Protein AF-0000000075234245 (afdb_homodimer)

Foldseek 3Di:
DVLCCVLPQDPDPVQFPKAWQDDADPQAAEDATDMDTHGDWQACPDPLHHDDPPDDPVCVVPRDRDDIDPVQVSSQVPDDLRDHDFKDWRFHPPDHNHPQWFKWKKKFKAFCAQFQVVQLQLLQVLLAAWFQQQQQADDDLDPPRLPDGSIWHWHDWDKDFDAADPPDRRRTMIMIMTMTRDDHHLRVQSSLVVSRCRRVVVDGSCVNVQSRDCVNPVFHFDADGWDNNRMYRYDTDGDCVGTDMDGDPVSVVVSVVSVVVVVVVVVVVVVVVVVVLVVVCVVDPDDSCRNCQVRSCNGSVHGDDPDDDDRSRGDGDDGSVRSVVVSVVVVVVVVVVVVVVVD/DVLCCVLPQDPDPVQFPKAWQDDADPQAAEDATDMDTHGDWQACPDPLHHDDPPDDPVCVVPRDGDDTDPVQVSSQVPDDLRDHDFKDWRFHPPDHNHPQWFKWKKKFKAFCAQFAVVQLVLLQVLQAAWFQQQQQADDDLDPCRLPDGSIWHWHDWDKDFDDADPPDRRRTMIMIMTMTRDDHHLRVQSSLVVSRCRRVVVDGSCVNVQSRDCVNPVFHFDADGWDNNRMYRYDTDGDCVGTDMDGDPVSVVVSVVSVVVVVVVVVVVVVVVVVVLVVVCVVDPDDSCRNCQVRSCNGSVHGDDPDDDDRSRGDGDDGSVRSVVVSVVVVVVVVVVVVVVVD

Solvent-accessible surface area (backbone atoms only — not comparable to full-atom values): 37670 Å² total; per-residue (Å²): 108,71,40,41,49,74,63,54,38,27,91,44,80,86,75,18,65,70,34,48,44,72,87,70,56,87,65,39,43,68,70,44,73,47,70,37,60,57,62,69,74,39,38,70,86,42,80,66,43,77,75,62,87,85,60,55,66,68,57,65,71,67,56,74,73,49,76,63,70,62,60,50,63,56,39,47,72,60,41,57,94,91,50,82,56,50,62,51,57,70,39,55,90,84,66,40,34,40,80,55,33,62,30,37,30,36,37,37,38,45,59,39,37,84,46,37,62,66,45,28,45,57,25,48,55,62,58,50,39,76,43,48,43,65,53,35,40,66,83,59,96,39,71,69,65,64,69,44,79,51,62,37,37,31,75,43,61,48,74,41,75,78,46,74,39,89,88,45,60,41,68,9,35,28,35,39,36,42,28,20,53,54,78,58,57,61,22,69,33,33,48,48,36,54,38,49,38,22,15,67,63,72,41,58,42,63,52,51,54,41,46,49,30,56,86,76,34,70,35,27,53,71,77,67,54,26,41,42,67,34,32,25,44,49,40,62,36,62,54,68,91,57,48,61,76,46,71,42,61,68,53,43,51,53,48,43,23,52,42,33,27,52,31,45,51,30,50,20,49,30,49,54,38,51,54,50,41,58,55,50,58,71,74,40,91,71,54,80,63,57,76,34,42,15,51,52,27,43,46,48,62,44,82,77,69,92,70,84,77,50,69,91,75,43,60,62,47,76,32,69,67,55,49,50,50,51,44,52,49,50,53,51,49,50,54,49,51,56,52,52,69,72,95,107,69,39,42,49,75,64,54,39,28,92,42,80,87,75,18,64,70,35,47,45,73,88,70,56,87,64,37,46,67,70,44,72,48,71,38,58,58,62,70,78,40,36,67,84,42,80,67,43,78,76,62,87,86,58,54,65,68,56,64,72,66,57,75,72,50,77,63,71,63,60,50,61,55,40,48,73,60,41,56,94,90,48,83,56,51,62,50,56,70,40,57,90,83,63,41,35,40,80,55,32,62,30,36,31,36,36,37,38,45,60,38,37,85,46,38,60,67,44,25,44,56,25,45,54,62,58,50,41,75,43,50,43,64,54,35,40,67,83,59,94,40,72,69,64,65,70,45,79,50,61,38,37,30,75,43,60,46,74,40,75,77,47,76,39,91,87,45,60,41,68,10,35,28,36,39,38,42,30,20,53,53,78,58,58,62,22,69,33,31,49,48,37,53,39,50,38,21,15,66,62,72,42,59,43,61,51,51,54,41,46,50,31,56,86,76,33,70,36,28,52,70,77,67,57,26,42,42,66,34,33,27,45,51,38,61,36,62,53,68,90,58,50,62,74,46,71,42,61,67,52,42,52,54,48,41,23,53,42,34,27,53,29,46,51,29,50,20,49,30,49,53,38,52,54,49,40,58,56,51,57,72,74,40,92,71,53,79,63,56,76,35,42,15,50,53,26,42,46,48,61,43,84,78,68,93,72,85,78,50,68,91,77,42,59,60,46,75,32,70,67,54,47,49,50,51,45,51,49,51,53,52,49,51,55,47,52,56,50,53,68,72,96

Nearest PDB structures (foldseek):
  9enb-assembly1_B  TM=9.309E-01  e=7.919E-28  Homo sapiens
  9enc-assembly1_B  TM=9.559E-01  e=3.426E-26  Homo sapiens
  9enc-assembly1_A  TM=9.454E-01  e=4.369E-26  Homo sapiens
  9ene-assembly1_B  TM=9.167E-01  e=6.642E-27  Homo sapiens
  9enf-assembly1_B  TM=9.336E-01  e=2.426E-23  Homo sapiens

InterPro domains:
  IPR001406 Pseudouridine synthase I, TruA [PTHR11142] (2-281)
  IPR020094 Pseudouridine synthase TruA/RsuA/RluB/E/F, N-terminal [G3DSA:3.30.70.580] (1-96)
  IPR020095 Pseudouridine synthase I, TruA, C-terminal [G3DSA:3.30.70.660] (97-300)
  IPR020097 Pseudouridine synthase I, TruA, alpha/beta domain [PF01416] (124-238)
  IPR020103 Pseudouridine synthase, catalytic domain superfamily [SSF55120] (2-247)

pLDDT: mean 93.37, std 8.49, range [34.47, 98.88]

Radius of gyration: 31.76 Å; Cα contacts (8 Å, |Δi|>4): 1137; chains: 2; bounding box: 70×87×70 Å

Organism: NCBI:txid1561998

Sequence (686 aa):
MKALLKTKIIDSWENCEFSRCGRTDKGVSAFKQTAAFVARSNCPEDPHVFWPPSTPDEIKNNYKSKEELPYIKMLNGCLPKTIRVFAWAPVSQSFNARFDCNRRTYKYSFAKADLDLERIHQGAQLLIGEYDFQNFCQLDLNEKRLNQSMIRKIYDVTVKQISQHPDNDIYSMVELTVAGSGFLWHQIRYIVTILQEIGRGNEEPSLVSDLLDLEIYTARPHYTLSSDTPLCLFDCGYKDDDVKWIHDSETIKKTVSGLQKTWAAYQARSRMMENMIGELTQMTSMTSEDVTKGLHEFVQDRPIPQNYMKFENREMCDTLEVKRQKFKAKIEEKSKGSDEKIEMKALLKTKIIDSWENCEFSRCGRTDKGVSAFKQTAAFVARSNCPEDPHVFWPPSTPDEIKNNYKSKEELPYIKMLNGCLPKTIRVFAWAPVSQSFNARFDCNRRTYKYSFAKADLDLERIHQGAQLLIGEYDFQNFCQLDLNEKRLNQSMIRKIYDVTVKQISQHPDNDIYSMVELTVAGSGFLWHQIRYIVTILQEIGRGNEEPSLVSDLLDLEIYTARPHYTLSSDTPLCLFDCGYKDDDVKWIHDSETIKKTVSGLQKTWAAYQARSRMMENMIGELTQMTSMTSEDVTKGLHEFVQDRPIPQNYMKFENREMCDTLEVKRQKFKAKIEEKSKGSDEKIE

Secondary structure (DSSP, 8-state):
-HHHHHTTS-S-TTTS--EES-PPPTT-EESS--EE-----S-TTSTT----TT--HHHHHHPPP-PPP-HHHHHHTTS-TT----EE----TT--TTTT--EEEEEEEEE-TT--HHHHHHHHHTT-EEEE-GGGS---S-HHHHHS--EEEEEEEEEEE----SS-GGG-EEEEEEEES---TTHHHHHHHHHHHHHTTSS-TTHHHHHH-TTT-SS-BS--PPPSTTEEEEEEE--TTT--PEE-HHHHHHHHHHHHHHHHHHHHHHHHHHHHHHHHHTSS---HHHHHHHHHHHHHTSPPPSSPPPGGGSPBPPPHHHHHHHHHHHHHHHHHHHHHT--/-HHHHHTTS-S-TTTS--EES-PPPTT-EESS--EE-----S-TTSTT----TT--HHHHHHPPP-PPP-HHHHHHTTS-TT----EE----TT--TTTT--EEEEEEEEE-TT--HHHHHHHHHTT-EEEE-GGGS---S-HHHHHS--EEEEEEEEEEE----SS-GGG-EEEEEEEES---TTHHHHHHHHHHHHHTTSS-TTHHHHHH-TTT-SSPBS--PPPSTTEEEEEEE--TTT--PEE-HHHHHHHHHHHHHHHHHHHHHHHHHHHHHHHHHTSS---HHHHHHHHHHHHHTSPPPSSPPPGGGSPBPPPHHHHHHHHHHHHHHHHHHHHHT--

Structure (mmCIF, N/CA/C/O backbone):
data_AF-0000000075234245-model_v1
#
loop_
_entity.id
_entity.type
_entity.pdbx_description
1 polymer 'tRNA pseudouridine synthase'
#
loop_
_atom_site.group_PDB
_atom_site.id
_atom_site.type_symbol
_atom_site.label_atom_id
_atom_site.label_alt_id
_atom_site.label_comp_id
_atom_site.label_asym_id
_atom_site.label_entity_id
_atom_site.label_seq_id
_atom_site.pdbx_PDB_ins_code
_atom_site.Cartn_x
_atom_site.Cartn_y
_atom_site.Cartn_z
_atom_site.occupancy
_atom_site.B_iso_or_equiv
_atom_site.auth_seq_id
_atom_site.auth_comp_id
_atom_site.auth_asym_id
_atom_site.auth_atom_id
_atom_site.pdbx_PDB_model_num
ATOM 1 N N . MET A 1 1 ? -10.906 23.781 -3.805 1 90.19 1 MET A N 1
ATOM 2 C CA . MET A 1 1 ? -11.414 25.062 -4.277 1 90.19 1 MET A CA 1
ATOM 3 C C . MET A 1 1 ? -12.578 24.875 -5.242 1 90.19 1 MET A C 1
ATOM 5 O O . MET A 1 1 ? -13.617 25.516 -5.113 1 90.19 1 MET A O 1
ATOM 9 N N . LYS A 1 2 ? -12.422 23.938 -6.164 1 93.5 2 LYS A N 1
ATOM 10 C CA . LYS A 1 2 ? -13.492 23.656 -7.113 1 93.5 2 LYS A CA 1
ATOM 11 C C . LYS A 1 2 ? -14.766 23.219 -6.391 1 93.5 2 LYS A C 1
ATOM 13 O O . LYS A 1 2 ? -15.867 23.625 -6.766 1 93.5 2 LYS A O 1
ATOM 18 N N . ALA A 1 3 ? -14.609 22.469 -5.309 1 96.19 3 ALA A N 1
ATOM 19 C CA . ALA A 1 3 ? -15.75 22 -4.535 1 96.19 3 ALA A CA 1
ATOM 20 C C . ALA A 1 3 ? -16.469 23.156 -3.852 1 96.19 3 ALA A C 1
ATOM 22 O O . ALA A 1 3 ? -17.703 23.188 -3.797 1 96.19 3 ALA A O 1
ATOM 23 N N . LEU A 1 4 ? -15.742 24.172 -3.357 1 96.88 4 LEU A N 1
ATOM 24 C CA . LEU A 1 4 ? -16.312 25.328 -2.688 1 96.88 4 LEU A CA 1
ATOM 25 C C . LEU A 1 4 ? -17.172 26.141 -3.652 1 96.88 4 LEU A C 1
ATOM 27 O O . LEU A 1 4 ? -18.266 26.609 -3.285 1 96.88 4 LEU A O 1
ATOM 31 N N . LEU A 1 5 ? -16.719 26.266 -4.84 1 97.12 5 LEU A N 1
ATOM 32 C CA . LEU A 1 5 ? -17.422 27 -5.871 1 97.12 5 LEU A CA 1
ATOM 33 C C . LEU A 1 5 ? -18.656 26.234 -6.34 1 97.12 5 LEU A C 1
ATOM 35 O O . LEU A 1 5 ? -19.734 26.812 -6.473 1 97.12 5 LEU A O 1
ATOM 39 N N . LYS A 1 6 ? -18.5 24.938 -6.543 1 97.19 6 LYS A N 1
ATOM 40 C CA . LYS A 1 6 ? -19.578 24.094 -7.035 1 97.19 6 LYS A CA 1
ATOM 41 C C . LYS A 1 6 ? -20.75 24.062 -6.055 1 97.19 6 LYS A C 1
ATOM 43 O O . LYS A 1 6 ? -21.922 24.047 -6.461 1 97.19 6 LYS A O 1
ATOM 48 N N . THR A 1 7 ? -20.469 24.125 -4.773 1 97.5 7 THR A N 1
ATOM 49 C CA . THR A 1 7 ? -21.484 24.062 -3.738 1 97.5 7 THR A CA 1
ATOM 50 C C . THR A 1 7 ? -22 25.453 -3.4 1 97.5 7 THR A C 1
ATOM 52 O O . THR A 1 7 ? -22.906 25.609 -2.568 1 97.5 7 THR A O 1
ATOM 55 N N . LYS A 1 8 ? -21.391 26.484 -3.959 1 97 8 LYS A N 1
ATOM 56 C CA . LYS A 1 8 ? -21.734 27.891 -3.764 1 97 8 LYS A CA 1
ATOM 57 C C . LYS A 1 8 ? -21.531 28.312 -2.312 1 97 8 LYS A C 1
ATOM 59 O O . LYS A 1 8 ? -22.234 29.188 -1.806 1 97 8 LYS A O 1
ATOM 64 N N . ILE A 1 9 ? -20.688 27.562 -1.71 1 97.38 9 ILE A N 1
ATOM 65 C CA . ILE A 1 9 ? -20.312 27.984 -0.365 1 97.38 9 ILE A CA 1
ATOM 66 C C . ILE A 1 9 ? -19.562 29.312 -0.434 1 97.38 9 ILE A C 1
ATOM 68 O O . ILE A 1 9 ? -19.688 30.141 0.46 1 97.38 9 ILE A O 1
ATOM 72 N N . ILE A 1 10 ? -18.812 29.391 -1.519 1 96.44 10 ILE A N 1
ATOM 73 C CA . ILE A 1 10 ? -18.172 30.672 -1.83 1 96.44 10 ILE A CA 1
ATOM 74 C C . ILE A 1 10 ? -18.625 31.156 -3.205 1 96.44 10 ILE A C 1
ATOM 76 O O . ILE A 1 10 ? -19.031 30.344 -4.051 1 96.44 10 ILE A O 1
ATOM 80 N N . ASP A 1 11 ? -18.516 32.5 -3.326 1 91.06 11 ASP A N 1
ATOM 81 C CA . ASP A 1 11 ? -18.906 33.062 -4.609 1 91.06 11 ASP A CA 1
ATOM 82 C C . ASP A 1 11 ? -17.703 33.219 -5.539 1 91.06 11 ASP A C 1
ATOM 84 O O . ASP A 1 11 ? -17.844 33.156 -6.762 1 91.06 11 ASP A O 1
ATOM 88 N N . SER A 1 12 ? -16.641 33.5 -4.965 1 91.88 12 SER A N 1
ATOM 89 C CA . SER A 1 12 ? -15.43 33.688 -5.746 1 91.88 12 SER A CA 1
ATOM 90 C C . SER A 1 12 ? -14.188 33.375 -4.918 1 91.88 12 SER A C 1
ATOM 92 O O . SER A 1 12 ? -14.141 33.656 -3.721 1 91.88 12 SER A O 1
ATOM 94 N N . TRP A 1 13 ? -13.266 32.875 -5.664 1 89.75 13 TRP A N 1
ATOM 95 C CA . TRP A 1 13 ? -12 32.531 -5.02 1 89.75 13 TRP A CA 1
ATOM 96 C C . TRP A 1 13 ? -11.289 33.781 -4.531 1 89.75 13 TRP A C 1
ATOM 98 O O . TRP A 1 13 ? -10.68 33.781 -3.455 1 89.75 13 TRP A O 1
ATOM 108 N N . GLU A 1 14 ? -11.398 34.844 -5.199 1 89.5 14 GLU A N 1
ATOM 109 C CA . GLU A 1 14 ? -10.688 36.094 -4.926 1 89.5 14 GLU A CA 1
ATOM 110 C C . GLU A 1 14 ? -11.234 36.781 -3.682 1 89.5 14 GLU A C 1
ATOM 112 O O . GLU A 1 14 ? -10.492 37.438 -2.953 1 89.5 14 GLU A O 1
ATOM 117 N N . ASN A 1 15 ? -12.438 36.531 -3.439 1 88.12 15 ASN A N 1
ATOM 118 C CA . ASN A 1 15 ? -13.094 37.344 -2.414 1 88.12 15 ASN A CA 1
ATOM 119 C C . ASN A 1 15 ? -13.359 36.531 -1.148 1 88.12 15 ASN A C 1
ATOM 121 O O . ASN A 1 15 ? -13.852 37.062 -0.155 1 88.12 15 ASN A O 1
ATOM 125 N N . CYS A 1 16 ? -12.93 35.312 -1.175 1 93.56 16 CYS A N 1
ATOM 126 C CA . CYS A 1 16 ? -13.32 34.5 -0.042 1 93.56 16 CYS A CA 1
ATOM 127 C C . CYS A 1 16 ? -12.266 34.531 1.055 1 93.56 16 CYS A C 1
ATOM 129 O O . CYS A 1 16 ? -12.391 33.844 2.07 1 93.56 16 CYS A O 1
ATOM 131 N N . GLU A 1 17 ? -11.141 35.219 0.895 1 94 17 GLU A N 1
ATOM 132 C CA . GLU A 1 17 ? -10.102 35.375 1.903 1 94 17 GLU A CA 1
ATOM 133 C C . GLU A 1 17 ? -9.562 34.031 2.363 1 94 17 GLU A C 1
ATOM 135 O O . GLU A 1 17 ? -9.477 33.781 3.564 1 94 17 GLU A O 1
ATOM 140 N N . PHE A 1 18 ? -9.219 33.281 1.396 1 95.31 18 PHE A N 1
ATOM 141 C CA . PHE A 1 18 ? -8.781 31.906 1.643 1 95.31 18 PHE A CA 1
ATOM 142 C C . PHE A 1 18 ? -7.398 31.891 2.287 1 95.31 18 PHE A C 1
ATOM 144 O O . PHE A 1 18 ? -6.488 32.594 1.842 1 95.31 18 PHE A O 1
ATOM 151 N N . SER A 1 19 ? -7.266 31.156 3.396 1 95.19 19 SER A N 1
ATOM 152 C CA . SER A 1 19 ? -5.98 30.859 4.023 1 95.19 19 SER A CA 1
ATOM 153 C C . SER A 1 19 ? -5.855 29.375 4.367 1 95.19 19 SER A C 1
ATOM 155 O O . SER A 1 19 ? -6.859 28.703 4.586 1 95.19 19 SER A O 1
ATOM 157 N N . ARG A 1 20 ? -4.703 28.891 4.32 1 93.69 20 ARG A N 1
ATOM 158 C CA . ARG A 1 20 ? -4.434 27.5 4.68 1 93.69 20 ARG A CA 1
ATOM 159 C C . ARG A 1 20 ? -3.277 27.406 5.668 1 93.69 20 ARG A C 1
ATOM 161 O O . ARG A 1 20 ? -2.367 28.234 5.652 1 93.69 20 ARG A O 1
ATOM 168 N N . CYS A 1 21 ? -3.34 26.391 6.496 1 92.38 21 CYS A N 1
ATOM 169 C CA . CYS A 1 21 ? -2.34 26.219 7.547 1 92.38 21 CYS A CA 1
ATOM 170 C C . CYS A 1 21 ? -0.97 25.922 6.949 1 92.38 21 CYS A C 1
ATOM 172 O O . CYS A 1 21 ? 0.05 26.375 7.469 1 92.38 21 CYS A O 1
ATOM 174 N N . GLY A 1 22 ? -0.929 25.016 5.965 1 83.19 22 GLY A N 1
ATOM 175 C CA . GLY A 1 22 ? 0.339 24.625 5.371 1 83.19 22 GLY A CA 1
ATOM 176 C C . GLY A 1 22 ? 0.205 24.156 3.938 1 83.19 22 GLY A C 1
ATOM 177 O O . GLY A 1 22 ? -0.888 23.797 3.496 1 83.19 22 GLY A O 1
ATOM 178 N N . ARG A 1 23 ? 1.352 24.422 3.184 1 78.56 23 ARG A N 1
ATOM 179 C CA . ARG A 1 23 ? 1.481 23.844 1.848 1 78.56 23 ARG A CA 1
ATOM 180 C C . ARG A 1 23 ? 2.312 22.562 1.877 1 78.56 23 ARG A C 1
ATOM 182 O O . ARG A 1 23 ? 3.242 22.438 2.678 1 78.56 23 ARG A O 1
ATOM 189 N N . THR A 1 24 ? 1.67 21.469 1.49 1 77.25 24 THR A N 1
ATOM 190 C CA . THR A 1 24 ? 2.449 20.234 1.398 1 77.25 24 THR A CA 1
ATOM 191 C C . THR A 1 24 ? 2.898 19.984 -0.038 1 77.25 24 THR A C 1
ATOM 193 O O . THR A 1 24 ? 2.16 20.281 -0.983 1 77.25 24 THR A O 1
ATOM 196 N N . ASP A 1 25 ? 4.176 19.625 -0.022 1 83.81 25 ASP A N 1
ATOM 197 C CA . ASP A 1 25 ? 4.754 19.328 -1.332 1 83.81 25 ASP A CA 1
ATOM 198 C C . ASP A 1 25 ? 4.055 18.141 -1.993 1 83.81 25 ASP A C 1
ATOM 200 O O . ASP A 1 25 ? 3.357 17.375 -1.325 1 83.81 25 ASP A O 1
ATOM 204 N N . LYS A 1 26 ? 4.301 18.125 -3.281 1 85.75 26 LYS A N 1
ATOM 205 C CA . LYS A 1 26 ? 3.801 16.969 -4.016 1 85.75 26 LYS A CA 1
ATOM 206 C C . LYS A 1 26 ? 4.301 15.672 -3.395 1 85.75 26 LYS A C 1
ATOM 208 O O . LYS A 1 26 ? 5.477 15.555 -3.041 1 85.75 26 LYS A O 1
ATOM 213 N N . GLY A 1 27 ? 3.373 14.773 -3.143 1 91.06 27 GLY A N 1
ATOM 214 C CA . GLY A 1 27 ? 3.725 13.461 -2.615 1 91.06 27 GLY A CA 1
ATOM 215 C C . GLY A 1 27 ? 3.533 13.359 -1.114 1 91.06 27 GLY A C 1
ATOM 216 O O . GLY A 1 27 ? 3.5 12.25 -0.566 1 91.06 27 GLY A O 1
ATOM 217 N N . VAL A 1 28 ? 3.5 14.523 -0.508 1 94.56 28 VAL A N 1
ATOM 218 C CA . VAL A 1 28 ? 3.318 14.547 0.939 1 94.56 28 VAL A CA 1
ATOM 219 C C . VAL A 1 28 ? 1.828 14.523 1.272 1 94.56 28 VAL A C 1
ATOM 221 O O . VAL A 1 28 ? 1.029 15.195 0.617 1 94.56 28 VAL A O 1
ATOM 224 N N . SER A 1 29 ? 1.477 13.789 2.354 1 96.62 29 SER A N 1
ATOM 225 C CA . SER A 1 29 ? 0.083 13.648 2.764 1 96.62 29 SER A CA 1
ATOM 226 C C . SER A 1 29 ? -0.249 14.586 3.922 1 96.62 29 SER A C 1
ATOM 228 O O . SER A 1 29 ? 0.652 15.141 4.559 1 96.62 29 SER A O 1
ATOM 230 N N . ALA A 1 30 ? -1.541 14.773 4.09 1 97.06 30 ALA A N 1
ATOM 231 C CA . ALA A 1 30 ? -2.012 15.57 5.219 1 97.06 30 ALA A CA 1
ATOM 232 C C . ALA A 1 30 ? -3.279 14.969 5.82 1 97.06 30 ALA A C 1
ATOM 234 O O . ALA A 1 30 ? -4.117 14.422 5.102 1 97.06 30 ALA A O 1
ATOM 235 N N . PHE A 1 31 ? -3.488 15.039 7.176 1 97.56 31 PHE A N 1
ATOM 236 C CA . PHE A 1 31 ? -4.668 14.516 7.863 1 97.56 31 PHE A CA 1
ATOM 237 C C . PHE A 1 31 ? -5.516 15.656 8.414 1 97.56 31 PHE A C 1
ATOM 239 O O . PHE A 1 31 ? -6.633 15.891 7.953 1 97.56 31 PHE A O 1
ATOM 246 N N . LYS A 1 32 ? -5.035 16.469 9.352 1 96.94 32 LYS A N 1
ATOM 247 C CA . LYS A 1 32 ? -5.789 17.578 9.938 1 96.94 32 LYS A CA 1
ATOM 248 C C . LYS A 1 32 ? -5.312 18.906 9.383 1 96.94 32 LYS A C 1
ATOM 250 O O . LYS A 1 32 ? -5.047 19.844 10.141 1 96.94 32 LYS A O 1
ATOM 255 N N . GLN A 1 33 ? -5.219 18.906 8.07 1 95.88 33 GLN A N 1
ATOM 256 C CA . GLN A 1 33 ? -4.984 20.188 7.418 1 95.88 33 GLN A CA 1
ATOM 257 C C . GLN A 1 33 ? -6.191 21.109 7.57 1 95.88 33 GLN A C 1
ATOM 259 O O . GLN A 1 33 ? -7.328 20.641 7.66 1 95.88 33 GLN A O 1
ATOM 264 N N . THR A 1 34 ? -5.953 22.438 7.695 1 97.06 34 THR A N 1
ATOM 265 C CA . THR A 1 34 ? -7.012 23.406 7.98 1 97.06 34 THR A CA 1
ATOM 266 C C . THR A 1 34 ? -6.984 24.547 6.977 1 97.06 34 THR A C 1
ATOM 268 O O . THR A 1 34 ? -5.91 25.062 6.629 1 97.06 34 THR A O 1
ATOM 271 N N . ALA A 1 35 ? -8.102 24.859 6.488 1 96.56 35 ALA A N 1
ATOM 272 C CA . ALA A 1 35 ? -8.281 26.062 5.672 1 96.56 35 ALA A CA 1
ATOM 273 C C . ALA A 1 35 ? -9.359 26.969 6.258 1 96.56 35 ALA A C 1
ATOM 275 O O . ALA A 1 35 ? -10.273 26.484 6.941 1 96.56 35 ALA A O 1
ATOM 276 N N . ALA A 1 36 ? -9.211 28.266 6.055 1 97.5 36 ALA A N 1
ATOM 277 C CA . ALA A 1 36 ? -10.203 29.266 6.473 1 97.5 36 ALA A CA 1
ATOM 278 C C . ALA A 1 36 ? -10.633 30.141 5.297 1 97.5 36 ALA A C 1
ATOM 280 O O . ALA A 1 36 ? -9.82 30.484 4.445 1 97.5 36 ALA A O 1
ATOM 281 N N . PHE A 1 37 ? -11.891 30.5 5.262 1 97.44 37 PHE A N 1
ATOM 282 C CA . PHE A 1 37 ? -12.438 31.359 4.215 1 97.44 37 PHE A CA 1
ATOM 283 C C . PHE A 1 37 ? -13.797 31.906 4.629 1 97.44 37 PHE A C 1
ATOM 285 O O . PHE A 1 37 ? -14.398 31.438 5.59 1 97.44 37 PHE A O 1
ATOM 292 N N . VAL A 1 38 ? -14.195 32.906 3.945 1 96.62 38 VAL A N 1
ATOM 293 C CA . VAL A 1 38 ? -15.523 33.469 4.176 1 96.62 38 VAL A CA 1
ATOM 294 C C . VAL A 1 38 ? -16.562 32.656 3.404 1 96.62 38 VAL A C 1
ATOM 296 O O . VAL A 1 38 ? -16.469 32.531 2.184 1 96.62 38 VAL A O 1
ATOM 299 N N . ALA A 1 39 ? -17.531 32.156 4.195 1 96.38 39 ALA A N 1
ATOM 300 C CA . ALA A 1 39 ? -18.547 31.266 3.619 1 96.38 39 ALA A CA 1
ATOM 301 C C . ALA A 1 39 ? -19.953 31.875 3.762 1 96.38 39 ALA A C 1
ATOM 303 O O . ALA A 1 39 ? -20.203 32.656 4.684 1 96.38 39 ALA A O 1
ATOM 304 N N . ARG A 1 40 ? -20.75 31.484 2.854 1 95.06 40 ARG A N 1
ATOM 305 C CA . ARG A 1 40 ? -22.156 31.844 3.016 1 95.06 40 ARG A CA 1
ATOM 306 C C . ARG A 1 40 ? -22.75 31.141 4.23 1 95.06 40 ARG A C 1
ATOM 308 O O . ARG A 1 40 ? -22.375 30.016 4.566 1 95.06 40 ARG A O 1
ATOM 315 N N . SER A 1 41 ? -23.719 31.828 4.883 1 95.88 41 SER A N 1
ATOM 316 C CA . SER A 1 41 ? -24.359 31.281 6.074 1 95.88 41 SER A CA 1
ATOM 317 C C . SER A 1 41 ? -25.859 31.578 6.07 1 95.88 41 SER A C 1
ATOM 319 O O . SER A 1 41 ? -26.297 32.562 5.488 1 95.88 41 SER A O 1
ATOM 321 N N . ASN A 1 42 ? -26.578 30.719 6.699 1 95.88 42 ASN A N 1
ATOM 322 C CA . ASN A 1 42 ? -28.016 30.906 6.867 1 95.88 42 ASN A CA 1
ATOM 323 C C . ASN A 1 42 ? -28.344 31.516 8.227 1 95.88 42 ASN A C 1
ATOM 325 O O . ASN A 1 42 ? -29.516 31.766 8.539 1 95.88 42 ASN A O 1
ATOM 329 N N . CYS A 1 43 ? -27.328 31.766 9.008 1 95.06 43 CYS A N 1
ATOM 330 C CA . CYS A 1 43 ? -27.578 32.156 10.391 1 95.06 43 CYS A CA 1
ATOM 331 C C . CYS A 1 43 ? -26.906 33.469 10.719 1 95.06 43 CYS A C 1
ATOM 333 O O . CYS A 1 43 ? -25.906 33.5 11.438 1 95.06 43 CYS A O 1
ATOM 335 N N . PRO A 1 44 ? -27.5 34.531 10.367 1 92.56 44 PRO A N 1
ATOM 336 C CA . PRO A 1 44 ? -26.875 35.844 10.523 1 92.56 44 PRO A CA 1
ATOM 337 C C . PRO A 1 44 ? -26.672 36.219 11.984 1 92.56 44 PRO A C 1
ATOM 339 O O . PRO A 1 44 ? -25.844 37.094 12.289 1 92.56 44 PRO A O 1
ATOM 342 N N . GLU A 1 45 ? -27.375 35.594 12.914 1 91.38 45 GLU A N 1
ATOM 343 C CA . GLU A 1 45 ? -27.297 35.969 14.32 1 91.38 45 GLU A CA 1
ATOM 344 C C . GLU A 1 45 ? -26.219 35.188 15.047 1 91.38 45 GLU A C 1
ATOM 346 O O . GLU A 1 45 ? -25.891 35.5 16.203 1 91.38 45 GLU A O 1
ATOM 351 N N . ASP A 1 46 ? -25.703 34.219 14.367 1 93.19 46 ASP A N 1
ATOM 352 C CA . ASP A 1 46 ? -24.703 33.375 14.992 1 93.19 46 ASP A CA 1
ATOM 353 C C . ASP A 1 46 ? -23.375 34.125 15.133 1 93.19 46 ASP A C 1
ATOM 355 O O . ASP A 1 46 ? -23.109 35.062 14.398 1 93.19 46 ASP A O 1
ATOM 359 N N . PRO A 1 47 ? -22.562 33.625 16.031 1 91.81 47 PRO A N 1
ATOM 360 C CA . PRO A 1 47 ? -21.25 34.219 16.188 1 91.81 47 PRO A CA 1
ATOM 361 C C . PRO A 1 47 ? -20.391 34.094 14.93 1 91.81 47 PRO A C 1
ATOM 363 O O . PRO A 1 47 ? -20.438 33.094 14.25 1 91.81 47 PRO A O 1
ATOM 366 N N . HIS A 1 48 ? -19.641 35.188 14.633 1 93.69 48 HIS A N 1
ATOM 367 C CA . HIS A 1 48 ? -18.656 35.219 13.562 1 93.69 48 HIS A CA 1
ATOM 368 C C . HIS A 1 48 ? -19.344 35.25 12.195 1 93.69 48 HIS A C 1
ATOM 370 O O . HIS A 1 48 ? -18.703 34.938 11.18 1 93.69 48 HIS A O 1
ATOM 376 N N . VAL A 1 49 ? -20.641 35.5 12.211 1 94.88 49 VAL A N 1
ATOM 377 C CA . VAL A 1 49 ? -21.344 35.75 10.961 1 94.88 49 VAL A CA 1
ATOM 378 C C . VAL A 1 49 ? -21.562 37.25 10.773 1 94.88 49 VAL A C 1
ATOM 380 O O . VAL A 1 49 ? -21.781 37.969 11.742 1 94.88 49 VAL A O 1
ATOM 383 N N . PHE A 1 50 ? -21.422 37.656 9.523 1 94 50 PHE A N 1
ATOM 384 C CA . PHE A 1 50 ? -21.547 39.094 9.273 1 94 50 PHE A CA 1
ATOM 385 C C . PHE A 1 50 ? -22.141 39.344 7.891 1 94 50 PHE A C 1
ATOM 387 O O . PHE A 1 50 ? -22.094 38.469 7.02 1 94 50 PHE A O 1
ATOM 394 N N . TRP A 1 51 ? -22.75 40.5 7.754 1 93.5 51 TRP A N 1
ATOM 395 C CA . TRP A 1 51 ? -23.25 40.938 6.457 1 93.5 51 TRP A CA 1
ATOM 396 C C . TRP A 1 51 ? -22.172 41.688 5.688 1 93.5 51 TRP A C 1
ATOM 398 O O . TRP A 1 51 ? -21.438 42.5 6.262 1 93.5 51 TRP A O 1
ATOM 408 N N . PRO A 1 52 ? -22.094 41.406 4.414 1 89.31 52 PRO A N 1
ATOM 409 C CA . PRO A 1 52 ? -21.266 42.312 3.641 1 89.31 52 PRO A CA 1
ATOM 410 C C . PRO A 1 52 ? -21.672 43.781 3.824 1 89.31 52 PRO A C 1
ATOM 412 O O . PRO A 1 52 ? -22.875 44.062 3.953 1 89.31 52 PRO A O 1
ATOM 415 N N . PRO A 1 53 ? -20.734 44.656 3.812 1 87.94 53 PRO A N 1
ATOM 416 C CA . PRO A 1 53 ? -21.031 46.062 4.059 1 87.94 53 PRO A CA 1
ATOM 417 C C . PRO A 1 53 ? -22.047 46.625 3.07 1 87.94 53 PRO A C 1
ATOM 419 O O . PRO A 1 53 ? -22.828 47.531 3.418 1 87.94 53 PRO A O 1
ATOM 422 N N . SER A 1 54 ? -22.109 46.094 1.908 1 89.19 54 SER A N 1
ATOM 423 C CA . SER A 1 54 ? -22.969 46.625 0.851 1 89.19 54 SER A CA 1
ATOM 424 C C . SER A 1 54 ? -24.391 46.094 0.953 1 89.19 54 SER A C 1
ATOM 426 O O . SER A 1 54 ? -25.266 46.5 0.192 1 89.19 54 SER A O 1
ATOM 428 N N . THR A 1 55 ? -24.656 45.281 2.004 1 92.38 55 THR A N 1
ATOM 429 C CA . THR A 1 55 ? -25.969 44.688 2.104 1 92.38 55 THR A CA 1
ATOM 430 C C . THR A 1 55 ? -27 45.719 2.607 1 92.38 55 THR A C 1
ATOM 432 O O . THR A 1 55 ? -26.797 46.312 3.656 1 92.38 55 THR A O 1
ATOM 435 N N . PRO A 1 56 ? -28.109 45.875 1.938 1 94.88 56 PRO A N 1
ATOM 436 C CA . PRO A 1 56 ? -29.125 46.844 2.369 1 94.88 56 PRO A CA 1
ATOM 437 C C . PRO A 1 56 ? -29.797 46.438 3.682 1 94.88 56 PRO A C 1
ATOM 439 O O . PRO A 1 56 ? -30.016 45.25 3.926 1 94.88 56 PRO A O 1
ATOM 442 N N . ASP A 1 57 ? -30.219 47.406 4.441 1 93.94 57 ASP A N 1
ATOM 443 C CA . ASP A 1 57 ? -30.844 47.188 5.742 1 93.94 57 ASP A CA 1
ATOM 444 C C . ASP A 1 57 ? -32.156 46.406 5.594 1 93.94 57 ASP A C 1
ATOM 446 O O . ASP A 1 57 ? -32.531 45.594 6.445 1 93.94 57 ASP A O 1
ATOM 450 N N . GLU A 1 58 ? -32.812 46.719 4.551 1 94.62 58 GLU A N 1
ATOM 451 C CA . GLU A 1 58 ? -34.094 46.062 4.305 1 94.62 58 GLU A CA 1
ATOM 452 C C . GLU A 1 58 ? -33.906 44.562 4.207 1 94.62 58 GLU A C 1
ATOM 454 O O . GLU A 1 58 ? -34.719 43.781 4.727 1 94.62 58 GLU A O 1
ATOM 459 N N . ILE A 1 59 ? -32.906 44.156 3.553 1 92.56 59 ILE A N 1
ATOM 460 C CA . ILE A 1 59 ? -32.594 42.75 3.375 1 92.56 59 ILE A CA 1
ATOM 461 C C . ILE A 1 59 ? -32.219 42.125 4.719 1 92.56 59 ILE A C 1
ATOM 463 O O . ILE A 1 59 ? -32.719 41.031 5.066 1 92.56 59 ILE A O 1
ATOM 467 N N . LYS A 1 60 ? -31.359 42.75 5.469 1 93 60 LYS A N 1
ATOM 468 C CA . LYS A 1 60 ? -30.906 42.25 6.773 1 93 60 LYS A CA 1
ATOM 469 C C . LYS A 1 60 ? -32.094 42.062 7.719 1 93 60 LYS A C 1
ATOM 471 O O . LYS A 1 60 ? -32.188 41 8.367 1 93 60 LYS A O 1
ATOM 476 N N . ASN A 1 61 ? -32.969 43.062 7.645 1 93 61 ASN A N 1
ATOM 477 C CA . ASN A 1 61 ? -34.062 43.094 8.602 1 93 61 ASN A CA 1
ATOM 478 C C . ASN A 1 61 ? -35.125 42.031 8.266 1 93 61 ASN A C 1
ATOM 480 O O . ASN A 1 61 ? -35.844 41.562 9.148 1 93 61 ASN A O 1
ATOM 484 N N . ASN A 1 62 ? -35.188 41.719 6.969 1 93.62 62 ASN A N 1
ATOM 485 C CA . ASN A 1 62 ? -36.25 40.812 6.539 1 93.62 62 ASN A CA 1
ATOM 486 C C . ASN A 1 62 ? -35.75 39.375 6.426 1 93.62 62 ASN A C 1
ATOM 488 O O . ASN A 1 62 ? -36.531 38.469 6.129 1 93.62 62 ASN A O 1
ATOM 492 N N . TYR A 1 63 ? -34.5 39.219 6.711 1 92.62 63 TYR A N 1
ATOM 493 C CA . TYR A 1 63 ? -33.969 37.875 6.574 1 92.62 63 TYR A CA 1
ATOM 494 C C . TYR A 1 63 ? -34.406 36.969 7.723 1 92.62 63 TYR A C 1
ATOM 496 O O . TYR A 1 63 ? -34.312 37.344 8.891 1 92.62 63 TYR A O 1
ATOM 504 N N . LYS A 1 64 ? -34.969 35.781 7.453 1 91.31 64 LYS A N 1
ATOM 505 C CA . LYS A 1 64 ? -35.375 34.781 8.453 1 91.31 64 LYS A CA 1
ATOM 506 C C . LYS A 1 64 ? -34.312 33.688 8.57 1 91.31 64 LYS A C 1
ATOM 508 O O . LYS A 1 64 ? -34.062 32.938 7.605 1 91.31 64 LYS A O 1
ATOM 513 N N . SER A 1 65 ? -33.781 33.594 9.797 1 87.56 65 SER A N 1
ATOM 514 C CA . SER A 1 65 ? -32.719 32.594 10.039 1 87.56 65 SER A CA 1
ATOM 515 C C . SER A 1 65 ? -33.25 31.188 9.859 1 87.56 65 SER A C 1
ATOM 517 O O . SER A 1 65 ? -34.406 30.906 10.211 1 87.56 65 SER A O 1
ATOM 519 N N . LYS A 1 66 ? -32.406 30.375 9.266 1 90.94 66 LYS A N 1
ATOM 520 C CA . LYS A 1 66 ? -32.688 28.953 9.055 1 90.94 66 LYS A CA 1
ATOM 521 C C . LYS A 1 66 ? -31.578 28.094 9.672 1 90.94 66 LYS A C 1
ATOM 523 O O . LYS A 1 66 ? -30.688 28.594 10.352 1 90.94 66 LYS A O 1
ATOM 528 N N . GLU A 1 67 ? -31.859 26.812 9.539 1 94.31 67 GLU A N 1
ATOM 529 C CA . GLU A 1 67 ? -30.812 25.891 9.914 1 94.31 67 GLU A CA 1
ATOM 530 C C . GLU A 1 67 ? -29.547 26.109 9.086 1 94.31 67 GLU A C 1
ATOM 532 O O . GLU A 1 67 ? -29.625 26.375 7.883 1 94.31 67 GLU A O 1
ATOM 537 N N . GLU A 1 68 ? -28.469 26.094 9.742 1 95.75 68 GLU A N 1
ATOM 538 C CA . GLU A 1 68 ? -27.219 26.312 9.031 1 95.75 68 GLU A CA 1
ATOM 539 C C . GLU A 1 68 ? -27.016 25.281 7.926 1 95.75 68 GLU A C 1
ATOM 541 O O . GLU A 1 68 ? -27.547 24.172 8 1 95.75 68 GLU A O 1
ATOM 546 N N . LEU A 1 69 ? -26.188 25.641 7.008 1 96.62 69 LEU A N 1
ATOM 547 C CA . LEU A 1 69 ? -25.891 24.766 5.879 1 96.62 69 LEU A CA 1
ATOM 548 C C . LEU A 1 69 ? -25.109 23.547 6.328 1 96.62 69 LEU A C 1
ATOM 550 O O . LEU A 1 69 ? -24.234 23.641 7.199 1 96.62 69 LEU A O 1
ATOM 554 N N . PRO A 1 70 ? -25.422 22.391 5.785 1 97.06 70 PRO A N 1
ATOM 555 C CA . PRO A 1 70 ? -24.609 21.203 6.07 1 97.06 70 PRO A CA 1
ATOM 556 C C . PRO A 1 70 ? -23.281 21.188 5.316 1 97.06 70 PRO A C 1
ATOM 558 O O . PRO A 1 70 ? -23.078 20.328 4.449 1 97.06 70 PRO A O 1
ATOM 561 N N . TYR A 1 71 ? -22.375 22.062 5.68 1 98 71 TYR A N 1
ATOM 562 C CA . TYR A 1 71 ? -21.125 22.328 4.961 1 98 71 TYR A CA 1
ATOM 563 C C . TYR A 1 71 ? -20.375 21.031 4.676 1 98 71 TYR A C 1
ATOM 565 O O . TYR A 1 71 ? -19.906 20.812 3.557 1 98 71 TYR A O 1
ATOM 573 N N . ILE A 1 72 ? -20.266 20.172 5.66 1 98.12 72 ILE A N 1
ATOM 574 C CA . ILE A 1 72 ? -19.484 18.938 5.562 1 98.12 72 ILE A CA 1
ATOM 575 C C . ILE A 1 72 ? -20.094 18.016 4.508 1 98.12 72 ILE A C 1
ATOM 577 O O . ILE A 1 72 ? -19.391 17.516 3.625 1 98.12 72 ILE A O 1
ATOM 581 N N . LYS A 1 73 ? -21.328 17.859 4.594 1 97.38 73 LYS A N 1
ATOM 582 C CA . LYS A 1 73 ? -22.031 17.016 3.619 1 97.38 73 LYS A CA 1
ATOM 583 C C . LYS A 1 73 ? -21.906 17.594 2.211 1 97.38 73 LYS A C 1
ATOM 585 O O . LYS A 1 73 ? -21.656 16.859 1.255 1 97.38 73 LYS A O 1
ATOM 590 N N . MET A 1 74 ? -22.109 18.922 2.088 1 97.81 74 MET A N 1
ATOM 591 C CA . MET A 1 74 ? -22.062 19.609 0.801 1 97.81 74 MET A CA 1
ATOM 592 C C . MET A 1 74 ? -20.688 19.422 0.149 1 97.81 74 MET A C 1
ATOM 594 O O . MET A 1 74 ? -20.609 19.078 -1.03 1 97.81 74 MET A O 1
ATOM 598 N N . LEU A 1 75 ? -19.672 19.562 0.899 1 98.06 75 LEU A N 1
ATOM 599 C CA . LEU A 1 75 ? -18.312 19.5 0.357 1 98.06 75 LEU A CA 1
ATOM 600 C C . LEU A 1 75 ? -17.953 18.062 0.006 1 98.06 75 LEU A C 1
ATOM 602 O O . LEU A 1 75 ? -17.406 17.797 -1.073 1 98.06 75 LEU A O 1
ATOM 606 N N . ASN A 1 76 ? -18.234 17.109 0.853 1 98 76 ASN A N 1
ATOM 607 C CA . ASN A 1 76 ? -17.844 15.719 0.643 1 98 76 ASN A CA 1
ATOM 608 C C . ASN A 1 76 ? -18.594 15.102 -0.533 1 98 76 ASN A C 1
ATOM 610 O O . ASN A 1 76 ? -18.156 14.109 -1.107 1 98 76 ASN A O 1
ATOM 614 N N . GLY A 1 77 ? -19.688 15.734 -0.856 1 97 77 GLY A N 1
ATOM 615 C CA . GLY A 1 77 ? -20.422 15.289 -2.037 1 97 77 GLY A CA 1
ATOM 616 C C . GLY A 1 77 ? -19.703 15.617 -3.334 1 97 77 GLY A C 1
ATOM 617 O O . GLY A 1 77 ? -19.953 14.992 -4.367 1 97 77 GLY A O 1
ATOM 618 N N . CYS A 1 78 ? -18.766 16.547 -3.277 1 97.12 78 CYS A N 1
ATOM 619 C CA . CYS A 1 78 ? -18.078 17.031 -4.48 1 97.12 78 CYS A CA 1
ATOM 620 C C . CYS A 1 78 ? -16.609 16.656 -4.457 1 97.12 78 CYS A C 1
ATOM 622 O O . CYS A 1 78 ? -15.914 16.781 -5.473 1 97.12 78 CYS A O 1
ATOM 624 N N . LEU A 1 79 ? -16.125 16.203 -3.373 1 97.19 79 LEU A N 1
ATOM 625 C CA . LEU A 1 79 ? -14.703 15.93 -3.223 1 97.19 79 LEU A CA 1
ATOM 626 C C . LEU A 1 79 ? -14.383 14.5 -3.645 1 97.19 79 LEU A C 1
ATOM 628 O O . LEU A 1 79 ? -15.211 13.602 -3.492 1 97.19 79 LEU A O 1
ATOM 632 N N . PRO A 1 80 ? -13.195 14.344 -4.238 1 94.94 80 PRO A N 1
ATOM 633 C CA . PRO A 1 80 ? -12.773 12.961 -4.48 1 94.94 80 PRO A CA 1
ATOM 634 C C . PRO A 1 80 ? -12.609 12.156 -3.193 1 94.94 80 PRO A C 1
ATOM 636 O O . PRO A 1 80 ? -12.531 12.734 -2.105 1 94.94 80 PRO A O 1
ATOM 639 N N . LYS A 1 81 ? -12.477 10.844 -3.301 1 91.38 81 LYS A N 1
ATOM 640 C CA . LYS A 1 81 ? -12.438 9.945 -2.15 1 91.38 81 LYS A CA 1
ATOM 641 C C . LYS A 1 81 ? -11.164 10.141 -1.342 1 91.38 81 LYS A C 1
ATOM 643 O O . LYS A 1 81 ? -11.094 9.766 -0.168 1 91.38 81 LYS A O 1
ATOM 648 N N . THR A 1 82 ? -10.188 10.758 -1.939 1 93.12 82 THR A N 1
ATOM 649 C CA . THR A 1 82 ? -8.891 10.898 -1.287 1 93.12 82 THR A CA 1
ATOM 650 C C . THR A 1 82 ? -8.836 12.18 -0.47 1 93.12 82 THR A C 1
ATOM 652 O O . THR A 1 82 ? -7.855 12.43 0.238 1 93.12 82 THR A O 1
ATOM 655 N N . ILE A 1 83 ? -9.859 13.023 -0.562 1 96.06 83 ILE A N 1
ATOM 656 C CA . ILE A 1 83 ? -9.961 14.25 0.22 1 96.06 83 ILE A CA 1
ATOM 657 C C . ILE A 1 83 ? -11.297 14.273 0.961 1 96.06 83 ILE A C 1
ATOM 659 O O . ILE A 1 83 ? -12.359 14.086 0.355 1 96.06 83 ILE A O 1
ATOM 663 N N . ARG A 1 84 ? -11.266 14.516 2.244 1 97.06 84 ARG A N 1
ATOM 664 C CA . ARG A 1 84 ? -12.477 14.562 3.057 1 97.06 84 ARG A CA 1
ATOM 665 C C . ARG A 1 84 ? -12.453 15.758 4.004 1 97.06 84 ARG A C 1
ATOM 667 O O . ARG A 1 84 ? -11.383 16.188 4.457 1 97.06 84 ARG A O 1
ATOM 674 N N . VAL A 1 85 ? -13.625 16.266 4.258 1 98.12 85 VAL A N 1
ATOM 675 C CA . VAL A 1 85 ? -13.852 17.25 5.309 1 98.12 85 VAL A CA 1
ATOM 676 C C . VAL A 1 85 ? -14.672 16.641 6.434 1 98.12 85 VAL A C 1
ATOM 678 O O . VAL A 1 85 ? -15.75 16.078 6.191 1 98.12 85 VAL A O 1
ATOM 681 N N . PHE A 1 86 ? -14.164 16.703 7.66 1 97.88 86 PHE A N 1
ATOM 682 C CA . PHE A 1 86 ? -14.906 16 8.703 1 97.88 86 PHE A CA 1
ATOM 683 C C . PHE A 1 86 ? -15.242 16.953 9.852 1 97.88 86 PHE A C 1
ATOM 685 O O . PHE A 1 86 ? -15.938 16.562 10.797 1 97.88 86 PHE A O 1
ATOM 692 N N . ALA A 1 87 ? -14.781 18.234 9.703 1 97.69 87 ALA A N 1
ATOM 693 C CA . ALA A 1 87 ? -15.078 19.219 10.727 1 97.69 87 ALA A CA 1
ATOM 694 C C . ALA A 1 87 ? -15.062 20.641 10.148 1 97.69 87 ALA A C 1
ATOM 696 O O . ALA A 1 87 ? -14.43 20.875 9.117 1 97.69 87 ALA A O 1
ATOM 697 N N . TRP A 1 88 ? -15.828 21.531 10.758 1 97.69 88 TRP A N 1
ATOM 698 C CA . TRP A 1 88 ? -15.766 22.953 10.484 1 97.69 88 TRP A CA 1
ATOM 699 C C . TRP A 1 88 ? -16.016 23.766 11.758 1 97.69 88 TRP A C 1
ATOM 701 O O . TRP A 1 88 ? -16.438 23.203 12.773 1 97.69 88 TRP A O 1
ATOM 711 N N . ALA A 1 89 ? -15.633 25.047 11.75 1 97.44 89 ALA A N 1
ATOM 712 C CA . ALA A 1 89 ? -15.852 25.922 12.898 1 97.44 89 ALA A CA 1
ATOM 713 C C . ALA A 1 89 ? -15.984 27.375 12.453 1 97.44 89 ALA A C 1
ATOM 715 O O . ALA A 1 89 ? -15.219 27.859 11.609 1 97.44 89 ALA A O 1
ATOM 716 N N . PRO A 1 90 ? -17.062 28.031 13.039 1 97 90 PRO A N 1
ATOM 717 C CA . PRO A 1 90 ? -17.047 29.484 12.883 1 97 90 PRO A CA 1
ATOM 718 C C . PRO A 1 90 ? -15.875 30.141 13.625 1 97 90 PRO A C 1
ATOM 720 O O . PRO A 1 90 ? -15.578 29.766 14.766 1 97 90 PRO A O 1
ATOM 723 N N . VAL A 1 91 ? -15.227 31.062 13.023 1 97.56 91 VAL A N 1
ATOM 724 C CA . VAL A 1 91 ? -14.086 31.734 13.641 1 97.56 91 VAL A CA 1
ATOM 725 C C . VAL A 1 91 ? -14.164 33.25 13.406 1 97.56 91 VAL A C 1
ATOM 727 O O . VAL A 1 91 ? -14.961 33.688 12.594 1 97.56 91 VAL A O 1
ATOM 730 N N . SER A 1 92 ? -13.375 33.969 14.148 1 96.38 92 SER A N 1
ATOM 731 C CA . SER A 1 92 ? -13.352 35.406 14.023 1 96.38 92 SER A CA 1
ATOM 732 C C . SER A 1 92 ? -12.93 35.844 12.617 1 96.38 92 SER A C 1
ATOM 734 O O . SER A 1 92 ? -12.219 35.094 11.93 1 96.38 92 SER A O 1
ATOM 736 N N . GLN A 1 93 ? -13.297 37 12.227 1 93.62 93 GLN A N 1
ATOM 737 C CA . GLN A 1 93 ? -12.961 37.531 10.906 1 93.62 93 GLN A CA 1
ATOM 738 C C . GLN A 1 93 ? -11.453 37.719 10.766 1 93.62 93 GLN A C 1
ATOM 740 O O . GLN A 1 93 ? -10.93 37.719 9.648 1 93.62 93 GLN A O 1
ATOM 745 N N . SER A 1 94 ? -10.836 37.875 11.828 1 95.12 94 SER A N 1
ATOM 746 C CA . SER A 1 94 ? -9.398 38.125 11.812 1 95.12 94 SER A CA 1
ATOM 747 C C . SER A 1 94 ? -8.609 36.844 11.836 1 95.12 94 SER A C 1
ATOM 749 O O . SER A 1 94 ? -7.379 36.844 11.734 1 95.12 94 SER A O 1
ATOM 751 N N . PHE A 1 95 ? -9.297 35.719 11.984 1 96.94 95 PHE A N 1
ATOM 752 C CA . PHE A 1 95 ? -8.641 34.438 12.078 1 96.94 95 PHE A CA 1
ATOM 753 C C . PHE A 1 95 ? -7.906 34.094 10.781 1 96.94 95 PHE A C 1
ATOM 755 O O . PHE A 1 95 ? -8.438 34.312 9.688 1 96.94 95 PHE A O 1
ATOM 762 N N . ASN A 1 96 ? -6.707 33.656 10.859 1 97.12 96 ASN A N 1
ATOM 763 C CA . ASN A 1 96 ? -5.895 33.188 9.75 1 97.12 96 ASN A CA 1
ATOM 764 C C . ASN A 1 96 ? -5.375 31.766 10.008 1 97.12 96 ASN A C 1
ATOM 766 O O . ASN A 1 96 ? -4.664 31.531 10.984 1 97.12 96 ASN A O 1
ATOM 770 N N . ALA A 1 97 ? -5.695 30.844 9.102 1 96.81 97 ALA A N 1
ATOM 771 C CA . ALA A 1 97 ? -5.375 29.438 9.312 1 96.81 97 ALA A CA 1
ATOM 772 C C . ALA A 1 97 ? -3.867 29.234 9.438 1 96.81 97 ALA A C 1
ATOM 774 O O . ALA A 1 97 ? -3.416 28.312 10.133 1 96.81 97 ALA A O 1
ATOM 775 N N . ARG A 1 98 ? -3.086 30.016 8.797 1 94.88 98 ARG A N 1
ATOM 776 C CA . ARG A 1 98 ? -1.632 29.875 8.805 1 94.88 98 ARG A CA 1
ATOM 777 C C . ARG A 1 98 ? -1.031 30.531 10.047 1 94.88 98 ARG A C 1
ATOM 779 O O . ARG A 1 98 ? -0.304 29.891 10.805 1 94.88 98 ARG A O 1
ATOM 786 N N . PHE A 1 99 ? -1.439 31.781 10.344 1 94.38 99 PHE A N 1
ATOM 787 C CA . PHE A 1 99 ? -0.742 32.594 11.328 1 94.38 99 PHE A CA 1
ATOM 788 C C . PHE A 1 99 ? -1.257 32.312 12.734 1 94.38 99 PHE A C 1
ATOM 790 O O . PHE A 1 99 ? -0.553 32.531 13.719 1 94.38 99 PHE A O 1
ATOM 797 N N . ASP A 1 100 ? -2.438 31.812 12.789 1 96.56 100 ASP A N 1
ATOM 798 C CA . ASP A 1 100 ? -3.004 31.531 14.102 1 96.56 100 ASP A CA 1
ATOM 799 C C . ASP A 1 100 ? -2.721 30.078 14.508 1 96.56 100 ASP A C 1
ATOM 801 O O . ASP A 1 100 ? -3.062 29.672 15.617 1 96.56 100 ASP A O 1
ATOM 805 N N . CYS A 1 101 ? -2.08 29.344 13.594 1 96.62 101 CYS A N 1
ATOM 806 C CA . CYS A 1 101 ? -1.638 28 13.953 1 96.62 101 CYS A CA 1
ATOM 807 C C . CYS A 1 101 ? -0.432 28.047 14.891 1 96.62 101 CYS A C 1
ATOM 809 O O . CYS A 1 101 ? 0.571 28.703 14.57 1 96.62 101 CYS A O 1
ATOM 811 N N . ASN A 1 102 ? -0.513 27.359 15.953 1 95.94 102 ASN A N 1
ATOM 812 C CA . ASN A 1 102 ? 0.555 27.5 16.938 1 95.94 102 ASN A CA 1
ATOM 813 C C . ASN A 1 102 ? 1.338 26.203 17.109 1 95.94 102 ASN A C 1
ATOM 815 O O . ASN A 1 102 ? 2.285 26.141 17.906 1 95.94 102 ASN A O 1
ATOM 819 N N . ARG A 1 103 ? 0.946 25.234 16.469 1 97.06 103 ARG A N 1
ATOM 820 C CA . ARG A 1 103 ? 1.644 23.953 16.531 1 97.06 103 ARG A CA 1
ATOM 821 C C . ARG A 1 103 ? 1.388 23.125 15.281 1 97.06 103 ARG A C 1
ATOM 823 O O . ARG A 1 103 ? 0.24 22.953 14.867 1 97.06 103 ARG A O 1
ATOM 830 N N . ARG A 1 104 ? 2.408 22.719 14.648 1 97.5 104 ARG A N 1
ATOM 831 C CA . ARG A 1 104 ? 2.324 21.766 13.555 1 97.5 104 ARG A CA 1
ATOM 832 C C . ARG A 1 104 ? 3.041 20.469 13.906 1 97.5 104 ARG A C 1
ATOM 834 O O . ARG A 1 104 ? 4.133 20.484 14.484 1 97.5 104 ARG A O 1
ATOM 841 N N . THR A 1 105 ? 2.391 19.344 13.672 1 98.31 105 THR A N 1
ATOM 842 C CA . THR A 1 105 ? 2.963 18.031 13.953 1 98.31 105 THR A CA 1
ATOM 843 C C . THR A 1 105 ? 3.092 17.203 12.672 1 98.31 105 THR A C 1
ATOM 845 O O . THR A 1 105 ? 2.127 17.078 11.914 1 98.31 105 THR A O 1
ATOM 848 N N . TYR A 1 106 ? 4.27 16.734 12.43 1 98.31 106 TYR A N 1
ATOM 849 C CA . TYR A 1 106 ? 4.547 15.859 11.297 1 98.31 106 TYR A CA 1
ATOM 850 C C . TYR A 1 106 ? 4.914 14.453 11.758 1 98.31 106 TYR A C 1
ATOM 852 O O . TYR A 1 106 ? 5.523 14.281 12.82 1 98.31 106 TYR A O 1
ATOM 860 N N . LYS A 1 107 ? 4.527 13.477 10.969 1 98.75 107 LYS A N 1
ATOM 861 C CA . LYS A 1 107 ? 4.91 12.086 11.18 1 98.75 107 LYS A CA 1
ATOM 862 C C . LYS A 1 107 ? 5.594 11.508 9.945 1 98.75 107 LYS A C 1
ATOM 864 O O . LYS A 1 107 ? 5.234 11.852 8.812 1 98.75 107 LYS A O 1
ATOM 869 N N . TYR A 1 108 ? 6.547 10.695 10.156 1 98.88 108 TYR A N 1
ATOM 870 C CA . TYR A 1 108 ? 7.324 10.031 9.109 1 98.88 108 TYR A CA 1
ATOM 871 C C . TYR A 1 108 ? 7.676 8.602 9.516 1 98.88 108 TYR A C 1
ATOM 873 O O . TYR A 1 108 ? 8.438 8.391 10.461 1 98.88 108 TYR A O 1
ATOM 881 N N . SER A 1 109 ? 7.145 7.594 8.805 1 98.62 109 SER A N 1
ATOM 882 C CA . SER A 1 109 ? 7.391 6.211 9.195 1 98.62 109 SER A CA 1
ATOM 883 C C . SER A 1 109 ? 8.289 5.5 8.188 1 98.62 109 SER A C 1
ATOM 885 O O . SER A 1 109 ? 8.195 5.754 6.984 1 98.62 109 SER A O 1
ATOM 887 N N . PHE A 1 110 ? 9.125 4.617 8.68 1 98.75 110 PHE A N 1
ATOM 888 C CA . PHE A 1 110 ? 10.047 3.855 7.848 1 98.75 110 PHE A CA 1
ATOM 889 C C . PHE A 1 110 ? 10.414 2.535 8.508 1 98.75 110 PHE A C 1
ATOM 891 O O . PHE A 1 110 ? 10.156 2.336 9.695 1 98.75 110 PHE A O 1
ATOM 898 N N . ALA A 1 111 ? 10.93 1.667 7.75 1 98.44 111 ALA A N 1
ATOM 899 C CA . ALA A 1 111 ? 11.383 0.384 8.281 1 98.44 111 ALA A CA 1
ATOM 900 C C . ALA A 1 111 ? 12.609 0.563 9.172 1 98.44 111 ALA A C 1
ATOM 902 O O . ALA A 1 111 ? 13.484 1.384 8.875 1 98.44 111 ALA A O 1
ATOM 903 N N . LYS A 1 112 ? 12.742 -0.225 10.195 1 98.38 112 LYS A N 1
ATOM 904 C CA . LYS A 1 112 ? 13.883 -0.175 11.102 1 98.38 112 LYS A CA 1
ATOM 905 C C . LYS A 1 112 ? 15.18 -0.499 10.367 1 98.38 112 LYS A C 1
ATOM 907 O O . LYS A 1 112 ? 16.219 0.12 10.633 1 98.38 112 LYS A O 1
ATOM 912 N N . ALA A 1 113 ? 15.039 -1.512 9.406 1 97.81 113 ALA A N 1
ATOM 913 C CA . ALA A 1 113 ? 16.25 -1.983 8.742 1 97.81 113 ALA A CA 1
ATOM 914 C C . ALA A 1 113 ? 17.344 -2.307 9.758 1 97.81 113 ALA A C 1
ATOM 916 O O . ALA A 1 113 ? 17.078 -2.971 10.766 1 97.81 113 ALA A O 1
ATOM 917 N N . ASP A 1 114 ? 18.594 -1.949 9.492 1 97.38 114 ASP A N 1
ATOM 918 C CA . ASP A 1 114 ? 19.688 -2.186 10.445 1 97.38 114 ASP A CA 1
ATOM 919 C C . ASP A 1 114 ? 20.047 -0.905 11.195 1 97.38 114 ASP A C 1
ATOM 921 O O . ASP A 1 114 ? 21.172 -0.755 11.664 1 97.38 114 ASP A O 1
ATOM 925 N N . LEU A 1 115 ? 19.172 -0.026 11.336 1 98.38 115 LEU A N 1
ATOM 926 C CA . LEU A 1 115 ? 19.406 1.28 11.938 1 98.38 115 LEU A CA 1
ATOM 927 C C . LEU A 1 115 ? 19.609 1.155 13.445 1 98.38 115 LEU A C 1
ATOM 929 O O . LEU A 1 115 ? 18.922 0.379 14.102 1 98.38 115 LEU A O 1
ATOM 933 N N . ASP A 1 116 ? 20.531 1.912 13.977 1 98.56 116 ASP A N 1
ATOM 934 C CA . ASP A 1 116 ? 20.672 2.096 15.414 1 98.56 116 ASP A CA 1
ATOM 935 C C . ASP A 1 116 ? 19.703 3.148 15.938 1 98.56 116 ASP A C 1
ATOM 937 O O . ASP A 1 116 ? 19.969 4.348 15.859 1 98.56 116 ASP A O 1
ATOM 941 N N . LEU A 1 117 ? 18.656 2.725 16.531 1 98.5 117 LEU A N 1
ATOM 942 C CA . LEU A 1 117 ? 17.578 3.623 16.922 1 98.5 117 LEU A CA 1
ATOM 943 C C . LEU A 1 117 ? 18.016 4.512 18.094 1 98.5 117 LEU A C 1
ATOM 945 O O . LEU A 1 117 ? 17.516 5.633 18.234 1 98.5 117 LEU A O 1
ATOM 949 N N . GLU A 1 118 ? 18.859 4.012 18.906 1 98.56 118 GLU A N 1
ATOM 950 C CA . GLU A 1 118 ? 19.359 4.832 20.016 1 98.56 118 GLU A CA 1
ATOM 951 C C . GLU A 1 118 ? 20.125 6.047 19.484 1 98.56 118 GLU A C 1
ATOM 953 O O . GLU A 1 118 ? 19.953 7.16 19.984 1 98.56 118 GLU A O 1
ATOM 958 N N . ARG A 1 119 ? 20.969 5.836 18.531 1 98.81 119 ARG A N 1
ATOM 959 C CA . ARG A 1 119 ? 21.703 6.938 17.906 1 98.81 119 ARG A CA 1
ATOM 960 C C . ARG A 1 119 ? 20.75 7.926 17.25 1 98.81 119 ARG A C 1
ATOM 962 O O . ARG A 1 119 ? 20.953 9.141 17.344 1 98.81 119 ARG A O 1
ATOM 969 N N . ILE A 1 120 ? 19.75 7.395 16.562 1 98.88 120 ILE A N 1
ATOM 970 C CA . ILE A 1 120 ? 18.734 8.25 15.945 1 98.88 120 ILE A CA 1
ATOM 971 C C . ILE A 1 120 ? 18.047 9.086 17.016 1 98.88 120 ILE A C 1
ATOM 973 O O . ILE A 1 120 ? 17.859 10.289 16.859 1 98.88 120 ILE A O 1
ATOM 977 N N . HIS A 1 121 ? 17.703 8.422 18.125 1 98.69 121 HIS A N 1
ATOM 978 C CA . HIS A 1 121 ? 17.047 9.109 19.219 1 98.69 121 HIS A CA 1
ATOM 979 C C . HIS A 1 121 ? 17.922 10.234 19.766 1 98.69 121 HIS A C 1
ATOM 981 O O . HIS A 1 121 ? 17.453 11.352 19.984 1 98.69 121 HIS A O 1
ATOM 987 N N . GLN A 1 122 ? 19.141 9.945 19.969 1 98.81 122 GLN A N 1
ATOM 988 C CA . GLN A 1 122 ? 20.078 10.945 20.469 1 98.81 122 GLN A CA 1
ATOM 989 C C . GLN A 1 122 ? 20.141 12.148 19.531 1 98.81 122 GLN A C 1
ATOM 991 O O . GLN A 1 122 ? 20.047 13.297 19.984 1 98.81 122 GLN A O 1
ATOM 996 N N . GLY A 1 123 ? 20.266 11.914 18.234 1 98.88 123 GLY A N 1
ATOM 997 C CA . GLY A 1 123 ? 20.281 12.992 17.266 1 98.88 123 GLY A CA 1
ATOM 998 C C . GLY A 1 123 ? 18.984 13.781 17.219 1 98.88 123 GLY A C 1
ATOM 999 O O . GLY A 1 123 ? 19 15.008 17.172 1 98.88 123 GLY A O 1
ATOM 1000 N N . ALA A 1 124 ? 17.891 13.086 17.297 1 98.88 124 ALA A N 1
ATOM 1001 C CA . ALA A 1 124 ? 16.578 13.695 17.219 1 98.88 124 ALA A CA 1
ATOM 1002 C C . ALA A 1 124 ? 16.344 14.641 18.391 1 98.88 124 ALA A C 1
ATOM 1004 O O . ALA A 1 124 ? 15.766 15.719 18.219 1 98.88 124 ALA A O 1
ATOM 1005 N N . GLN A 1 125 ? 16.812 14.258 19.547 1 98.81 125 GLN A N 1
ATOM 1006 C CA . GLN A 1 125 ? 16.594 15.055 20.75 1 98.81 125 GLN A CA 1
ATOM 1007 C C . GLN A 1 125 ? 17.344 16.391 20.672 1 98.81 125 GLN A C 1
ATOM 1009 O O . GLN A 1 125 ? 16.922 17.375 21.281 1 98.81 125 GLN A O 1
ATOM 1014 N N . LEU A 1 126 ? 18.359 16.438 19.938 1 98.88 126 LEU A N 1
ATOM 1015 C CA . LEU A 1 126 ? 19.172 17.656 19.812 1 98.88 126 LEU A CA 1
ATOM 1016 C C . LEU A 1 126 ? 18.438 18.703 18.984 1 98.88 126 LEU A C 1
ATOM 1018 O O . LEU A 1 126 ? 18.844 19.875 18.969 1 98.88 126 LEU A O 1
ATOM 1022 N N . LEU A 1 127 ? 17.344 18.312 18.312 1 98.81 127 LEU A N 1
ATOM 1023 C CA . LEU A 1 127 ? 16.562 19.219 17.469 1 98.81 127 LEU A CA 1
ATOM 1024 C C . LEU A 1 127 ? 15.648 20.094 18.328 1 98.81 127 LEU A C 1
ATOM 1026 O O . LEU A 1 127 ? 15.148 21.125 17.859 1 98.81 127 LEU A O 1
ATOM 1030 N N . ILE A 1 128 ? 15.383 19.641 19.516 1 98.88 128 ILE A N 1
ATOM 1031 C CA . ILE A 1 128 ? 14.391 20.297 20.359 1 98.88 128 ILE A CA 1
ATOM 1032 C C . ILE A 1 128 ? 14.938 21.625 20.844 1 98.88 128 ILE A C 1
ATOM 1034 O O . ILE A 1 128 ? 16.031 21.688 21.406 1 98.88 128 ILE A O 1
ATOM 1038 N N . GLY A 1 129 ? 14.172 22.656 20.656 1 98.56 129 GLY A N 1
ATOM 1039 C CA . GLY A 1 129 ? 14.555 24.016 21.016 1 98.56 129 GLY A CA 1
ATOM 1040 C C . GLY A 1 129 ? 14.352 25.016 19.891 1 98.56 129 GLY A C 1
ATOM 1041 O O . GLY A 1 129 ? 13.664 24.719 18.906 1 98.56 129 GLY A O 1
ATOM 1042 N N . GLU A 1 130 ? 14.773 26.203 20.141 1 98.38 130 GLU A N 1
ATOM 1043 C CA . GLU A 1 130 ? 14.703 27.281 19.156 1 98.38 130 GLU A CA 1
ATOM 1044 C C . GLU A 1 130 ? 16.062 27.547 18.516 1 98.38 130 GLU A C 1
ATOM 1046 O O . GLU A 1 130 ? 17.016 27.906 19.203 1 98.38 130 GLU A O 1
ATOM 1051 N N . TYR A 1 131 ? 16.141 27.25 17.203 1 98.25 131 TYR A N 1
ATOM 1052 C CA . TYR A 1 131 ? 17.422 27.344 16.5 1 98.25 131 TYR A CA 1
ATOM 1053 C C . TYR A 1 131 ? 17.25 27.922 15.109 1 98.25 131 TYR A C 1
ATOM 1055 O O . TYR A 1 131 ? 16.125 28.094 14.633 1 98.25 131 TYR A O 1
ATOM 1063 N N . ASP A 1 132 ? 18.391 28.359 14.578 1 96.88 132 ASP A N 1
ATOM 1064 C CA . ASP A 1 132 ? 18.453 28.656 13.148 1 96.88 132 ASP A CA 1
ATOM 1065 C C . ASP A 1 132 ? 18.609 27.375 12.328 1 96.88 132 ASP A C 1
ATOM 1067 O O . ASP A 1 132 ? 19.625 26.688 12.422 1 96.88 132 ASP A O 1
ATOM 1071 N N . PHE A 1 133 ? 17.641 27.031 11.477 1 97.38 133 PHE A N 1
ATOM 1072 C CA . PHE A 1 133 ? 17.609 25.75 10.781 1 97.38 133 PHE A CA 1
ATOM 1073 C C . PHE A 1 133 ? 18 25.922 9.32 1 97.38 133 PHE A C 1
ATOM 1075 O O . PHE A 1 133 ? 17.594 25.141 8.461 1 97.38 133 PHE A O 1
ATOM 1082 N N . GLN A 1 134 ? 18.781 26.891 8.984 1 94.5 134 GLN A N 1
ATOM 1083 C CA . GLN A 1 134 ? 19.156 27.203 7.609 1 94.5 134 GLN A CA 1
ATOM 1084 C C . GLN A 1 134 ? 19.859 26.016 6.949 1 94.5 134 GLN A C 1
ATOM 1086 O O . GLN A 1 134 ? 19.766 25.828 5.734 1 94.5 134 GLN A O 1
ATOM 1091 N N . ASN A 1 135 ? 20.547 25.156 7.758 1 97.06 135 ASN A N 1
ATOM 1092 C CA . ASN A 1 135 ? 21.25 24 7.219 1 97.06 135 ASN A CA 1
ATOM 1093 C C . ASN A 1 135 ? 20.344 22.781 7.113 1 97.06 135 ASN A C 1
ATOM 1095 O O . ASN A 1 135 ? 20.797 21.688 6.762 1 97.06 135 ASN A O 1
ATOM 1099 N N . PHE A 1 136 ? 19.047 22.938 7.426 1 97.5 136 PHE A N 1
ATOM 1100 C CA . PHE A 1 136 ? 18.062 21.859 7.379 1 97.5 136 PHE A CA 1
ATOM 1101 C C . PHE A 1 136 ? 16.938 22.203 6.414 1 97.5 136 PHE A C 1
ATOM 1103 O O . PHE A 1 136 ? 15.82 21.703 6.551 1 97.5 136 PHE A O 1
ATOM 1110 N N . CYS A 1 137 ? 17.172 23.141 5.512 1 94.38 137 CYS A N 1
ATOM 1111 C CA . CYS A 1 137 ? 16.078 23.516 4.621 1 94.38 137 CYS A CA 1
ATOM 1112 C C . CYS A 1 137 ? 16.609 23.844 3.227 1 94.38 137 CYS A C 1
ATOM 1114 O O . CYS A 1 137 ? 17.812 23.875 3.006 1 94.38 137 CYS A O 1
ATOM 1116 N N . GLN A 1 138 ? 15.664 23.906 2.312 1 90.06 138 GLN A N 1
ATOM 1117 C CA . GLN A 1 138 ? 15.992 24.344 0.961 1 90.06 138 GLN A CA 1
ATOM 1118 C C . GLN A 1 138 ? 15.852 25.859 0.829 1 90.06 138 GLN A C 1
ATOM 1120 O O . GLN A 1 138 ? 14.844 26.438 1.245 1 90.06 138 GLN A O 1
ATOM 1125 N N . LEU A 1 139 ? 16.938 26.516 0.348 1 82.44 139 LEU A N 1
ATOM 1126 C CA . LEU A 1 139 ? 16.922 27.953 0.113 1 82.44 139 LEU A CA 1
ATOM 1127 C C . LEU A 1 139 ? 16.8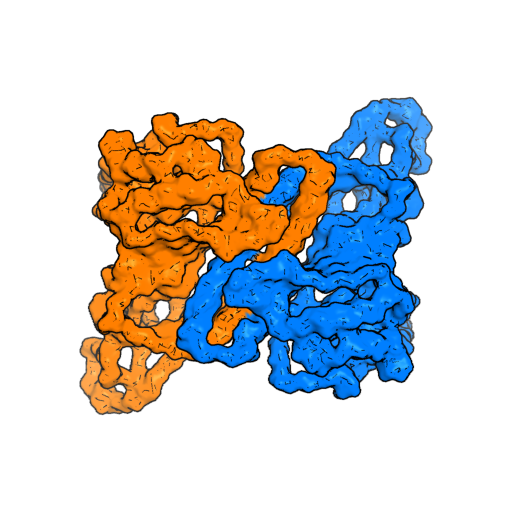12 28.266 -1.377 1 82.44 139 LEU A C 1
ATOM 1129 O O . LEU A 1 139 ? 17.625 27.781 -2.174 1 82.44 139 LEU A O 1
ATOM 1133 N N . ASP A 1 140 ? 15.688 28.578 -1.875 1 70.81 140 ASP A N 1
ATOM 1134 C CA . ASP A 1 140 ? 15.609 28.969 -3.279 1 70.81 140 ASP A CA 1
ATOM 1135 C C . ASP A 1 140 ? 15.633 30.484 -3.436 1 70.81 140 ASP A C 1
ATOM 1137 O O . ASP A 1 140 ? 15.68 31.219 -2.441 1 70.81 140 ASP A O 1
ATOM 1141 N N . LEU A 1 141 ? 15.75 30.844 -4.668 1 70.25 141 LEU A N 1
ATOM 1142 C CA . LEU A 1 141 ? 15.875 32.25 -4.992 1 70.25 141 LEU A CA 1
ATOM 1143 C C . LEU A 1 141 ? 14.516 32.938 -4.961 1 70.25 141 LEU A C 1
ATOM 1145 O O . LEU A 1 141 ? 14.086 33.531 -5.965 1 70.25 141 LEU A O 1
ATOM 1149 N N . ASN A 1 142 ? 13.75 32.531 -3.965 1 70.06 142 ASN A N 1
ATOM 1150 C CA . ASN A 1 142 ? 12.477 33.219 -3.725 1 70.06 142 ASN A CA 1
ATOM 1151 C C . ASN A 1 142 ? 12.609 34.312 -2.666 1 70.06 142 ASN A C 1
ATOM 1153 O O . ASN A 1 142 ? 13.133 34.062 -1.579 1 70.06 142 ASN A O 1
ATOM 1157 N N . GLU A 1 143 ? 12.164 35.5 -3.115 1 70.56 143 GLU A N 1
ATOM 1158 C CA . GLU A 1 143 ? 12.344 36.688 -2.285 1 70.56 143 GLU A CA 1
ATOM 1159 C C . GLU A 1 143 ? 11.781 36.469 -0.883 1 70.56 143 GLU A C 1
ATOM 1161 O O . GLU A 1 143 ? 12.438 36.781 0.11 1 70.56 143 GLU A O 1
ATOM 1166 N N . LYS A 1 144 ? 10.625 35.875 -0.791 1 70 144 LYS A N 1
ATOM 1167 C CA . LYS A 1 144 ? 9.969 35.688 0.499 1 70 144 LYS A CA 1
ATOM 1168 C C . LYS A 1 144 ? 10.734 34.719 1.38 1 70 144 LYS A C 1
ATOM 1170 O O . LYS A 1 144 ? 10.898 34.938 2.58 1 70 144 LYS A O 1
ATOM 1175 N N . ARG A 1 145 ? 11.312 33.812 0.772 1 71.06 145 ARG A N 1
ATOM 1176 C CA . ARG A 1 145 ? 12.039 32.812 1.526 1 71.06 145 ARG A CA 1
ATOM 1177 C C . ARG A 1 145 ? 13.422 33.312 1.931 1 71.06 145 ARG A C 1
ATOM 1179 O O . ARG A 1 145 ? 13.914 32.969 3.008 1 71.06 145 ARG A O 1
ATOM 1186 N N . LEU A 1 146 ? 13.914 34.094 1.096 1 74 146 LEU A N 1
ATOM 1187 C CA . LEU A 1 146 ? 15.242 34.625 1.369 1 74 146 LEU A CA 1
ATOM 1188 C C . LEU A 1 146 ? 15.203 35.625 2.504 1 74 146 LEU A C 1
ATOM 1190 O O . LEU A 1 146 ? 16.203 35.844 3.209 1 74 146 LEU A O 1
ATOM 1194 N N . ASN A 1 147 ? 14.047 36.156 2.637 1 77.88 147 ASN A N 1
ATOM 1195 C CA . ASN A 1 147 ? 13.953 37.219 3.627 1 77.88 147 ASN A CA 1
ATOM 1196 C C . ASN A 1 147 ? 13.266 36.75 4.902 1 77.88 147 ASN A C 1
ATOM 1198 O O . ASN A 1 147 ? 13.164 37.5 5.879 1 77.88 147 ASN A O 1
ATOM 1202 N N . GLN A 1 148 ? 12.883 35.531 4.867 1 83.12 148 GLN A N 1
ATOM 1203 C CA . GLN A 1 148 ? 12.219 35 6.055 1 83.12 148 GLN A CA 1
ATOM 1204 C C . GLN A 1 148 ? 13.227 34.562 7.105 1 83.12 148 GLN A C 1
ATOM 1206 O O . GLN A 1 148 ? 14.375 34.25 6.781 1 83.12 148 GLN A O 1
ATOM 1211 N N . SER A 1 149 ? 12.742 34.625 8.375 1 89.94 149 SER A N 1
ATOM 1212 C CA . SER A 1 149 ? 13.57 34.094 9.453 1 89.94 149 SER A CA 1
ATOM 1213 C C . SER A 1 149 ? 13.758 32.594 9.328 1 89.94 149 SER A C 1
ATOM 1215 O O . SER A 1 149 ? 12.812 31.859 9 1 89.94 149 SER A O 1
ATOM 1217 N N . MET A 1 150 ? 14.922 32.188 9.586 1 92.88 150 MET A N 1
ATOM 1218 C CA . MET A 1 150 ? 15.219 30.75 9.547 1 92.88 150 MET A CA 1
ATOM 1219 C C . MET A 1 150 ? 15.109 30.125 10.938 1 92.88 150 MET A C 1
ATOM 1221 O O . MET A 1 150 ? 15.375 28.938 11.109 1 92.88 150 MET A O 1
ATOM 1225 N N . ILE A 1 151 ? 14.742 30.953 11.852 1 95.94 151 ILE A N 1
ATOM 1226 C CA . ILE A 1 151 ? 14.602 30.484 13.227 1 95.94 151 ILE A CA 1
ATOM 1227 C C . ILE A 1 151 ? 13.25 29.797 13.398 1 95.94 151 ILE A C 1
ATOM 1229 O O . ILE A 1 151 ? 12.211 30.328 12.992 1 95.94 151 ILE A O 1
ATOM 1233 N N . ARG A 1 152 ? 13.258 28.609 13.875 1 96.88 152 ARG A N 1
ATOM 1234 C CA . ARG A 1 152 ? 12.07 27.844 14.227 1 96.88 152 ARG A CA 1
ATOM 1235 C C . ARG A 1 152 ? 12.219 27.219 15.609 1 96.88 152 ARG A C 1
ATOM 1237 O O . ARG A 1 152 ? 13.328 27.078 16.125 1 96.88 152 ARG A O 1
ATOM 1244 N N . LYS A 1 153 ? 11.109 26.922 16.156 1 98.44 153 LYS A N 1
ATOM 1245 C CA . LYS A 1 153 ? 11.102 26.234 17.438 1 98.44 153 LYS A CA 1
ATOM 1246 C C . LYS A 1 153 ? 10.484 24.844 17.312 1 98.44 153 LYS A C 1
ATOM 1248 O O . LYS A 1 153 ? 9.352 24.703 16.859 1 98.44 153 LYS A O 1
ATOM 1253 N N . ILE A 1 154 ? 11.188 23.828 17.672 1 98.75 154 ILE A N 1
ATOM 1254 C CA . ILE A 1 154 ? 10.688 22.469 17.766 1 98.75 154 ILE A CA 1
ATOM 1255 C C . ILE A 1 154 ? 10.359 22.125 19.219 1 98.75 154 ILE A C 1
ATOM 1257 O O . ILE A 1 154 ? 11.219 22.25 20.094 1 98.75 154 ILE A O 1
ATOM 1261 N N . TYR A 1 155 ? 9.141 21.734 19.453 1 98.75 155 TYR A N 1
ATOM 1262 C CA . TYR A 1 155 ? 8.641 21.469 20.797 1 98.75 155 TYR A CA 1
ATOM 1263 C C . TYR A 1 155 ? 8.984 20.047 21.234 1 98.75 155 TYR A C 1
ATOM 1265 O O . TYR A 1 155 ? 9.312 19.828 22.406 1 98.75 155 TYR A O 1
ATOM 1273 N N . ASP A 1 156 ? 8.836 19.141 20.328 1 98.5 156 ASP A N 1
ATOM 1274 C CA . ASP A 1 156 ? 8.961 17.734 20.688 1 98.5 156 ASP A CA 1
ATOM 1275 C C . ASP A 1 156 ? 9.344 16.891 19.484 1 98.5 156 ASP A C 1
ATOM 1277 O O . ASP A 1 156 ? 8.938 17.188 18.359 1 98.5 156 ASP A O 1
ATOM 1281 N N . VAL A 1 157 ? 10.203 15.914 19.734 1 98.81 157 VAL A N 1
ATOM 1282 C CA . VAL A 1 157 ? 10.57 14.922 18.734 1 98.81 157 VAL A CA 1
ATOM 1283 C C . VAL A 1 157 ? 10.555 13.531 19.359 1 98.81 157 VAL A C 1
ATOM 1285 O O . VAL A 1 157 ? 11.156 13.312 20.422 1 98.81 157 VAL A O 1
ATOM 1288 N N . THR A 1 158 ? 9.867 12.625 18.766 1 98.56 158 THR A N 1
ATOM 1289 C CA . THR A 1 158 ? 9.859 11.25 19.25 1 98.56 158 THR A CA 1
ATOM 1290 C C . THR A 1 158 ? 10.203 10.273 18.125 1 98.56 158 THR A C 1
ATOM 1292 O O . THR A 1 158 ? 9.805 10.484 16.984 1 98.56 158 THR A O 1
ATOM 1295 N N . VAL A 1 159 ? 10.984 9.258 18.438 1 98.44 159 VAL A N 1
ATOM 1296 C CA . VAL A 1 159 ? 11.289 8.109 17.578 1 98.44 159 VAL A CA 1
ATOM 1297 C C . VAL A 1 159 ? 10.844 6.824 18.266 1 98.44 159 VAL A C 1
ATOM 1299 O O . VAL A 1 159 ? 11.383 6.445 19.312 1 98.44 159 VAL A O 1
ATOM 1302 N N . LYS A 1 160 ? 9.898 6.16 17.672 1 97.44 160 LYS A N 1
ATOM 1303 C CA . LYS A 1 160 ? 9.328 4.988 18.328 1 97.44 160 LYS A CA 1
ATOM 1304 C C . LYS A 1 160 ? 9.219 3.812 17.375 1 97.44 160 LYS A C 1
ATOM 1306 O O . LYS A 1 160 ? 8.773 3.977 16.234 1 97.44 160 LYS A O 1
ATOM 1311 N N . GLN A 1 161 ? 9.68 2.713 17.844 1 96.75 161 GLN A N 1
ATOM 1312 C CA . GLN A 1 161 ? 9.328 1.493 17.125 1 96.75 161 GLN A CA 1
ATOM 1313 C C . GLN A 1 161 ? 7.863 1.131 17.344 1 96.75 161 GLN A C 1
ATOM 1315 O O . GLN A 1 161 ? 7.453 0.81 18.469 1 96.75 161 GLN A O 1
ATOM 1320 N N . ILE A 1 162 ? 7.094 1.078 16.297 1 94.25 162 ILE A N 1
ATOM 1321 C CA . ILE A 1 162 ? 5.648 1.009 16.453 1 94.25 162 ILE A CA 1
ATOM 1322 C C . ILE A 1 162 ? 5.16 -0.404 16.141 1 94.25 162 ILE A C 1
ATOM 1324 O O . ILE A 1 162 ? 3.994 -0.732 16.375 1 94.25 162 ILE A O 1
ATOM 1328 N N . SER A 1 163 ? 5.93 -1.167 15.508 1 91.38 163 SER A N 1
ATOM 1329 C CA . SER A 1 163 ? 5.617 -2.574 15.281 1 91.38 163 SER A CA 1
ATOM 1330 C C . SER A 1 163 ? 6.859 -3.447 15.438 1 91.38 163 SER A C 1
ATOM 1332 O O . SER A 1 163 ? 7.984 -2.955 15.344 1 91.38 163 SER A O 1
ATOM 1334 N N . GLN A 1 164 ? 6.562 -4.656 15.766 1 89.38 164 GLN A N 1
ATOM 1335 C CA . GLN A 1 164 ? 7.617 -5.664 15.828 1 89.38 164 GLN A CA 1
ATOM 1336 C C . GLN A 1 164 ? 7.328 -6.816 14.867 1 89.38 164 GLN A C 1
ATOM 1338 O O . GLN A 1 164 ? 6.32 -7.508 15.008 1 89.38 164 GLN A O 1
ATOM 1343 N N . HIS A 1 165 ? 8.203 -6.926 13.914 1 89.56 165 HIS A N 1
ATOM 1344 C CA . HIS A 1 165 ? 8.062 -8.078 13.031 1 89.56 165 HIS A CA 1
ATOM 1345 C C . HIS A 1 165 ? 8.438 -9.367 13.75 1 89.56 165 HIS A C 1
ATOM 1347 O O . HIS A 1 165 ? 9.469 -9.43 14.43 1 89.56 165 HIS A O 1
ATOM 1353 N N . PRO A 1 166 ? 7.676 -10.352 13.617 1 83.06 166 PRO A N 1
ATOM 1354 C CA . PRO A 1 166 ? 7.887 -11.562 14.414 1 83.06 166 PRO A CA 1
ATOM 1355 C C . PRO A 1 166 ? 9.172 -12.297 14.031 1 83.06 166 PRO A C 1
ATOM 1357 O O . PRO A 1 166 ? 9.836 -12.883 14.898 1 83.06 166 PRO A O 1
ATOM 1360 N N . ASP A 1 167 ? 9.57 -12.266 12.828 1 85.06 167 ASP A N 1
ATOM 1361 C CA . ASP A 1 167 ? 10.633 -13.156 12.367 1 85.06 167 ASP A CA 1
ATOM 1362 C C . ASP A 1 167 ? 11.898 -12.375 12.031 1 85.06 167 ASP A C 1
ATOM 1364 O O . ASP A 1 167 ? 13 -12.922 12.055 1 85.06 167 ASP A O 1
ATOM 1368 N N . ASN A 1 168 ? 11.727 -11.172 11.695 1 91.25 168 ASN A N 1
ATOM 1369 C CA . ASN A 1 168 ? 12.852 -10.398 11.18 1 91.25 168 ASN A CA 1
ATOM 1370 C C . ASN A 1 168 ? 12.727 -8.922 11.531 1 91.25 168 ASN A C 1
ATOM 1372 O O . ASN A 1 168 ? 12.055 -8.164 10.836 1 91.25 168 ASN A O 1
ATOM 1376 N N . ASP A 1 169 ? 13.453 -8.484 12.453 1 94.25 169 ASP A N 1
ATOM 1377 C CA . ASP A 1 169 ? 13.336 -7.16 13.062 1 94.25 169 ASP A CA 1
ATOM 1378 C C . ASP A 1 169 ? 13.617 -6.059 12.047 1 94.25 169 ASP A C 1
ATOM 1380 O O . ASP A 1 169 ? 13.219 -4.906 12.242 1 94.25 169 ASP A O 1
ATOM 1384 N N . ILE A 1 170 ? 14.305 -6.32 10.922 1 96.12 170 ILE A N 1
ATOM 1385 C CA . ILE A 1 170 ? 14.617 -5.293 9.93 1 96.12 170 ILE A CA 1
ATOM 1386 C C . ILE A 1 170 ? 13.328 -4.805 9.273 1 96.12 170 ILE A C 1
ATOM 1388 O O . ILE A 1 170 ? 13.305 -3.736 8.656 1 96.12 170 ILE A O 1
ATOM 1392 N N . TYR A 1 171 ? 12.258 -5.594 9.406 1 96.69 171 TYR A N 1
ATOM 1393 C CA . TYR A 1 171 ? 10.984 -5.227 8.805 1 96.69 171 TYR A CA 1
ATOM 1394 C C . TYR A 1 171 ? 10.031 -4.648 9.844 1 96.69 171 TYR A C 1
ATOM 1396 O O . TYR A 1 171 ? 8.844 -4.445 9.562 1 96.69 171 TYR A O 1
ATOM 1404 N N . SER A 1 172 ? 10.516 -4.379 11.07 1 96.81 172 SER A N 1
ATOM 1405 C CA . SER A 1 172 ? 9.75 -3.6 12.039 1 96.81 172 SER A CA 1
ATOM 1406 C C . SER A 1 172 ? 9.633 -2.141 11.609 1 96.81 172 SER A C 1
ATOM 1408 O O . SER A 1 172 ? 10.484 -1.638 10.867 1 96.81 172 SER A O 1
ATOM 1410 N N . MET A 1 173 ? 8.57 -1.512 12.055 1 97.38 173 MET A N 1
ATOM 1411 C CA . MET A 1 173 ? 8.352 -0.138 11.609 1 97.38 173 MET A CA 1
ATOM 1412 C C . MET A 1 173 ? 8.688 0.853 12.719 1 97.38 173 MET A C 1
ATOM 1414 O O . MET A 1 173 ? 8.438 0.585 13.898 1 97.38 173 MET A O 1
ATOM 1418 N N . VAL A 1 174 ? 9.219 1.972 12.305 1 98.56 174 VAL A N 1
ATOM 1419 C CA . VAL A 1 174 ? 9.602 3.08 13.172 1 98.56 174 VAL A CA 1
ATOM 1420 C C . VAL A 1 174 ? 8.883 4.355 12.727 1 98.56 174 VAL A C 1
ATOM 1422 O O . VAL A 1 174 ? 8.648 4.555 11.539 1 98.56 174 VAL A O 1
ATOM 1425 N N . GLU A 1 175 ? 8.555 5.172 13.703 1 98.69 175 GLU A N 1
ATOM 1426 C CA . GLU A 1 175 ? 7.891 6.426 13.367 1 98.69 175 GLU A CA 1
ATOM 1427 C C . GLU A 1 175 ? 8.57 7.609 14.055 1 98.69 175 GLU A C 1
ATOM 1429 O O . GLU A 1 175 ? 8.789 7.59 15.266 1 98.69 175 GLU A O 1
ATOM 1434 N N . LEU A 1 176 ? 8.938 8.555 13.25 1 98.88 176 LEU A N 1
ATOM 1435 C CA . LEU A 1 176 ? 9.398 9.859 13.711 1 98.88 176 LEU A CA 1
ATOM 1436 C C . LEU A 1 176 ? 8.242 10.852 13.797 1 98.88 176 LEU A C 1
ATOM 1438 O O . LEU A 1 176 ? 7.473 10.992 12.844 1 98.88 176 LEU A O 1
ATOM 1442 N N . THR A 1 177 ? 8.078 11.453 14.953 1 98.88 177 THR A N 1
ATOM 1443 C CA . THR A 1 177 ? 7.113 12.531 15.141 1 98.88 177 THR A CA 1
ATOM 1444 C C . THR A 1 177 ? 7.816 13.828 15.547 1 98.88 177 THR A C 1
ATOM 1446 O O . THR A 1 177 ? 8.609 13.836 16.484 1 98.88 177 THR A O 1
ATOM 1449 N N . VAL A 1 178 ? 7.527 14.867 14.812 1 98.81 178 VAL A N 1
ATOM 1450 C CA . VAL A 1 178 ? 8.125 16.172 15.094 1 98.81 178 VAL A CA 1
ATOM 1451 C C . VAL A 1 178 ? 7.023 17.219 15.227 1 98.81 178 VAL A C 1
ATOM 1453 O O . VAL A 1 178 ? 6.152 17.344 14.359 1 98.81 178 VAL A O 1
ATOM 1456 N N . ALA A 1 179 ? 7.047 17.906 16.344 1 98.75 179 ALA A N 1
ATOM 1457 C CA . ALA A 1 179 ? 6.094 18.984 16.578 1 98.75 179 ALA A CA 1
ATOM 1458 C C . ALA A 1 179 ? 6.809 20.312 16.828 1 98.75 179 ALA A C 1
ATOM 1460 O O . ALA A 1 179 ? 7.785 20.359 17.578 1 98.75 179 ALA A O 1
ATOM 1461 N N . GLY A 1 180 ? 6.34 21.312 16.141 1 98 180 GLY A N 1
ATOM 1462 C CA . GLY A 1 180 ? 6.965 22.609 16.281 1 98 180 GLY A CA 1
ATOM 1463 C C . GLY A 1 180 ? 6.055 23.766 15.875 1 98 180 GLY A C 1
ATOM 1464 O O . GLY A 1 180 ? 4.871 23.547 15.586 1 98 180 GLY A O 1
ATOM 1465 N N . SER A 1 181 ? 6.602 24.984 15.938 1 94.44 181 SER A N 1
ATOM 1466 C CA . SER A 1 181 ? 5.863 26.203 15.617 1 94.44 181 SER A CA 1
ATOM 1467 C C . SER A 1 181 ? 5.605 26.312 14.117 1 94.44 181 SER A C 1
ATOM 1469 O O . SER A 1 181 ? 4.574 26.844 13.695 1 94.44 181 SER A O 1
ATOM 1471 N N . GLY A 1 182 ? 6.43 25.891 13.383 1 94.38 182 GLY A N 1
ATOM 1472 C CA . GLY A 1 182 ? 6.473 25.906 11.922 1 94.38 182 GLY A CA 1
ATOM 1473 C C . GLY A 1 182 ? 7.746 25.297 11.367 1 94.38 182 GLY A C 1
ATOM 1474 O O . GLY A 1 182 ? 8.695 25.047 12.102 1 94.38 182 GLY A O 1
ATOM 1475 N N . PHE A 1 183 ? 7.688 25.047 10.141 1 95.19 183 PHE A N 1
ATOM 1476 C CA . PHE A 1 183 ? 8.844 24.406 9.531 1 95.19 183 PHE A CA 1
ATOM 1477 C C . PHE A 1 183 ? 9.203 25.078 8.211 1 95.19 183 PHE A C 1
ATOM 1479 O O . PHE A 1 183 ? 8.328 25.609 7.52 1 95.19 183 PHE A O 1
ATOM 1486 N N . LEU A 1 184 ? 10.438 25.047 7.941 1 94.38 184 LEU A N 1
ATOM 1487 C CA . LEU A 1 184 ? 10.945 25.594 6.684 1 94.38 184 LEU A CA 1
ATOM 1488 C C . LEU A 1 184 ? 10.742 24.594 5.547 1 94.38 184 LEU A C 1
ATOM 1490 O O . LEU A 1 184 ? 10.344 23.453 5.777 1 94.38 184 LEU A O 1
ATOM 1494 N N . TRP A 1 185 ? 10.984 25.094 4.301 1 93.19 185 TRP A N 1
ATOM 1495 C CA . TRP A 1 185 ? 10.773 24.281 3.107 1 93.19 185 TRP A CA 1
ATOM 1496 C C . TRP A 1 185 ? 11.625 23 3.16 1 93.19 185 TRP A C 1
ATOM 1498 O O . TRP A 1 185 ? 12.844 23.078 3.283 1 93.19 185 TRP A O 1
ATOM 1508 N N . HIS A 1 186 ? 11 21.859 3.16 1 95.75 186 HIS A N 1
ATOM 1509 C CA . HIS A 1 186 ? 11.602 20.531 3.109 1 95.75 186 HIS A CA 1
ATOM 1510 C C . HIS A 1 186 ? 12.297 20.188 4.422 1 95.75 186 HIS A C 1
ATOM 1512 O O . HIS A 1 186 ? 13.055 19.219 4.492 1 95.75 186 HIS A O 1
ATOM 1518 N N . GLN A 1 187 ? 12.102 20.891 5.422 1 97.06 187 GLN A N 1
ATOM 1519 C CA . GLN A 1 187 ? 12.867 20.766 6.66 1 97.06 187 GLN A CA 1
ATOM 1520 C C . GLN A 1 187 ? 12.758 19.344 7.234 1 97.06 187 GLN A C 1
ATOM 1522 O O . GLN A 1 187 ? 13.773 18.75 7.605 1 97.06 187 GLN A O 1
ATOM 1527 N N . ILE A 1 188 ? 11.539 18.766 7.305 1 98.25 188 ILE A N 1
ATOM 1528 C CA . ILE A 1 188 ? 11.352 17.453 7.922 1 98.25 188 ILE A CA 1
ATOM 1529 C C . ILE A 1 188 ? 12.109 16.406 7.125 1 98.25 188 ILE A C 1
ATOM 1531 O O . ILE A 1 188 ? 12.75 15.523 7.703 1 98.25 188 ILE A O 1
ATOM 1535 N N . ARG A 1 189 ? 12.078 16.469 5.859 1 98.25 189 ARG A N 1
ATOM 1536 C CA . ARG A 1 189 ? 12.719 15.477 5.008 1 98.25 189 ARG A CA 1
ATOM 1537 C C . ARG A 1 189 ? 14.242 15.586 5.086 1 98.25 189 ARG A C 1
ATOM 1539 O O . ARG A 1 189 ? 14.945 14.578 4.98 1 98.25 189 ARG A O 1
ATOM 1546 N N . TYR A 1 190 ? 14.773 16.797 5.262 1 98.31 190 TYR A N 1
ATOM 1547 C CA . TYR A 1 190 ? 16.203 16.953 5.504 1 98.31 190 TYR A CA 1
ATOM 1548 C C . TYR A 1 190 ? 16.594 16.375 6.855 1 98.31 190 TYR A C 1
ATOM 1550 O O . TYR A 1 190 ? 17.625 15.719 6.984 1 98.31 190 TYR A O 1
ATOM 1558 N N . ILE A 1 191 ? 15.758 16.609 7.809 1 98.81 191 ILE A N 1
ATOM 1559 C CA . ILE A 1 191 ? 15.984 16.047 9.133 1 98.81 191 ILE A CA 1
ATOM 1560 C C . ILE A 1 191 ? 16.047 14.531 9.047 1 98.81 191 ILE A C 1
ATOM 1562 O O . ILE A 1 191 ? 16.938 13.906 9.617 1 98.81 191 ILE A O 1
ATOM 1566 N N . VAL A 1 192 ? 15.148 13.922 8.328 1 98.88 192 VAL A N 1
ATOM 1567 C CA . VAL A 1 192 ? 15.094 12.469 8.188 1 98.88 192 VAL A CA 1
ATOM 1568 C C . VAL A 1 192 ? 16.391 11.961 7.551 1 98.88 192 VAL A C 1
ATOM 1570 O O . VAL A 1 192 ? 16.953 10.961 7.996 1 98.88 192 VAL A O 1
ATOM 1573 N N . THR A 1 193 ? 16.844 12.648 6.508 1 98.5 193 THR A N 1
ATOM 1574 C CA . THR A 1 193 ? 18.078 12.242 5.855 1 98.5 193 THR A CA 1
ATOM 1575 C C . THR A 1 193 ? 19.234 12.195 6.855 1 98.5 193 THR A C 1
ATOM 1577 O O . THR A 1 193 ? 19.984 11.219 6.906 1 98.5 193 THR A O 1
ATOM 1580 N N . ILE A 1 194 ? 19.344 13.227 7.648 1 98.75 194 ILE A N 1
ATOM 1581 C CA . ILE A 1 194 ? 20.422 13.336 8.625 1 98.75 194 ILE A CA 1
ATOM 1582 C C . ILE A 1 194 ? 20.297 12.211 9.656 1 98.75 194 ILE A C 1
ATOM 1584 O O . ILE A 1 194 ? 21.281 11.516 9.945 1 98.75 194 ILE A O 1
ATOM 1588 N N . LEU A 1 195 ? 19.109 12 10.164 1 98.88 195 LEU A N 1
ATOM 1589 C CA . LEU A 1 195 ? 18.891 10.977 11.18 1 98.88 195 LEU A CA 1
ATOM 1590 C C . LEU A 1 195 ? 19.172 9.586 10.625 1 98.88 195 LEU A C 1
ATOM 1592 O O . LEU A 1 195 ? 19.656 8.711 11.352 1 98.88 195 LEU A O 1
ATOM 1596 N N . GLN A 1 196 ? 18.844 9.367 9.367 1 98.56 196 GLN A N 1
ATOM 1597 C CA . GLN A 1 196 ? 19.141 8.094 8.719 1 98.56 196 GLN A CA 1
ATOM 1598 C C . GLN A 1 196 ? 20.641 7.836 8.656 1 98.56 196 GLN A C 1
ATOM 1600 O O . GLN A 1 196 ? 21.109 6.727 8.938 1 98.56 196 GLN A O 1
ATOM 1605 N N . GLU A 1 197 ? 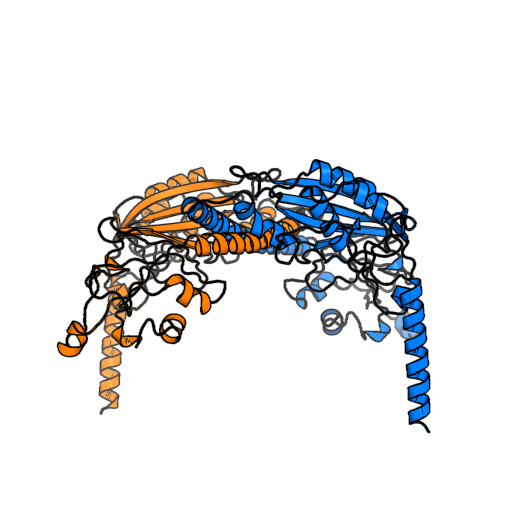21.422 8.867 8.328 1 98.31 197 GLU A N 1
ATOM 1606 C CA . GLU A 1 197 ? 22.875 8.711 8.273 1 98.31 197 GLU A CA 1
ATOM 1607 C C . GLU A 1 197 ? 23.453 8.422 9.656 1 98.31 197 GLU A C 1
ATOM 1609 O O . GLU A 1 197 ? 24.406 7.648 9.789 1 98.31 197 GLU A O 1
ATOM 1614 N N . ILE A 1 198 ? 22.906 9.039 10.633 1 98.81 198 ILE A N 1
ATOM 1615 C CA . ILE A 1 198 ? 23.312 8.789 12.008 1 98.81 198 ILE A CA 1
ATOM 1616 C C . ILE A 1 198 ? 22.984 7.352 12.398 1 98.81 198 ILE A C 1
ATOM 1618 O O . ILE A 1 198 ? 23.812 6.641 12.953 1 98.81 198 ILE A O 1
ATOM 1622 N N . GLY A 1 199 ? 21.781 6.898 12.117 1 98.62 199 GLY A N 1
ATOM 1623 C CA . GLY A 1 199 ? 21.344 5.551 12.445 1 98.62 199 GLY A CA 1
ATOM 1624 C C . GLY A 1 199 ? 22.172 4.473 11.766 1 98.62 199 GLY A C 1
ATOM 1625 O O . GLY A 1 199 ? 22.344 3.377 12.305 1 98.62 199 GLY A O 1
ATOM 1626 N N . ARG A 1 200 ? 22.688 4.789 10.57 1 97.06 200 ARG A N 1
ATOM 1627 C CA . ARG A 1 200 ? 23.5 3.84 9.82 1 97.06 200 ARG A CA 1
ATOM 1628 C C . ARG A 1 200 ? 24.938 3.84 10.312 1 97.06 200 ARG A C 1
ATOM 1630 O O . ARG A 1 200 ? 25.766 3.039 9.852 1 97.06 200 ARG A O 1
ATOM 1637 N N . GLY A 1 201 ? 25.234 4.758 11.188 1 97.5 201 GLY A N 1
ATOM 1638 C CA . GLY A 1 201 ? 26.562 4.84 11.758 1 97.5 201 GLY A CA 1
ATOM 1639 C C . GLY A 1 201 ? 27.531 5.652 10.906 1 97.5 201 GLY A C 1
ATOM 1640 O O . GLY A 1 201 ? 28.719 5.715 11.195 1 97.5 201 GLY A O 1
ATOM 1641 N N . ASN A 1 202 ? 27.047 6.273 9.867 1 97.38 202 ASN A N 1
ATOM 1642 C CA . ASN A 1 202 ? 27.875 7.09 8.992 1 97.38 202 ASN A CA 1
ATOM 1643 C C . ASN A 1 202 ? 28.266 8.406 9.656 1 97.38 202 ASN A C 1
ATOM 1645 O O . ASN A 1 202 ? 29.312 8.977 9.336 1 97.38 202 ASN A O 1
ATOM 1649 N N . GLU A 1 203 ? 27.422 8.961 10.508 1 98.56 203 GLU A N 1
ATOM 1650 C CA . GLU A 1 203 ? 27.625 10.211 11.227 1 98.56 203 GLU A CA 1
ATOM 1651 C C . GLU A 1 203 ? 27.359 10.031 12.719 1 98.56 203 GLU A C 1
ATOM 1653 O O . GLU A 1 203 ? 26.641 9.125 13.125 1 98.56 203 GLU A O 1
ATOM 1658 N N . GLU A 1 204 ? 27.906 10.906 13.516 1 98.69 204 GLU A N 1
ATOM 1659 C CA . GLU A 1 204 ? 27.609 10.953 14.945 1 98.69 204 GLU A CA 1
ATOM 1660 C C . GLU A 1 204 ? 26.359 11.789 15.227 1 98.69 204 GLU A C 1
ATOM 1662 O O . GLU A 1 204 ? 26.062 12.727 14.484 1 98.69 204 GLU A O 1
ATOM 1667 N N . PRO A 1 205 ? 25.688 11.445 16.312 1 98.81 205 PRO A N 1
ATOM 1668 C CA . PRO A 1 205 ? 24.516 12.25 16.672 1 98.81 205 PRO A CA 1
ATOM 1669 C C . PRO A 1 205 ? 24.828 13.734 16.797 1 98.81 205 PRO A C 1
ATOM 1671 O O . PRO A 1 205 ? 23.984 14.578 16.5 1 98.81 205 PRO A O 1
ATOM 1674 N N . SER A 1 206 ? 26.047 14.086 17.094 1 98.69 206 SER A N 1
ATOM 1675 C CA . SER A 1 206 ? 26.453 15.477 17.297 1 98.69 206 SER A CA 1
ATOM 1676 C C . SER A 1 206 ? 26.391 16.266 15.992 1 98.69 206 SER A C 1
ATOM 1678 O O . SER A 1 206 ? 26.469 17.5 16 1 98.69 206 SER A O 1
ATOM 1680 N N . LEU A 1 207 ? 26.266 15.555 14.891 1 98.81 207 LEU A N 1
ATOM 1681 C CA . LEU A 1 207 ? 26.125 16.234 13.609 1 98.81 207 LEU A CA 1
ATOM 1682 C C . LEU A 1 207 ? 24.953 17.219 13.648 1 98.81 207 LEU A C 1
ATOM 1684 O O . LEU A 1 207 ? 25.016 18.281 13.039 1 98.81 207 LEU A O 1
ATOM 1688 N N . VAL A 1 208 ? 23.922 16.859 14.375 1 98.88 208 VAL A N 1
ATOM 1689 C CA . VAL A 1 208 ? 22.75 17.703 14.461 1 98.88 208 VAL A CA 1
ATOM 1690 C C . VAL A 1 208 ? 23.125 19.047 15.102 1 98.88 208 VAL A C 1
ATOM 1692 O O . VAL A 1 208 ? 22.844 20.109 14.539 1 98.88 208 VAL A O 1
ATOM 1695 N N . SER A 1 209 ? 23.797 19 16.203 1 98.62 209 SER A N 1
ATOM 1696 C CA . SER A 1 209 ? 24.234 20.219 16.875 1 98.62 209 SER A CA 1
ATOM 1697 C C . SER A 1 209 ? 25.203 21.031 16 1 98.62 209 SER A C 1
ATOM 1699 O O . SER A 1 209 ? 25.141 22.25 15.977 1 98.62 209 SER A O 1
ATOM 1701 N N . ASP A 1 210 ? 26.031 20.281 15.359 1 98.62 210 ASP A N 1
ATOM 1702 C CA . ASP A 1 210 ? 27 20.953 14.484 1 98.62 210 ASP A CA 1
ATOM 1703 C C . ASP A 1 210 ? 26.281 21.719 13.375 1 98.62 210 ASP A C 1
ATOM 1705 O O . ASP A 1 210 ? 26.641 22.875 13.078 1 98.62 210 ASP A O 1
ATOM 1709 N N . LEU A 1 211 ? 25.297 21.156 12.766 1 98.56 211 LEU A N 1
ATOM 1710 C CA . LEU A 1 211 ? 24.578 21.781 11.664 1 98.56 211 LEU A CA 1
ATOM 1711 C C . LEU A 1 211 ? 23.75 22.953 12.148 1 98.56 211 LEU A C 1
ATOM 1713 O O . LEU A 1 211 ? 23.422 23.859 11.367 1 98.56 211 LEU A O 1
ATOM 1717 N N . LEU A 1 212 ? 23.391 22.938 13.414 1 98.31 212 LEU A N 1
ATOM 1718 C CA . LEU A 1 212 ? 22.625 24.031 14 1 98.31 212 LEU A CA 1
ATOM 1719 C C . LEU A 1 212 ? 23.531 25.188 14.383 1 98.31 212 LEU A C 1
ATOM 1721 O O . LEU A 1 212 ? 23.062 26.297 14.641 1 98.31 212 LEU A O 1
ATOM 1725 N N . ASP A 1 213 ? 24.797 24.938 14.445 1 97.44 213 ASP A N 1
ATOM 1726 C CA . ASP A 1 213 ? 25.797 25.938 14.781 1 97.44 213 ASP A CA 1
ATOM 1727 C C . ASP A 1 213 ? 26.375 26.578 13.523 1 97.44 213 ASP A C 1
ATOM 1729 O O . ASP A 1 213 ? 27.219 25.969 12.852 1 97.44 213 ASP A O 1
ATOM 1733 N N . LEU A 1 214 ? 26.078 27.781 13.289 1 94.81 214 LEU A N 1
ATOM 1734 C CA . LEU A 1 214 ? 26.469 28.453 12.055 1 94.81 214 LEU A CA 1
ATOM 1735 C C . LEU A 1 214 ? 27.938 28.859 12.094 1 94.81 214 LEU A C 1
ATOM 1737 O O . LEU A 1 214 ? 28.5 29.297 11.086 1 94.81 214 LEU A O 1
ATOM 1741 N N . GLU A 1 215 ? 28.547 28.719 13.211 1 96 215 GLU A N 1
ATOM 1742 C CA . GLU A 1 215 ? 30 28.906 13.273 1 96 215 GLU A CA 1
ATOM 1743 C C . GLU A 1 215 ? 30.75 27.688 12.742 1 96 215 GLU A C 1
ATOM 1745 O O . GLU A 1 215 ? 31.859 27.812 12.219 1 96 215 GLU A O 1
ATOM 1750 N N . ILE A 1 216 ? 30.125 26.562 12.922 1 96.06 216 ILE A N 1
ATOM 1751 C CA . ILE A 1 216 ? 30.719 25.312 12.469 1 96.06 216 ILE A CA 1
ATOM 1752 C C . ILE A 1 216 ? 30.375 25.094 10.992 1 96.06 216 ILE A C 1
ATOM 1754 O O . ILE A 1 216 ? 31.266 24.875 10.172 1 96.06 216 ILE A O 1
ATOM 1758 N N . TYR A 1 217 ? 29.109 25.141 10.656 1 96.75 217 TYR A N 1
ATOM 1759 C CA . TYR A 1 217 ? 28.641 25.078 9.273 1 96.75 217 TYR A CA 1
ATOM 1760 C C . TYR A 1 217 ? 28 26.391 8.859 1 96.75 217 TYR A C 1
ATOM 1762 O O . TYR A 1 217 ? 26.844 26.672 9.195 1 96.75 217 TYR A O 1
ATOM 1770 N N . THR A 1 218 ? 28.688 27.156 8.07 1 93.5 218 THR A N 1
ATOM 1771 C CA . THR A 1 218 ? 28.234 28.484 7.695 1 93.5 218 THR A CA 1
ATOM 1772 C C . THR A 1 218 ? 27.156 28.406 6.621 1 93.5 218 THR A C 1
ATOM 1774 O O . THR A 1 218 ? 26.453 29.391 6.379 1 93.5 218 THR A O 1
ATOM 1777 N N . ALA A 1 219 ? 27.141 27.281 5.949 1 93.88 219 ALA A N 1
ATOM 1778 C CA . ALA A 1 219 ? 26.125 26.984 4.938 1 93.88 219 ALA A CA 1
ATOM 1779 C C . ALA A 1 219 ? 25.812 25.5 4.891 1 93.88 219 ALA A C 1
ATOM 1781 O O . ALA A 1 219 ? 26.578 24.672 5.391 1 93.88 219 ALA A O 1
ATOM 1782 N N . ARG A 1 220 ? 24.734 25.188 4.27 1 95.31 220 ARG A N 1
ATOM 1783 C CA . ARG A 1 220 ? 24.297 23.797 4.227 1 95.31 220 ARG A CA 1
ATOM 1784 C C . ARG A 1 220 ? 25.219 22.953 3.352 1 95.31 220 ARG A C 1
ATOM 1786 O O . ARG A 1 220 ? 25.438 23.281 2.184 1 95.31 220 ARG A O 1
ATOM 1793 N N . PRO A 1 221 ? 25.719 21.891 3.914 1 97 221 PRO A N 1
ATOM 1794 C CA . PRO A 1 221 ? 26.406 20.938 3.033 1 97 221 PRO A CA 1
ATOM 1795 C C . PRO A 1 221 ? 25.469 20.312 2.004 1 97 221 PRO A C 1
ATOM 1797 O O . PRO A 1 221 ? 24.25 20.266 2.213 1 97 221 PRO A O 1
ATOM 1800 N N . HIS A 1 222 ? 26.078 19.844 0.931 1 95.75 222 HIS A N 1
ATOM 1801 C CA . HIS A 1 222 ? 25.266 19.188 -0.088 1 95.75 222 HIS A CA 1
ATOM 1802 C C . HIS A 1 222 ? 24.75 17.828 0.396 1 95.75 222 HIS A C 1
ATOM 1804 O O . HIS A 1 222 ? 25.547 16.922 0.645 1 95.75 222 HIS A O 1
ATOM 1810 N N . TYR A 1 223 ? 23.5 17.688 0.525 1 95.44 223 TYR A N 1
ATOM 1811 C CA . TYR A 1 223 ? 22.812 16.422 0.759 1 95.44 223 TYR A CA 1
ATOM 1812 C C . TYR A 1 223 ? 21.359 16.484 0.276 1 95.44 223 TYR A C 1
ATOM 1814 O O . TYR A 1 223 ? 20.859 17.562 -0.033 1 95.44 223 TYR A O 1
ATOM 1822 N N . THR A 1 224 ? 20.734 15.32 0.155 1 93.81 224 THR A N 1
ATOM 1823 C CA . THR A 1 224 ? 19.469 15.258 -0.565 1 93.81 224 THR A CA 1
ATOM 1824 C C . THR A 1 224 ? 18.312 14.977 0.392 1 93.81 224 THR A C 1
ATOM 1826 O O . THR A 1 224 ? 18.547 14.617 1.552 1 93.81 224 THR A O 1
ATOM 1829 N N . LEU A 1 225 ? 17.078 15.141 -0.139 1 96 225 LEU A N 1
ATOM 1830 C CA . LEU A 1 225 ? 15.852 14.922 0.614 1 96 225 LEU A CA 1
ATOM 1831 C C . LEU A 1 225 ? 15.539 13.438 0.735 1 96 225 LEU A C 1
ATOM 1833 O O . LEU A 1 225 ? 15.766 12.672 -0.203 1 96 225 LEU A O 1
ATOM 1837 N N . SER A 1 226 ? 15.016 13.109 1.907 1 97.88 226 SER A N 1
ATOM 1838 C CA . SER A 1 226 ? 14.414 11.789 2.023 1 97.88 226 SER A CA 1
ATOM 1839 C C . SER A 1 226 ? 13.109 11.711 1.239 1 97.88 226 SER A C 1
ATOM 1841 O O . SER A 1 226 ? 12.578 12.734 0.795 1 97.88 226 SER A O 1
ATOM 1843 N N . SER A 1 227 ? 12.578 10.516 1.094 1 97.94 227 SER A N 1
ATOM 1844 C CA . SER A 1 227 ? 11.352 10.266 0.353 1 97.94 227 SER A CA 1
ATOM 1845 C C . SER A 1 227 ? 10.188 11.078 0.922 1 97.94 227 SER A C 1
ATOM 1847 O O . SER A 1 227 ? 10.07 11.234 2.139 1 97.94 227 SER A O 1
ATOM 1849 N N . ASP A 1 228 ? 9.328 11.531 0.034 1 97.62 228 ASP A N 1
ATOM 1850 C CA . ASP A 1 228 ? 8.172 12.32 0.452 1 97.62 228 ASP A CA 1
ATOM 1851 C C . ASP A 1 228 ? 7.016 11.422 0.88 1 97.62 228 ASP A C 1
ATOM 1853 O O . ASP A 1 228 ? 6.172 11.828 1.685 1 97.62 228 ASP A O 1
ATOM 1857 N N . THR A 1 229 ? 6.996 10.211 0.455 1 96.88 229 THR A N 1
ATOM 1858 C CA . THR A 1 229 ? 5.871 9.289 0.582 1 96.88 229 THR A CA 1
ATOM 1859 C C . THR A 1 229 ? 5.5 9.086 2.049 1 96.88 229 THR A C 1
ATOM 1861 O O . THR A 1 229 ? 4.32 9.102 2.404 1 96.88 229 THR A O 1
ATOM 1864 N N . PRO A 1 230 ? 6.441 8.984 2.945 1 98.12 230 PRO A N 1
ATOM 1865 C CA . PRO A 1 230 ? 6.086 8.672 4.332 1 98.12 230 PRO A CA 1
ATOM 1866 C C . PRO A 1 230 ? 5.656 9.914 5.121 1 98.12 230 PRO A C 1
ATOM 1868 O O . PRO A 1 230 ? 5.215 9.797 6.266 1 98.12 230 PRO A O 1
ATOM 1871 N N . LEU A 1 231 ? 5.809 11.039 4.578 1 98.31 231 LEU A N 1
ATOM 1872 C CA . LEU A 1 231 ? 5.617 12.266 5.344 1 98.31 231 LEU A CA 1
ATOM 1873 C C . LEU A 1 231 ? 4.145 12.664 5.371 1 98.31 231 LEU A C 1
ATOM 1875 O O . LEU A 1 231 ? 3.477 12.664 4.336 1 98.31 231 LEU A O 1
ATOM 1879 N N . CYS A 1 232 ? 3.691 12.977 6.562 1 98.31 232 CYS A N 1
ATOM 1880 C CA . CYS A 1 232 ? 2.309 13.398 6.754 1 98.31 232 CYS A CA 1
ATOM 1881 C C . CYS A 1 232 ? 2.23 14.586 7.703 1 98.31 232 CYS A C 1
ATOM 1883 O O . CYS A 1 232 ? 2.705 14.516 8.836 1 98.31 232 CYS A O 1
ATOM 1885 N N . LEU A 1 233 ? 1.754 15.742 7.199 1 98.06 233 LEU A N 1
ATOM 1886 C CA . LEU A 1 233 ? 1.287 16.75 8.141 1 98.06 233 LEU A CA 1
ATOM 1887 C C . LEU A 1 233 ? 0.103 16.234 8.953 1 98.06 233 LEU A C 1
ATOM 1889 O O . LEU A 1 233 ? -1.025 16.203 8.461 1 98.06 233 LEU A O 1
ATOM 1893 N N . PHE A 1 234 ? 0.345 15.906 10.188 1 98.19 234 PHE A N 1
ATOM 1894 C CA . PHE A 1 234 ? -0.609 15.086 10.922 1 98.19 234 PHE A CA 1
ATOM 1895 C C . PHE A 1 234 ? -1.594 15.953 11.695 1 98.19 234 PHE A C 1
ATOM 1897 O O . PHE A 1 234 ? -2.764 15.594 11.844 1 98.19 234 PHE A O 1
ATOM 1904 N N . ASP A 1 235 ? -1.064 17.078 12.164 1 97.31 235 ASP A N 1
ATOM 1905 C CA . ASP A 1 235 ? -1.934 17.906 13 1 97.31 235 ASP A CA 1
ATOM 1906 C C . ASP A 1 235 ? -1.534 19.375 12.93 1 97.31 235 ASP A C 1
ATOM 1908 O O . ASP A 1 235 ? -0.35 19.703 12.805 1 97.31 235 ASP A O 1
ATOM 1912 N N . CYS A 1 236 ? -2.535 20.203 13 1 97.06 236 CYS A N 1
ATOM 1913 C CA . CYS A 1 236 ? -2.406 21.641 13.141 1 97.06 236 CYS A CA 1
ATOM 1914 C C . CYS A 1 236 ? -3.133 22.141 14.391 1 97.06 236 CYS A C 1
ATOM 1916 O O . CYS A 1 236 ? -4.352 21.984 14.508 1 97.06 236 CYS A O 1
ATOM 1918 N N . GLY A 1 237 ? -2.395 22.797 15.25 1 96.56 237 GLY A N 1
ATOM 1919 C CA . GLY A 1 237 ? -2.959 23.219 16.531 1 96.56 237 GLY A CA 1
ATOM 1920 C C . GLY A 1 237 ? -3.383 24.672 16.547 1 96.56 237 GLY A C 1
ATOM 1921 O O . GLY A 1 237 ? -2.701 25.531 15.977 1 96.56 237 GLY A O 1
ATOM 1922 N N . TYR A 1 238 ? -4.527 24.906 17.172 1 97.44 238 TYR A N 1
ATOM 1923 C CA . TYR A 1 238 ? -5.055 26.25 17.422 1 97.44 238 TYR A CA 1
ATOM 1924 C C . TYR A 1 238 ? -5.5 26.391 18.875 1 97.44 238 TYR A C 1
ATOM 1926 O O . TYR A 1 238 ? -5.75 25.406 19.562 1 97.44 238 TYR A O 1
ATOM 1934 N N . LYS A 1 239 ? -5.598 27.641 19.312 1 96.25 239 LYS A N 1
ATOM 1935 C CA . LYS A 1 239 ? -6.121 27.875 20.641 1 96.25 239 LYS A CA 1
ATOM 1936 C C . LYS A 1 239 ? -7.59 27.469 20.75 1 96.25 239 LYS A C 1
ATOM 1938 O O . LYS A 1 239 ? -8.375 27.766 19.844 1 96.25 239 LYS A O 1
ATOM 1943 N N . ASP A 1 240 ? -7.887 26.875 21.859 1 93.44 240 ASP A N 1
ATOM 1944 C CA . ASP A 1 240 ? -9.25 26.391 22.047 1 93.44 240 ASP A CA 1
ATOM 1945 C C . ASP A 1 240 ? -10.258 27.547 22 1 93.44 240 ASP A C 1
ATOM 1947 O O . ASP A 1 240 ? -11.391 27.359 21.562 1 93.44 240 ASP A O 1
ATOM 1951 N N . ASP A 1 241 ? -9.828 28.641 22.422 1 94 241 ASP A N 1
ATOM 1952 C CA . ASP A 1 241 ? -10.719 29.797 22.453 1 94 241 ASP A CA 1
ATOM 1953 C C . ASP A 1 241 ? -10.984 30.328 21.047 1 94 241 ASP A C 1
ATOM 1955 O O . ASP A 1 241 ? -12.016 30.969 20.797 1 94 241 ASP A O 1
ATOM 1959 N N . ASP A 1 242 ? -10.164 29.984 20.156 1 95.25 242 ASP A N 1
ATOM 1960 C CA . ASP A 1 242 ? -10.258 30.562 18.812 1 95.25 242 ASP A CA 1
ATOM 1961 C C . ASP A 1 242 ? -11.031 29.625 17.875 1 95.25 242 ASP A C 1
ATOM 1963 O O . ASP A 1 242 ? -11.664 30.094 16.922 1 95.25 242 ASP A O 1
ATOM 1967 N N . VAL A 1 243 ? -10.93 28.391 18.172 1 97 243 VAL A N 1
ATOM 1968 C CA . VAL A 1 243 ? -11.531 27.422 17.25 1 97 243 VAL A CA 1
ATOM 1969 C C . VAL A 1 243 ? -12.273 26.344 18.031 1 97 243 VAL A C 1
ATOM 1971 O O . VAL A 1 243 ? -11.656 25.609 18.797 1 97 243 VAL A O 1
ATOM 1974 N N . LYS A 1 244 ? -13.539 26.266 17.906 1 96.25 244 LYS A N 1
ATOM 1975 C CA . LYS A 1 244 ? -14.375 25.203 18.453 1 96.25 244 LYS A CA 1
ATOM 1976 C C . LYS A 1 244 ? -14.961 24.344 17.328 1 96.25 244 LYS A C 1
ATOM 1978 O O . LYS A 1 244 ? -16.031 24.656 16.797 1 96.25 244 LYS A O 1
ATOM 1983 N N . TRP A 1 245 ? -14.367 23.25 17.094 1 96.62 245 TRP A N 1
ATOM 1984 C CA . TRP A 1 245 ? -14.672 22.406 15.93 1 96.62 245 TRP A CA 1
ATOM 1985 C C . TRP A 1 245 ? -16.031 21.734 16.094 1 96.62 245 TRP A C 1
ATOM 1987 O O . TRP A 1 245 ? -16.375 21.25 17.172 1 96.62 245 TRP A O 1
ATOM 1997 N N . ILE A 1 246 ? -16.781 21.734 15.062 1 95.88 246 ILE A N 1
ATOM 1998 C CA . ILE A 1 246 ? -18 20.953 14.914 1 95.88 246 ILE A CA 1
ATOM 1999 C C . ILE A 1 246 ? -17.75 19.75 14.008 1 95.88 246 ILE A C 1
ATOM 2001 O O . ILE A 1 246 ? -17.484 19.922 12.812 1 95.88 246 ILE A O 1
ATOM 2005 N N . HIS A 1 247 ? -17.906 18.578 14.594 1 96.62 247 HIS A N 1
ATOM 2006 C CA . HIS A 1 247 ? -17.625 17.359 13.859 1 96.62 247 HIS A CA 1
ATOM 2007 C C . HIS A 1 247 ? -18.906 16.703 13.344 1 96.62 247 HIS A C 1
ATOM 2009 O O . HIS A 1 247 ? -19.984 16.938 13.898 1 96.62 247 HIS A O 1
ATOM 2015 N N . ASP A 1 248 ? -18.797 16.016 12.297 1 96.88 248 ASP A N 1
ATOM 2016 C CA . ASP A 1 248 ? -19.875 15.211 11.766 1 96.88 248 ASP A CA 1
ATOM 2017 C C . ASP A 1 248 ? -19.609 13.727 11.961 1 96.88 248 ASP A C 1
ATOM 2019 O O . ASP A 1 248 ? -18.781 13.141 11.266 1 96.88 248 ASP A O 1
ATOM 2023 N N . SER A 1 249 ? -20.359 13.141 12.82 1 96.44 249 SER A N 1
ATOM 2024 C CA . SER A 1 249 ? -20.125 11.766 13.25 1 96.44 249 SER A CA 1
ATOM 2025 C C . SER A 1 249 ? -20.266 10.789 12.086 1 96.44 249 SER A C 1
ATOM 2027 O O . SER A 1 249 ? -19.469 9.852 11.953 1 96.44 249 SER A O 1
ATOM 2029 N N . GLU A 1 250 ? -21.234 10.992 11.297 1 95.5 250 GLU A N 1
ATOM 2030 C CA . GLU A 1 250 ? -21.469 10.086 10.18 1 95.5 250 GLU A CA 1
ATOM 2031 C C . GLU A 1 250 ? -20.312 10.125 9.18 1 95.5 250 GLU A C 1
ATOM 2033 O O . GLU A 1 250 ? -19.875 9.086 8.695 1 95.5 250 GLU A O 1
ATOM 2038 N N . THR A 1 251 ? -19.875 11.312 8.906 1 96.88 251 THR A N 1
ATOM 2039 C CA . THR A 1 251 ? -18.75 11.469 7.992 1 96.88 251 THR A CA 1
ATOM 2040 C C . THR A 1 251 ? -17.484 10.82 8.57 1 96.88 251 THR A C 1
ATOM 2042 O O . THR A 1 251 ? -16.719 10.188 7.836 1 96.88 251 THR A O 1
ATOM 2045 N N . ILE A 1 252 ? -17.312 10.992 9.852 1 97.75 252 ILE A N 1
ATOM 2046 C CA . ILE A 1 252 ? -16.156 10.398 10.508 1 97.75 252 ILE A CA 1
ATOM 2047 C C . ILE A 1 252 ? -16.203 8.883 10.383 1 97.75 252 ILE A C 1
ATOM 2049 O O . ILE A 1 252 ? -15.211 8.25 10.016 1 97.75 252 ILE A O 1
ATOM 2053 N N . LYS A 1 253 ? -17.344 8.305 10.586 1 97.12 253 LYS A N 1
ATOM 2054 C CA . LYS A 1 253 ? -17.516 6.855 10.477 1 97.12 253 LYS A CA 1
ATOM 2055 C C . LYS A 1 253 ? -17.234 6.371 9.055 1 97.12 253 LYS A C 1
ATOM 2057 O O . LYS A 1 253 ? -16.531 5.379 8.859 1 97.12 253 LYS A O 1
ATOM 2062 N N . LYS A 1 254 ? -17.75 7.094 8.117 1 96.19 254 LYS A N 1
ATOM 2063 C CA . LYS A 1 254 ? -17.547 6.738 6.719 1 96.19 254 LYS A CA 1
ATOM 2064 C C . LYS A 1 254 ? -16.078 6.852 6.332 1 96.19 254 LYS A C 1
ATOM 2066 O O . LYS A 1 254 ? -15.562 6.023 5.578 1 96.19 254 LYS A O 1
ATOM 2071 N N . THR A 1 255 ? -15.453 7.879 6.809 1 97.31 255 THR A N 1
ATOM 2072 C CA . THR A 1 255 ? -14.039 8.086 6.531 1 97.31 255 THR A CA 1
ATOM 2073 C C . THR A 1 255 ? -13.195 6.961 7.125 1 97.31 255 THR A C 1
ATOM 2075 O O . THR A 1 255 ? -12.281 6.457 6.477 1 97.31 255 THR A O 1
ATOM 2078 N N . VAL A 1 256 ? -13.523 6.539 8.312 1 97.75 256 VAL A N 1
ATOM 2079 C CA . VAL A 1 256 ? -12.812 5.438 8.969 1 97.75 256 VAL A CA 1
ATOM 2080 C C . VAL A 1 256 ? -12.938 4.172 8.125 1 97.75 256 VAL A C 1
ATOM 2082 O O . VAL A 1 256 ? -11.945 3.492 7.863 1 97.75 256 VAL A O 1
ATOM 2085 N N . SER A 1 257 ? -14.125 3.875 7.664 1 97.06 257 SER A N 1
ATOM 2086 C CA . SER A 1 257 ? -14.352 2.693 6.84 1 97.06 257 SER A CA 1
ATOM 2087 C C . SER A 1 257 ? -13.523 2.754 5.559 1 97.06 257 SER A C 1
ATOM 2089 O O . SER A 1 257 ? -12.938 1.753 5.145 1 97.06 257 SER A O 1
ATOM 2091 N N . GLY A 1 258 ? -13.523 3.92 4.941 1 97.06 258 GLY A N 1
ATOM 2092 C CA . GLY A 1 258 ? -12.727 4.098 3.74 1 97.06 258 GLY A CA 1
ATOM 2093 C C . GLY A 1 258 ? -11.242 3.906 3.977 1 97.06 258 GLY A C 1
ATOM 2094 O O . GLY A 1 258 ? -10.555 3.256 3.182 1 97.06 258 GLY A O 1
ATOM 2095 N N . LEU A 1 259 ? -10.734 4.473 5.035 1 98 259 LEU A N 1
ATOM 2096 C CA . LEU A 1 259 ? -9.328 4.324 5.406 1 98 259 LEU A CA 1
ATOM 2097 C C . LEU A 1 259 ? -8.992 2.861 5.684 1 98 259 LEU A C 1
ATOM 2099 O O . LEU A 1 259 ? -7.914 2.389 5.316 1 98 259 LEU A O 1
ATOM 2103 N N . GLN A 1 260 ? -9.883 2.146 6.301 1 97.94 260 GLN A N 1
ATOM 2104 C CA . GLN A 1 260 ? -9.688 0.729 6.594 1 97.94 260 GLN A CA 1
ATOM 2105 C C . GLN A 1 260 ? -9.539 -0.084 5.312 1 97.94 260 GLN A C 1
ATOM 2107 O O . GLN A 1 260 ? -8.695 -0.973 5.227 1 97.94 260 GLN A O 1
ATOM 2112 N N . LYS A 1 261 ? -10.398 0.205 4.395 1 97.69 261 LYS A N 1
ATOM 2113 C CA . LYS A 1 261 ? -10.328 -0.499 3.117 1 97.69 261 LYS A CA 1
ATOM 2114 C C . LYS A 1 261 ? -8.969 -0.301 2.451 1 97.69 261 LYS A C 1
ATOM 2116 O O . LYS A 1 261 ? -8.352 -1.264 1.998 1 97.69 261 LYS A O 1
ATOM 2121 N N . THR A 1 262 ? -8.57 0.941 2.418 1 97.75 262 THR A N 1
ATOM 2122 C CA . THR A 1 262 ? -7.289 1.268 1.808 1 97.75 262 THR A CA 1
ATOM 2123 C C . THR A 1 262 ? -6.141 0.636 2.592 1 97.75 262 THR A C 1
ATOM 2125 O O . THR A 1 262 ? -5.211 0.083 2.002 1 97.75 262 THR A O 1
ATOM 2128 N N . TRP A 1 263 ? -6.188 0.732 3.871 1 98.31 263 TRP A N 1
ATOM 2129 C CA . TRP A 1 263 ? -5.203 0.112 4.754 1 98.31 263 TRP A CA 1
ATOM 2130 C C . TRP A 1 263 ? -5.102 -1.386 4.484 1 98.31 263 TRP A C 1
ATOM 2132 O O . TRP A 1 263 ? -4 -1.923 4.348 1 98.31 263 TRP A O 1
ATOM 2142 N N . ALA A 1 264 ? -6.223 -2.062 4.41 1 98.5 264 ALA A N 1
ATOM 2143 C CA . ALA A 1 264 ? -6.262 -3.506 4.191 1 98.5 264 ALA A CA 1
ATOM 2144 C C . ALA A 1 264 ? -5.629 -3.875 2.852 1 98.5 264 ALA A C 1
ATOM 2146 O O . ALA A 1 264 ? -4.934 -4.887 2.744 1 98.5 264 ALA A O 1
ATOM 2147 N N . ALA A 1 265 ? -5.922 -3.062 1.902 1 98.19 265 ALA A N 1
ATOM 2148 C CA . ALA A 1 265 ? -5.32 -3.293 0.592 1 98.19 265 ALA A CA 1
ATOM 2149 C C . ALA A 1 265 ? -3.797 -3.213 0.666 1 98.19 265 ALA A C 1
ATOM 2151 O O . ALA A 1 265 ? -3.098 -4.078 0.135 1 98.19 265 ALA A O 1
ATOM 2152 N N . TYR A 1 266 ? -3.27 -2.158 1.307 1 98.19 266 TYR A N 1
ATOM 2153 C CA . TYR A 1 266 ? -1.826 -2 1.452 1 98.19 266 TYR A CA 1
ATOM 2154 C C . TYR A 1 266 ? -1.227 -3.16 2.238 1 98.19 266 TYR A C 1
ATOM 2156 O O . TYR A 1 266 ? -0.16 -3.67 1.886 1 98.19 266 TYR A O 1
ATOM 2164 N N . GLN A 1 267 ? -1.927 -3.582 3.264 1 98.06 267 GLN A N 1
ATOM 2165 C CA . GLN A 1 267 ? -1.418 -4.672 4.094 1 98.06 267 GLN A CA 1
ATOM 2166 C C . GLN A 1 267 ? -1.396 -5.984 3.32 1 98.06 267 GLN A C 1
ATOM 2168 O O . GLN A 1 267 ? -0.442 -6.762 3.43 1 98.06 267 GLN A O 1
ATOM 2173 N N . ALA A 1 268 ? -2.443 -6.238 2.59 1 98.06 268 ALA A N 1
ATOM 2174 C CA . ALA A 1 268 ? -2.492 -7.457 1.785 1 98.06 268 ALA A CA 1
ATOM 2175 C C . ALA A 1 268 ? -1.351 -7.492 0.773 1 98.06 268 ALA A C 1
ATOM 2177 O O . ALA A 1 268 ? -0.67 -8.508 0.631 1 98.06 268 ALA A O 1
ATOM 2178 N N . ARG A 1 269 ? -1.137 -6.395 0.109 1 97.69 269 ARG A N 1
ATOM 2179 C CA . ARG A 1 269 ? -0.057 -6.312 -0.869 1 97.69 269 ARG A CA 1
ATOM 2180 C C . ARG A 1 269 ? 1.305 -6.426 -0.192 1 97.69 269 ARG A C 1
ATOM 2182 O O . ARG A 1 269 ? 2.215 -7.07 -0.721 1 97.69 269 ARG A O 1
ATOM 2189 N N . SER A 1 270 ? 1.416 -5.789 0.937 1 97.44 270 SER A N 1
ATOM 2190 C CA . SER A 1 270 ? 2.66 -5.875 1.692 1 97.44 270 SER A CA 1
ATOM 2191 C C . SER A 1 270 ? 2.977 -7.32 2.074 1 97.44 270 SER A C 1
ATOM 2193 O O . SER A 1 270 ? 4.129 -7.746 1.998 1 97.44 270 SER A O 1
ATOM 2195 N N . ARG A 1 271 ? 1.974 -8.016 2.49 1 97.06 271 ARG A N 1
ATOM 2196 C CA . ARG A 1 271 ? 2.176 -9.414 2.879 1 97.06 271 ARG A CA 1
ATOM 2197 C C . ARG A 1 271 ? 2.641 -10.25 1.692 1 97.06 271 ARG A C 1
ATOM 2199 O O . ARG A 1 271 ? 3.508 -11.109 1.837 1 97.06 271 ARG A O 1
ATOM 2206 N N . MET A 1 272 ? 2.035 -10 0.557 1 97.75 272 MET A N 1
ATOM 2207 C CA . MET A 1 272 ? 2.473 -10.672 -0.661 1 97.75 272 MET A CA 1
ATOM 2208 C C . MET A 1 272 ? 3.961 -10.453 -0.902 1 97.75 272 MET A C 1
ATOM 2210 O O . MET A 1 272 ? 4.695 -11.398 -1.2 1 97.75 272 MET A O 1
ATOM 2214 N N . MET A 1 273 ? 4.414 -9.258 -0.739 1 97.75 273 MET A N 1
ATOM 2215 C CA . MET A 1 273 ? 5.82 -8.914 -0.952 1 97.75 273 MET A CA 1
ATOM 2216 C C . MET A 1 273 ? 6.707 -9.594 0.085 1 97.75 273 MET A C 1
ATOM 2218 O O . MET A 1 273 ? 7.793 -10.078 -0.243 1 97.75 273 MET A O 1
ATOM 2222 N N . GLU A 1 274 ? 6.242 -9.641 1.308 1 97.25 274 GLU A N 1
ATOM 2223 C CA . GLU A 1 274 ? 7 -10.328 2.35 1 97.25 274 GLU A CA 1
ATOM 2224 C C . GLU A 1 274 ? 7.191 -11.805 2.01 1 97.25 274 GLU A C 1
ATOM 2226 O O . GLU A 1 274 ? 8.281 -12.352 2.197 1 97.25 274 GLU A O 1
ATOM 2231 N N . ASN A 1 275 ? 6.129 -12.438 1.566 1 97.62 275 ASN A N 1
ATOM 2232 C CA . ASN A 1 275 ? 6.215 -13.828 1.147 1 97.62 275 ASN A CA 1
ATOM 2233 C C . ASN A 1 275 ? 7.238 -14.016 0.032 1 97.62 275 ASN A C 1
ATOM 2235 O O . ASN A 1 275 ? 8.062 -14.938 0.088 1 97.62 275 ASN A O 1
ATOM 2239 N N . MET A 1 276 ? 7.184 -13.156 -0.956 1 98.19 276 MET A N 1
ATOM 2240 C CA . MET A 1 276 ? 8.094 -13.234 -2.092 1 98.19 276 MET A CA 1
ATOM 2241 C C . MET A 1 276 ? 9.539 -13.039 -1.643 1 98.19 276 MET A C 1
ATOM 2243 O O . MET A 1 276 ? 10.43 -13.805 -2.033 1 98.19 276 MET A O 1
ATOM 2247 N N . ILE A 1 277 ? 9.742 -12.023 -0.83 1 97.62 277 ILE A N 1
ATOM 2248 C CA . ILE A 1 277 ? 11.078 -11.719 -0.321 1 97.62 277 ILE A CA 1
ATOM 2249 C C . ILE A 1 277 ? 11.617 -12.922 0.454 1 97.62 277 ILE A C 1
ATOM 2251 O O . ILE A 1 277 ? 12.781 -13.297 0.289 1 97.62 277 ILE A O 1
ATOM 2255 N N . GLY A 1 278 ? 10.766 -13.492 1.293 1 96.25 278 GLY A N 1
ATOM 2256 C CA . GLY A 1 278 ? 11.172 -14.664 2.055 1 96.25 278 GLY A CA 1
ATOM 2257 C C . GLY A 1 278 ? 11.641 -15.812 1.18 1 96.25 278 GLY A C 1
ATOM 2258 O O . GLY A 1 278 ? 12.664 -16.422 1.455 1 96.25 278 GLY A O 1
ATOM 2259 N N . GLU A 1 279 ? 10.922 -16.094 0.121 1 97.12 279 GLU A N 1
ATOM 2260 C CA . GLU A 1 279 ? 11.281 -17.156 -0.808 1 97.12 279 GLU A CA 1
ATOM 2261 C C . GLU A 1 279 ? 12.57 -16.828 -1.555 1 97.12 279 GLU A C 1
ATOM 2263 O O . GLU A 1 279 ? 13.477 -17.672 -1.641 1 97.12 279 GLU A O 1
ATOM 2268 N N . LEU A 1 280 ? 12.688 -15.648 -2.068 1 97.62 280 LEU A N 1
ATOM 2269 C CA . LEU A 1 280 ? 13.812 -15.234 -2.902 1 97.62 280 LEU A CA 1
ATOM 2270 C C . LEU A 1 280 ? 15.109 -15.211 -2.094 1 97.62 280 LEU A C 1
ATOM 2272 O O . LEU A 1 280 ? 16.156 -15.617 -2.59 1 97.62 280 LEU A O 1
ATOM 2276 N N . THR A 1 281 ? 15.039 -14.758 -0.858 1 95.75 281 THR A N 1
ATOM 2277 C CA . THR A 1 281 ? 16.234 -14.641 -0.032 1 95.75 281 THR A CA 1
ATOM 2278 C C . THR A 1 281 ? 16.812 -16.016 0.301 1 95.75 281 THR A C 1
ATOM 2280 O O . THR A 1 281 ? 17.984 -16.141 0.631 1 95.75 281 THR A O 1
ATOM 2283 N N . GLN A 1 282 ? 15.984 -17.031 0.191 1 94.5 282 GLN A N 1
ATOM 2284 C CA . GLN A 1 282 ? 16.438 -18.391 0.446 1 94.5 282 GLN A CA 1
ATOM 2285 C C . GLN A 1 282 ? 17.125 -18.984 -0.787 1 94.5 282 GLN A C 1
ATOM 2287 O O . GLN A 1 282 ? 17.797 -20.016 -0.697 1 94.5 282 GLN A O 1
ATOM 2292 N N . MET A 1 283 ? 17.062 -18.359 -1.894 1 94.75 283 MET A N 1
ATOM 2293 C CA . MET A 1 283 ? 17.516 -18.922 -3.158 1 94.75 283 MET A CA 1
ATOM 2294 C C . MET A 1 283 ? 18.953 -18.516 -3.443 1 94.75 283 MET A C 1
ATOM 2296 O O . MET A 1 283 ? 19.594 -19.047 -4.348 1 94.75 283 MET A O 1
ATOM 2300 N N . THR A 1 284 ? 19.406 -17.547 -2.76 1 93.94 284 THR A N 1
ATOM 2301 C CA . THR A 1 284 ? 20.766 -17.078 -2.982 1 93.94 284 THR A CA 1
ATOM 2302 C C . THR A 1 284 ? 21.375 -16.531 -1.694 1 93.94 284 THR A C 1
ATOM 2304 O O . THR A 1 284 ? 20.656 -16.25 -0.737 1 93.94 284 THR A O 1
ATOM 2307 N N . SER A 1 285 ? 22.672 -16.453 -1.701 1 94.19 285 SER A N 1
ATOM 2308 C CA . SER A 1 285 ? 23.359 -15.836 -0.569 1 94.19 285 SER A CA 1
ATOM 2309 C C . SER A 1 285 ? 23.172 -14.32 -0.572 1 94.19 285 SER A C 1
ATOM 2311 O O . SER A 1 285 ? 23.297 -13.68 -1.618 1 94.19 285 SER A O 1
ATOM 2313 N N . MET A 1 286 ? 22.875 -13.852 0.554 1 93.69 286 MET A N 1
ATOM 2314 C CA . MET A 1 286 ? 22.672 -12.414 0.705 1 93.69 286 MET A CA 1
ATOM 2315 C C . MET A 1 286 ? 23.641 -11.828 1.726 1 93.69 286 MET A C 1
ATOM 2317 O O . MET A 1 286 ? 23.828 -12.391 2.803 1 93.69 286 MET A O 1
ATOM 2321 N N . THR A 1 287 ? 24.266 -10.688 1.385 1 93.12 287 THR A N 1
ATOM 2322 C CA . THR A 1 287 ? 25.062 -9.945 2.355 1 93.12 287 THR A CA 1
ATOM 2323 C C . THR A 1 287 ? 24.156 -9.094 3.252 1 93.12 287 THR A C 1
ATOM 2325 O O . THR A 1 287 ? 22.969 -8.953 2.984 1 93.12 287 THR A O 1
ATOM 2328 N N . SER A 1 288 ? 24.766 -8.57 4.281 1 90.56 288 SER A N 1
ATOM 2329 C CA . SER A 1 288 ? 24.031 -7.688 5.18 1 90.56 288 SER A CA 1
ATOM 2330 C C . SER A 1 288 ? 23.516 -6.449 4.445 1 90.56 288 SER A C 1
ATOM 2332 O O . SER A 1 288 ? 22.438 -5.949 4.738 1 90.56 288 SER A O 1
ATOM 2334 N N . GLU A 1 289 ? 24.281 -6.074 3.508 1 90.44 289 GLU A N 1
ATOM 2335 C CA . GLU A 1 289 ? 23.891 -4.91 2.711 1 90.44 289 GLU A CA 1
ATOM 2336 C C . GLU A 1 289 ? 22.75 -5.25 1.752 1 90.44 289 GLU A C 1
ATOM 2338 O O . GLU A 1 289 ? 21.859 -4.438 1.537 1 90.44 289 GLU A O 1
ATOM 2343 N N . ASP A 1 290 ? 22.75 -6.414 1.249 1 92.56 290 ASP A N 1
ATOM 2344 C CA . ASP A 1 290 ? 21.719 -6.859 0.31 1 92.56 290 ASP A CA 1
ATOM 2345 C C . ASP A 1 290 ? 20.344 -6.887 0.972 1 92.56 290 ASP A C 1
ATOM 2347 O O . ASP A 1 290 ? 19.344 -6.488 0.364 1 92.56 290 ASP A O 1
ATOM 2351 N N . VAL A 1 291 ? 20.359 -7.266 2.242 1 94.06 291 VAL A N 1
ATOM 2352 C CA . VAL A 1 291 ? 19.094 -7.609 2.875 1 94.06 291 VAL A CA 1
ATOM 2353 C C . VAL A 1 291 ? 18.375 -6.336 3.309 1 94.06 291 VAL A C 1
ATOM 2355 O O . VAL A 1 291 ? 17.172 -6.363 3.592 1 94.06 291 VAL A O 1
ATOM 2358 N N . THR A 1 292 ? 19.062 -5.172 3.383 1 96.19 292 THR A N 1
ATOM 2359 C CA . THR A 1 292 ? 18.406 -3.947 3.828 1 96.19 292 THR A CA 1
ATOM 2360 C C . THR A 1 292 ? 18.438 -2.889 2.729 1 96.19 292 THR A C 1
ATOM 2362 O O . THR A 1 292 ? 17.922 -1.783 2.91 1 96.19 292 THR A O 1
ATOM 2365 N N . LYS A 1 293 ? 19 -3.197 1.613 1 96.38 293 LYS A N 1
ATOM 2366 C CA . LYS A 1 293 ? 19.266 -2.223 0.561 1 96.38 293 LYS A CA 1
ATOM 2367 C C . LYS A 1 293 ? 18 -1.501 0.138 1 96.38 293 LYS A C 1
ATOM 2369 O O . LYS A 1 293 ? 17.953 -0.269 0.122 1 96.38 293 LYS A O 1
ATOM 2374 N N . GLY A 1 294 ? 16.969 -2.258 -0.196 1 97.56 294 GLY A N 1
ATOM 2375 C CA . GLY A 1 294 ? 15.727 -1.666 -0.657 1 97.56 294 GLY A CA 1
ATOM 2376 C C . GLY A 1 294 ? 15.055 -0.802 0.392 1 97.56 294 GLY A C 1
ATOM 2377 O O . GLY A 1 294 ? 14.398 0.19 0.06 1 97.56 294 GLY A O 1
ATOM 2378 N N . LEU A 1 295 ? 15.188 -1.165 1.676 1 98.19 295 LEU A N 1
ATOM 2379 C CA . LEU A 1 295 ? 14.602 -0.41 2.777 1 98.19 295 LEU A CA 1
ATOM 2380 C C . LEU A 1 295 ? 15.258 0.959 2.908 1 98.19 295 LEU A C 1
ATOM 2382 O O . LEU A 1 295 ? 14.57 1.973 3.047 1 98.19 295 LEU A O 1
ATOM 2386 N N . HIS A 1 296 ? 16.594 0.97 2.803 1 97.81 296 HIS A N 1
ATOM 2387 C CA . HIS A 1 296 ? 17.344 2.225 2.875 1 97.81 296 HIS A CA 1
ATOM 2388 C C . HIS A 1 296 ? 17.062 3.096 1.653 1 97.81 296 HIS A C 1
ATOM 2390 O O . HIS A 1 296 ? 16.859 4.305 1.781 1 97.81 296 HIS A O 1
ATOM 2396 N N . GLU A 1 297 ? 17.016 2.459 0.493 1 97.5 297 GLU A N 1
ATOM 2397 C CA . GLU A 1 297 ? 16.844 3.207 -0.749 1 97.5 297 GLU A CA 1
ATOM 2398 C C . GLU A 1 297 ? 15.461 3.846 -0.821 1 97.5 297 GLU A C 1
ATOM 2400 O O . GLU A 1 297 ? 15.297 4.922 -1.399 1 97.5 297 GLU A O 1
ATOM 2405 N N . PHE A 1 298 ? 14.508 3.23 -0.223 1 98.31 298 PHE A N 1
ATOM 2406 C CA . PHE A 1 298 ? 13.18 3.834 -0.177 1 98.31 298 PHE A CA 1
ATOM 2407 C C . PHE A 1 298 ? 13.219 5.172 0.552 1 98.31 298 PHE A C 1
ATOM 2409 O O . PHE A 1 298 ? 12.742 6.184 0.033 1 98.31 298 PHE A O 1
ATOM 2416 N N . VAL A 1 299 ? 13.883 5.23 1.718 1 98.31 299 VAL A N 1
ATOM 2417 C CA . VAL A 1 299 ? 13.883 6.434 2.543 1 98.31 299 VAL A CA 1
ATOM 2418 C C . VAL A 1 299 ? 14.789 7.492 1.91 1 98.31 299 VAL A C 1
ATOM 2420 O O . VAL A 1 299 ? 14.414 8.664 1.828 1 98.31 299 VAL A O 1
ATOM 2423 N N . GLN A 1 300 ? 15.914 7.078 1.402 1 95.31 300 GLN A N 1
ATOM 2424 C CA . GLN A 1 300 ? 16.891 8 0.829 1 95.31 300 GLN A CA 1
ATOM 2425 C C . GLN A 1 300 ? 16.438 8.5 -0.541 1 95.31 300 GLN A C 1
ATOM 2427 O O . GLN A 1 300 ? 16.953 9.5 -1.047 1 95.31 300 GLN A O 1
ATOM 2432 N N . ASP A 1 301 ? 15.516 7.715 -1.186 1 94.31 301 ASP A N 1
ATOM 2433 C CA . ASP A 1 301 ? 14.93 8.055 -2.479 1 94.31 301 ASP A CA 1
ATOM 2434 C C . ASP A 1 301 ? 16 8.141 -3.562 1 94.31 301 ASP A C 1
ATOM 2436 O O . ASP A 1 301 ? 15.938 9.008 -4.438 1 94.31 301 ASP A O 1
ATOM 2440 N N . ARG A 1 302 ? 17.094 7.434 -3.387 1 91.75 302 ARG A N 1
ATOM 2441 C CA . ARG A 1 302 ? 18.188 7.289 -4.336 1 91.75 302 ARG A CA 1
ATOM 2442 C C . ARG A 1 302 ? 19.016 6.043 -4.031 1 91.75 302 ARG A C 1
ATOM 2444 O O . ARG A 1 302 ? 18.938 5.488 -2.934 1 91.75 302 ARG A O 1
ATOM 2451 N N . PRO A 1 303 ? 19.797 5.641 -4.988 1 90.94 303 PRO A N 1
ATOM 2452 C CA . PRO A 1 303 ? 20.672 4.504 -4.695 1 90.94 303 PRO A CA 1
ATOM 2453 C C . PRO A 1 303 ? 21.688 4.816 -3.602 1 90.94 303 PRO A C 1
ATOM 2455 O O . PRO A 1 303 ? 22.172 5.945 -3.51 1 90.94 303 PRO A O 1
ATOM 2458 N N . ILE A 1 304 ? 21.969 3.844 -2.842 1 86.5 304 ILE A N 1
ATOM 2459 C CA . ILE A 1 304 ? 22.984 3.99 -1.798 1 86.5 304 ILE A CA 1
ATOM 2460 C C . ILE A 1 304 ? 24.375 4.012 -2.422 1 86.5 304 ILE A C 1
ATOM 2462 O O . ILE A 1 304 ? 24.734 3.1 -3.168 1 86.5 304 ILE A O 1
ATOM 2466 N N . PRO A 1 305 ? 25.078 5.027 -2.09 1 86.12 305 PRO A N 1
ATOM 2467 C CA . PRO A 1 305 ? 26.438 5.074 -2.65 1 86.12 305 PRO A CA 1
ATOM 2468 C C . PRO A 1 305 ? 27.359 4.02 -2.045 1 86.12 305 PRO A C 1
ATOM 2470 O O . PRO A 1 305 ? 27.203 3.654 -0.876 1 86.12 305 PRO A O 1
ATOM 2473 N N . GLN A 1 306 ? 28.281 3.582 -2.789 1 85.56 306 GLN A N 1
ATOM 2474 C CA . GLN A 1 306 ? 29.266 2.621 -2.316 1 85.56 306 GLN A CA 1
ATOM 2475 C C . GLN A 1 306 ? 30.188 3.248 -1.279 1 85.56 306 GLN A C 1
ATOM 2477 O O . GLN A 1 306 ? 30.547 2.604 -0.292 1 85.56 306 GLN A O 1
ATOM 2482 N N . ASN A 1 307 ? 30.531 4.5 -1.559 1 91.5 307 ASN A N 1
ATOM 2483 C CA . ASN A 1 307 ? 31.391 5.227 -0.622 1 91.5 307 ASN A CA 1
ATOM 2484 C C . ASN A 1 307 ? 30.656 6.414 -0.005 1 91.5 307 ASN A C 1
ATOM 2486 O O . ASN A 1 307 ? 30.234 7.328 -0.717 1 91.5 307 ASN A O 1
ATOM 2490 N N . TYR A 1 308 ? 30.578 6.348 1.306 1 94.75 308 TYR A N 1
ATOM 2491 C CA . TYR A 1 308 ? 29.906 7.434 2.018 1 94.75 308 TYR A CA 1
ATOM 2492 C C . TYR A 1 308 ? 30.859 8.609 2.227 1 94.75 308 TYR A C 1
ATOM 2494 O O . TYR A 1 308 ? 32 8.43 2.652 1 94.75 308 TYR A O 1
ATOM 2502 N N . MET A 1 309 ? 30.406 9.805 1.896 1 96.62 309 MET A N 1
ATOM 2503 C CA . MET A 1 309 ? 31.156 11.031 2.186 1 96.62 309 MET A CA 1
ATOM 2504 C C . MET A 1 309 ? 30.562 11.75 3.395 1 96.62 309 MET A C 1
ATOM 2506 O O . MET A 1 309 ? 29.391 12.164 3.371 1 96.62 309 MET A O 1
ATOM 2510 N N . LYS A 1 310 ? 31.375 11.93 4.395 1 97.69 310 LYS A N 1
ATOM 2511 C CA . LYS A 1 310 ? 30.922 12.602 5.613 1 97.69 310 LYS A CA 1
ATOM 2512 C C . LYS A 1 310 ? 30.516 14.047 5.328 1 97.69 310 LYS A C 1
ATOM 2514 O O . LYS A 1 310 ? 31.047 14.672 4.41 1 97.69 310 LYS A O 1
ATOM 2519 N N . PHE A 1 311 ? 29.641 14.516 6.141 1 97.88 311 PHE A N 1
ATOM 2520 C CA . PHE A 1 311 ? 29.141 15.867 5.969 1 97.88 311 PHE A CA 1
ATOM 2521 C C . PHE A 1 311 ? 30.266 16.891 6.008 1 97.88 311 PHE A C 1
ATOM 2523 O O . PHE A 1 311 ? 30.281 17.844 5.227 1 97.88 311 PHE A O 1
ATOM 2530 N N . GLU A 1 312 ? 31.234 16.688 6.844 1 96.75 312 GLU A N 1
ATOM 2531 C CA . GLU A 1 312 ? 32.344 17.625 7.031 1 96.75 312 GLU A CA 1
ATOM 2532 C C . GLU A 1 312 ? 33.188 17.734 5.773 1 96.75 312 GLU A C 1
ATOM 2534 O O . GLU A 1 312 ? 33.938 18.703 5.594 1 96.75 312 GLU A O 1
ATOM 2539 N N . ASN A 1 313 ? 33.094 16.734 4.898 1 97 313 ASN A N 1
ATOM 2540 C CA . ASN A 1 313 ? 33.938 16.688 3.701 1 97 313 ASN A CA 1
ATOM 2541 C C . ASN A 1 313 ? 33.156 17.109 2.461 1 97 313 ASN A C 1
ATOM 2543 O O . ASN A 1 313 ? 33.688 17.125 1.355 1 97 313 ASN A O 1
ATOM 2547 N N . ARG A 1 314 ? 31.906 17.484 2.604 1 96.75 314 ARG A N 1
ATOM 2548 C CA . ARG A 1 314 ? 31.062 17.812 1.465 1 96.75 314 ARG A CA 1
ATOM 2549 C C . ARG A 1 314 ? 31.203 19.297 1.096 1 96.75 314 ARG A C 1
ATOM 2551 O O . ARG A 1 314 ? 31.516 20.125 1.949 1 96.75 314 ARG A O 1
ATOM 2558 N N . GLU A 1 315 ? 30.891 19.516 -0.165 1 95.31 315 GLU A N 1
ATOM 2559 C CA . GLU A 1 315 ? 30.812 20.906 -0.61 1 95.31 315 GLU A CA 1
ATOM 2560 C C . GLU A 1 315 ? 29.609 21.625 0.016 1 95.31 315 GLU A C 1
ATOM 2562 O O . GLU A 1 315 ? 28.562 21.016 0.221 1 95.31 315 GLU A O 1
ATOM 2567 N N . MET A 1 316 ? 29.844 22.891 0.247 1 93.69 316 MET A N 1
ATOM 2568 C CA . MET A 1 316 ? 28.781 23.688 0.856 1 93.69 316 MET A CA 1
ATOM 2569 C C . MET A 1 316 ? 27.969 24.422 -0.208 1 93.69 316 MET A C 1
ATOM 2571 O O . MET A 1 316 ? 28.5 24.812 -1.247 1 93.69 316 MET A O 1
ATOM 2575 N N . CYS A 1 317 ? 26.734 24.562 0.089 1 91.81 317 CYS A N 1
ATOM 2576 C CA . CYS A 1 317 ? 25.891 25.422 -0.722 1 91.81 317 CYS A CA 1
ATOM 2577 C C . CYS A 1 317 ? 26.25 26.891 -0.506 1 91.81 317 CYS A C 1
ATOM 2579 O O . CYS A 1 317 ? 27.078 27.219 0.343 1 91.81 317 CYS A O 1
ATOM 2581 N N . ASP A 1 318 ? 25.656 27.719 -1.321 1 87.19 318 ASP A N 1
ATOM 2582 C CA . ASP A 1 318 ? 25.812 29.141 -1.101 1 87.19 318 ASP A CA 1
ATOM 2583 C C . ASP A 1 318 ? 25.219 29.562 0.246 1 87.19 318 ASP A C 1
ATOM 2585 O O . ASP A 1 318 ? 24.172 29.047 0.657 1 87.19 318 ASP A O 1
ATOM 2589 N N . THR A 1 319 ? 25.922 30.484 0.85 1 84.69 319 THR A N 1
ATOM 2590 C CA . THR A 1 319 ? 25.359 31.047 2.08 1 84.69 319 THR A CA 1
ATOM 2591 C C . THR A 1 319 ? 24.094 31.844 1.788 1 84.69 319 THR A C 1
ATOM 2593 O O . THR A 1 319 ? 23.812 32.188 0.633 1 84.69 319 THR A O 1
ATOM 2596 N N . LEU A 1 320 ? 23.391 32.094 2.824 1 82.75 320 LEU A N 1
ATOM 2597 C CA . LEU A 1 320 ? 22.188 32.906 2.703 1 82.75 320 LEU A CA 1
ATOM 2598 C C . LEU A 1 320 ? 22.516 34.281 2.146 1 82.75 320 LEU A C 1
ATOM 2600 O O . LEU A 1 320 ? 21.781 34.812 1.307 1 82.75 320 LEU A O 1
ATOM 2604 N N . GLU A 1 321 ? 23.625 34.844 2.594 1 82.19 321 GLU A N 1
ATOM 2605 C CA . GLU A 1 321 ? 24.062 36.156 2.146 1 82.19 321 GLU A CA 1
ATOM 2606 C C . GLU A 1 321 ? 24.375 36.156 0.653 1 82.19 321 GLU A C 1
ATOM 2608 O O . GLU A 1 321 ? 23.984 37.062 -0.071 1 82.19 321 GLU A O 1
ATOM 2613 N N . VAL A 1 322 ? 25.031 35.125 0.281 1 83.56 322 VAL A N 1
ATOM 2614 C CA . VAL A 1 322 ? 25.406 35 -1.127 1 83.56 322 VAL A CA 1
ATOM 2615 C C . VAL A 1 322 ? 24.141 34.844 -1.976 1 83.56 322 VAL A C 1
ATOM 2617 O O . VAL A 1 322 ? 24.031 35.438 -3.051 1 83.56 322 VAL A O 1
ATOM 2620 N N . LYS A 1 323 ? 23.219 34.156 -1.505 1 82.06 323 LYS A N 1
ATOM 2621 C CA . LYS A 1 323 ? 21.969 33.938 -2.232 1 82.06 323 LYS A CA 1
ATOM 2622 C C . LYS A 1 323 ? 21.172 35.219 -2.322 1 82.06 323 LYS A C 1
ATOM 2624 O O . LYS A 1 323 ? 20.578 35.531 -3.363 1 82.06 323 LYS A O 1
ATOM 2629 N N . ARG A 1 324 ? 21.172 35.938 -1.248 1 80.81 324 ARG A N 1
ATOM 2630 C CA . ARG A 1 324 ? 20.484 37.219 -1.241 1 80.81 324 ARG A CA 1
ATOM 2631 C C . ARG A 1 324 ? 21.109 38.188 -2.24 1 80.81 324 ARG A C 1
ATOM 2633 O O . ARG A 1 324 ? 20.406 38.938 -2.938 1 80.81 324 ARG A O 1
ATOM 2640 N N . GLN A 1 325 ? 22.422 38.156 -2.318 1 81.5 325 GLN A N 1
ATOM 2641 C CA . GLN A 1 325 ? 23.141 39 -3.258 1 81.5 325 GLN A CA 1
ATOM 2642 C C . GLN A 1 325 ? 22.844 38.594 -4.699 1 81.5 325 GLN A C 1
ATOM 2644 O O . GLN A 1 325 ? 22.641 39.469 -5.559 1 81.5 325 GLN A O 1
ATOM 2649 N N . LYS A 1 326 ? 22.844 37.375 -4.871 1 80.88 326 LYS A N 1
ATOM 2650 C CA . LYS A 1 326 ? 22.547 36.875 -6.211 1 80.88 326 LYS A CA 1
ATOM 2651 C C . LYS A 1 326 ? 21.125 37.281 -6.633 1 80.88 326 LYS A C 1
ATOM 2653 O O . LYS A 1 326 ? 20.891 37.594 -7.793 1 80.88 326 LYS A O 1
ATOM 2658 N N . PHE A 1 327 ? 20.266 37.156 -5.715 1 81.44 327 PHE A N 1
ATOM 2659 C CA . PHE A 1 327 ? 18.875 37.531 -5.988 1 81.44 327 PHE A CA 1
ATOM 2660 C C . PHE A 1 327 ? 18.766 39 -6.309 1 81.44 327 PHE A C 1
ATOM 2662 O O . PHE A 1 327 ? 18.094 39.406 -7.273 1 81.44 327 PHE A O 1
ATOM 2669 N N . LYS A 1 328 ? 19.422 39.812 -5.539 1 80.06 328 LYS A N 1
ATOM 2670 C CA . LYS A 1 328 ? 19.438 41.25 -5.785 1 80.06 328 LYS A CA 1
ATOM 2671 C C . LYS A 1 328 ? 20.031 41.594 -7.148 1 80.06 328 LYS A C 1
ATOM 2673 O O . LYS A 1 328 ? 19.516 42.438 -7.871 1 80.06 328 LYS A O 1
ATOM 2678 N N . ALA A 1 329 ? 20.984 40.844 -7.445 1 81.12 329 ALA A N 1
ATOM 2679 C CA . ALA A 1 329 ? 21.641 41.031 -8.734 1 81.12 329 ALA A CA 1
ATOM 2680 C C . ALA A 1 329 ? 20.719 40.656 -9.891 1 81.12 329 ALA A C 1
ATOM 2682 O O . ALA A 1 329 ? 20.688 41.344 -10.914 1 81.12 329 ALA A O 1
ATOM 2683 N N . LYS A 1 330 ? 20.031 39.625 -9.727 1 77.81 330 LYS A N 1
ATOM 2684 C CA . LYS A 1 330 ? 19.109 39.156 -10.758 1 77.81 330 LYS A CA 1
ATOM 2685 C C . LYS A 1 330 ? 17.969 40.125 -10.969 1 77.81 330 LYS A C 1
ATOM 2687 O O . LYS A 1 330 ? 17.547 40.375 -12.102 1 77.81 330 LYS A O 1
ATOM 2692 N N . ILE A 1 331 ? 17.5 40.75 -9.836 1 79 331 ILE A N 1
ATOM 2693 C CA . ILE A 1 331 ? 16.422 41.719 -9.914 1 79 331 ILE A CA 1
ATOM 2694 C C . ILE A 1 331 ? 16.938 42.969 -10.617 1 79 331 ILE A C 1
ATOM 2696 O O . ILE A 1 331 ? 16.234 43.594 -11.43 1 79 331 ILE A O 1
ATOM 2700 N N . GLU A 1 332 ? 18.109 43.344 -10.359 1 78.06 332 GLU A N 1
ATOM 2701 C CA . GLU A 1 332 ? 18.719 44.5 -10.977 1 78.06 332 GLU A CA 1
ATOM 2702 C C . GLU A 1 332 ? 18.969 44.281 -12.461 1 78.06 332 GLU A C 1
ATOM 2704 O O . GLU A 1 332 ? 18.781 45.188 -13.273 1 78.06 332 GLU A O 1
ATOM 2709 N N . GLU A 1 333 ? 19.359 43.094 -12.805 1 73.5 333 GLU A N 1
ATOM 2710 C CA . GLU A 1 333 ? 19.594 42.75 -14.211 1 73.5 333 GLU A CA 1
ATOM 2711 C C . GLU A 1 333 ? 18.281 42.75 -14.984 1 73.5 333 GLU A C 1
ATOM 2713 O O . GLU A 1 333 ? 18.219 43.219 -16.125 1 73.5 333 GLU A O 1
ATOM 2718 N N . LYS A 1 334 ? 17.297 42.219 -14.398 1 69.25 334 LYS A N 1
ATOM 2719 C CA . LYS A 1 334 ? 15.992 42.156 -15.062 1 69.25 334 LYS A CA 1
ATOM 2720 C C . LYS A 1 334 ? 15.414 43.562 -15.266 1 69.25 334 LYS A C 1
ATOM 2722 O O . LYS A 1 334 ? 14.727 43.812 -16.25 1 69.25 334 LYS A O 1
ATOM 2727 N N . SER A 1 335 ? 15.617 44.375 -14.234 1 70.25 335 SER A N 1
ATOM 2728 C CA . SER A 1 335 ? 15.18 45.75 -14.297 1 70.25 335 SER A CA 1
ATOM 2729 C C . SER A 1 335 ? 15.953 46.531 -15.352 1 70.25 335 SER A C 1
ATOM 2731 O O . SER A 1 335 ? 15.406 47.438 -16.016 1 70.25 335 SER A O 1
ATOM 2733 N N . LYS A 1 336 ? 17.141 46.219 -15.57 1 70.75 336 LYS A N 1
ATOM 2734 C CA . LYS A 1 336 ? 17.922 46.844 -16.625 1 70.75 336 LYS A CA 1
ATOM 2735 C C . LYS A 1 336 ? 17.5 46.312 -18 1 70.75 336 LYS A C 1
ATOM 2737 O O . LYS A 1 336 ? 17.469 47.062 -18.969 1 70.75 336 LYS A O 1
ATOM 2742 N N . GLY A 1 337 ? 17.297 44.969 -18 1 66.5 337 GLY A N 1
ATOM 2743 C CA . GLY A 1 337 ? 16.891 44.406 -19.266 1 66.5 337 GLY A CA 1
ATOM 2744 C C . GLY A 1 337 ? 15.523 44.875 -19.719 1 66.5 337 GLY A C 1
ATOM 2745 O O . GLY A 1 337 ? 15.273 45 -20.922 1 66.5 337 GLY A O 1
ATOM 2746 N N . SER A 1 338 ? 14.672 45.031 -18.828 1 65.69 338 SER A N 1
ATOM 2747 C CA . SER A 1 338 ? 13.359 45.594 -19.156 1 65.69 338 SER A CA 1
ATOM 2748 C C . SER A 1 338 ? 13.461 47.062 -19.578 1 65.69 338 SER A C 1
ATOM 2750 O O . SER A 1 338 ? 12.695 47.531 -20.422 1 65.69 338 SER A O 1
ATOM 2752 N N . ASP A 1 339 ? 14.328 47.719 -19.078 1 62 339 ASP A N 1
ATOM 2753 C CA . ASP A 1 339 ? 14.57 49.094 -19.484 1 62 339 ASP A CA 1
ATOM 2754 C C . ASP A 1 339 ? 15.234 49.156 -20.844 1 62 339 ASP A C 1
ATOM 2756 O O . ASP A 1 339 ? 14.969 50.094 -21.625 1 62 339 ASP A O 1
ATOM 2760 N N . GLU A 1 340 ? 16.031 48.25 -21.172 1 53.06 340 GLU A N 1
ATOM 2761 C CA . GLU A 1 340 ? 16.703 48.25 -22.469 1 53.06 340 GLU A CA 1
ATOM 2762 C C . GLU A 1 340 ? 15.734 47.844 -23.578 1 53.06 340 GLU A C 1
ATOM 2764 O O . GLU A 1 340 ? 15.922 48.188 -24.734 1 53.06 340 GLU A O 1
ATOM 2769 N N . LYS A 1 341 ? 14.805 47.094 -23.172 1 50.53 341 LYS A N 1
ATOM 2770 C CA . LYS A 1 341 ? 13.852 46.75 -24.234 1 50.53 341 LYS A CA 1
ATOM 2771 C C . LYS A 1 341 ? 12.906 47.906 -24.516 1 50.53 341 LYS A C 1
ATOM 2773 O O . LYS A 1 341 ? 12.117 47.844 -25.469 1 50.53 341 LYS A O 1
ATOM 2778 N N . ILE A 1 342 ? 12.812 48.781 -23.703 1 48.5 342 ILE A N 1
ATOM 2779 C CA . ILE A 1 342 ? 11.969 49.969 -23.875 1 48.5 342 ILE A CA 1
ATOM 2780 C C . ILE A 1 342 ? 12.781 51.094 -24.531 1 48.5 342 ILE A C 1
ATOM 2782 O O . ILE A 1 342 ? 12.219 52.125 -24.938 1 48.5 342 ILE A O 1
ATOM 2786 N N . GLU A 1 343 ? 14.008 50.844 -24.594 1 34.47 343 GLU A N 1
ATOM 2787 C CA . GLU A 1 343 ? 14.68 51.781 -25.484 1 34.47 343 GLU A CA 1
ATOM 2788 C C . GLU A 1 343 ? 14.797 51.219 -26.891 1 34.47 343 GLU A C 1
ATOM 2790 O O . GLU A 1 343 ? 15.102 50.062 -27.094 1 34.47 343 GLU A O 1
ATOM 2795 N N . MET B 1 1 ? 5.219 -11.531 -23.641 1 90.06 1 MET B N 1
ATOM 2796 C CA . MET B 1 1 ? 5.309 -11.953 -25.031 1 90.06 1 MET B CA 1
ATOM 2797 C C . MET B 1 1 ? 6.066 -10.93 -25.875 1 90.06 1 MET B C 1
ATOM 2799 O O . MET B 1 1 ? 6.965 -11.289 -26.641 1 90.06 1 MET B O 1
ATOM 2803 N N . LYS B 1 2 ? 5.746 -9.672 -25.688 1 93.38 2 LYS B N 1
ATOM 2804 C CA . LYS B 1 2 ? 6.449 -8.617 -26.406 1 93.38 2 LYS B CA 1
ATOM 2805 C C . LYS B 1 2 ? 7.945 -8.656 -26.109 1 93.38 2 LYS B C 1
ATOM 2807 O O . LYS B 1 2 ? 8.758 -8.469 -27.016 1 93.38 2 LYS B O 1
ATOM 2812 N N . ALA B 1 3 ? 8.297 -8.969 -24.891 1 96.19 3 ALA B N 1
ATOM 2813 C CA . ALA B 1 3 ? 9.703 -9.031 -24.5 1 96.19 3 ALA B CA 1
ATOM 2814 C C . ALA B 1 3 ? 10.422 -10.188 -25.188 1 96.19 3 ALA B C 1
ATOM 2816 O O . ALA B 1 3 ? 11.57 -10.047 -25.609 1 96.19 3 ALA B O 1
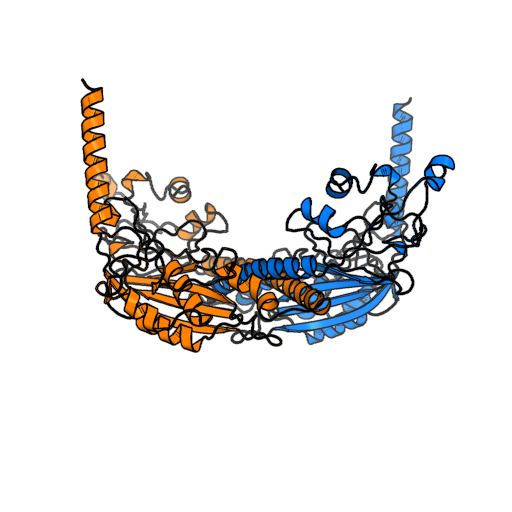ATOM 2817 N N . LEU B 1 4 ? 9.75 -11.336 -25.391 1 96.88 4 LEU B N 1
ATOM 2818 C CA . LEU B 1 4 ? 10.328 -12.5 -26.047 1 96.88 4 LEU B CA 1
ATOM 2819 C C . LEU B 1 4 ? 10.648 -12.203 -27.5 1 96.88 4 LEU B C 1
ATOM 2821 O O . LEU B 1 4 ? 11.695 -12.602 -28.016 1 96.88 4 LEU B O 1
ATOM 2825 N N . LEU B 1 5 ? 9.797 -11.484 -28.109 1 97.12 5 LEU B N 1
ATOM 2826 C CA . LEU B 1 5 ? 9.969 -11.109 -29.516 1 97.12 5 LEU B CA 1
ATOM 2827 C C . LEU B 1 5 ? 11.062 -10.055 -29.656 1 97.12 5 LEU B C 1
ATOM 2829 O O . LEU B 1 5 ? 11.922 -10.164 -30.531 1 97.12 5 LEU B O 1
ATOM 2833 N N . LYS B 1 6 ? 11.039 -9.07 -28.781 1 97.12 6 LYS B N 1
ATOM 2834 C CA . LYS B 1 6 ? 12 -7.973 -28.828 1 97.12 6 LYS B CA 1
ATOM 2835 C C . LYS B 1 6 ? 13.43 -8.484 -28.641 1 97.12 6 LYS B C 1
ATOM 2837 O O . LYS B 1 6 ? 14.359 -7.98 -29.281 1 97.12 6 LYS B O 1
ATOM 2842 N N . THR B 1 7 ? 13.609 -9.508 -27.844 1 97.56 7 THR B N 1
ATOM 2843 C CA . THR B 1 7 ? 14.93 -10.055 -27.562 1 97.56 7 THR B CA 1
ATOM 2844 C C . THR B 1 7 ? 15.289 -11.148 -28.562 1 97.56 7 THR B C 1
ATOM 2846 O O . THR B 1 7 ? 16.375 -11.719 -28.5 1 97.56 7 THR B O 1
ATOM 2849 N N . LYS B 1 8 ? 14.367 -11.516 -29.406 1 97 8 LYS B N 1
ATOM 2850 C CA . LYS B 1 8 ? 14.531 -12.531 -30.453 1 97 8 LYS B CA 1
ATOM 2851 C C . LYS B 1 8 ? 14.781 -13.906 -29.828 1 97 8 LYS B C 1
ATOM 2853 O O . LYS B 1 8 ? 15.469 -14.742 -30.422 1 97 8 LYS B O 1
ATOM 2858 N N . ILE B 1 9 ? 14.344 -14 -28.641 1 97.38 9 ILE B N 1
ATOM 2859 C CA . ILE B 1 9 ? 14.398 -15.32 -28.031 1 97.38 9 ILE B CA 1
ATOM 2860 C C . ILE B 1 9 ? 13.461 -16.266 -28.766 1 97.38 9 ILE B C 1
ATOM 2862 O O . ILE B 1 9 ? 13.75 -17.469 -28.891 1 97.38 9 ILE B O 1
ATOM 2866 N N . ILE B 1 10 ? 12.375 -15.656 -29.203 1 96.44 10 ILE B N 1
ATOM 2867 C CA . ILE B 1 10 ? 11.477 -16.391 -30.094 1 96.44 10 ILE B CA 1
ATOM 2868 C C . ILE B 1 10 ? 11.336 -15.625 -31.422 1 96.44 10 ILE B C 1
ATOM 2870 O O . ILE B 1 10 ? 11.547 -14.414 -31.469 1 96.44 10 ILE B O 1
ATOM 2874 N N . ASP B 1 11 ? 10.945 -16.453 -32.406 1 90.94 11 ASP B N 1
ATOM 2875 C CA . ASP B 1 11 ? 10.766 -15.828 -33.719 1 90.94 11 ASP B CA 1
ATOM 2876 C C . ASP B 1 11 ? 9.305 -15.438 -33.938 1 90.94 11 ASP B C 1
ATOM 2878 O O . ASP B 1 11 ? 9.023 -14.477 -34.656 1 90.94 11 ASP B O 1
ATOM 2882 N N . SER B 1 12 ? 8.484 -16.234 -33.469 1 91.81 12 SER B N 1
ATOM 2883 C CA . SER B 1 12 ? 7.059 -15.969 -33.625 1 91.81 12 SER B CA 1
ATOM 2884 C C . SER B 1 12 ? 6.258 -16.562 -32.469 1 91.81 12 SER B C 1
ATOM 2886 O O . SER B 1 12 ? 6.586 -17.641 -31.953 1 91.81 12 SER B O 1
ATOM 2888 N N . TRP B 1 13 ? 5.223 -15.836 -32.219 1 89.62 13 TRP B N 1
ATOM 2889 C CA . TRP B 1 13 ? 4.336 -16.281 -31.141 1 89.62 13 TRP B CA 1
ATOM 2890 C C . TRP B 1 13 ? 3.643 -17.594 -31.516 1 89.62 13 TRP B C 1
ATOM 2892 O O . TRP B 1 13 ? 3.467 -18.469 -30.672 1 89.62 13 TRP B O 1
ATOM 2902 N N . GLU B 1 14 ? 3.348 -17.766 -32.719 1 89.44 14 GLU B N 1
ATOM 2903 C CA . GLU B 1 14 ? 2.584 -18.906 -33.219 1 89.44 14 GLU B CA 1
ATOM 2904 C C . GLU B 1 14 ? 3.416 -20.188 -33.188 1 89.44 14 GLU B C 1
ATOM 2906 O O . GLU B 1 14 ? 2.881 -21.281 -32.969 1 89.44 14 GLU B O 1
ATOM 2911 N N . ASN B 1 15 ? 4.641 -20.031 -33.281 1 88.06 15 ASN B N 1
ATOM 2912 C CA . ASN B 1 15 ? 5.477 -21.203 -33.5 1 88.06 15 ASN B CA 1
ATOM 2913 C C . ASN B 1 15 ? 6.297 -21.547 -32.281 1 88.06 15 ASN B C 1
ATOM 2915 O O . ASN B 1 15 ? 7.012 -22.547 -32.25 1 88.06 15 ASN B O 1
ATOM 2919 N N . CYS B 1 16 ? 6.098 -20.797 -31.266 1 93.5 16 CYS B N 1
ATOM 2920 C CA . CYS B 1 16 ? 6.996 -21.016 -30.141 1 93.5 16 CYS B CA 1
ATOM 2921 C C . CYS B 1 16 ? 6.406 -22.016 -29.141 1 93.5 16 CYS B C 1
ATOM 2923 O O . CYS B 1 16 ? 7 -22.281 -28.094 1 93.5 16 CYS B O 1
ATOM 2925 N N . GLU B 1 17 ? 5.195 -22.531 -29.344 1 94.06 17 GLU B N 1
ATOM 2926 C CA . GLU B 1 17 ? 4.566 -23.547 -28.516 1 94.06 17 GLU B CA 1
ATOM 2927 C C . GLU B 1 17 ? 4.453 -23.078 -27.062 1 94.06 17 GLU B C 1
ATOM 2929 O O . GLU B 1 17 ? 4.844 -23.797 -26.141 1 94.06 17 GLU B O 1
ATOM 2934 N N . PHE B 1 18 ? 3.91 -21.922 -26.953 1 95.31 18 PHE B N 1
ATOM 2935 C CA . PHE B 1 18 ? 3.816 -21.266 -25.656 1 95.31 18 PHE B CA 1
ATOM 2936 C C . PHE B 1 18 ? 2.775 -21.953 -24.781 1 95.31 18 PHE B C 1
ATOM 2938 O O . PHE B 1 18 ? 1.668 -22.25 -25.234 1 95.31 18 PHE B O 1
ATOM 2945 N N . SER B 1 19 ? 3.172 -22.281 -23.531 1 95.19 19 SER B N 1
ATOM 2946 C CA . SER B 1 19 ? 2.258 -22.75 -22.5 1 95.19 19 SER B CA 1
ATOM 2947 C C . SER B 1 19 ? 2.506 -22.047 -21.172 1 95.19 19 SER B C 1
ATOM 2949 O O . SER B 1 19 ? 3.621 -21.594 -20.906 1 95.19 19 SER B O 1
ATOM 2951 N N . ARG B 1 20 ? 1.505 -21.875 -20.438 1 93.69 20 ARG B N 1
ATOM 2952 C CA . ARG B 1 20 ? 1.61 -21.25 -19.125 1 93.69 20 ARG B CA 1
ATOM 2953 C C . ARG B 1 20 ? 0.912 -22.094 -18.062 1 93.69 20 ARG B C 1
ATOM 2955 O O . ARG B 1 20 ? -0.063 -22.797 -18.359 1 93.69 20 ARG B O 1
ATOM 2962 N N . CYS B 1 21 ? 1.423 -22 -16.859 1 92.5 21 CYS B N 1
ATOM 2963 C CA . CYS B 1 21 ? 0.898 -22.828 -15.773 1 92.5 21 CYS B CA 1
ATOM 2964 C C . CYS B 1 21 ? -0.526 -22.406 -15.414 1 92.5 21 CYS B C 1
ATOM 2966 O O . CYS B 1 21 ? -1.357 -23.266 -15.094 1 92.5 21 CYS B O 1
ATOM 2968 N N . GLY B 1 22 ? -0.761 -21.109 -15.328 1 83.44 22 GLY B N 1
ATOM 2969 C CA . GLY B 1 22 ? -2.076 -20.625 -14.945 1 83.44 22 GLY B CA 1
ATOM 2970 C C . GLY B 1 22 ? -2.387 -19.234 -15.492 1 83.44 22 GLY B C 1
ATOM 2971 O O . GLY B 1 22 ? -1.479 -18.5 -15.883 1 83.44 22 GLY B O 1
ATOM 2972 N N . ARG B 1 23 ? -3.756 -19.047 -15.719 1 78.5 23 ARG B N 1
ATOM 2973 C CA . ARG B 1 23 ? -4.258 -17.719 -16.047 1 78.5 23 ARG B CA 1
ATOM 2974 C C . ARG B 1 23 ? -4.797 -17.016 -14.797 1 78.5 23 ARG B C 1
ATOM 2976 O O . ARG B 1 23 ? -5.348 -17.656 -13.906 1 78.5 23 ARG B O 1
ATOM 2983 N N . THR B 1 24 ? -4.145 -15.906 -14.445 1 77.06 24 THR B N 1
ATOM 2984 C CA . THR B 1 24 ? -4.688 -15.141 -13.32 1 77.06 24 THR B CA 1
ATOM 2985 C C . THR B 1 24 ? -5.574 -14.008 -13.82 1 77.06 24 THR B C 1
ATOM 2987 O O . THR B 1 24 ? -5.281 -13.391 -14.844 1 77.06 24 THR B O 1
ATOM 2990 N N . ASP B 1 25 ? -6.684 -13.977 -13.078 1 83.75 25 ASP B N 1
ATOM 2991 C CA . ASP B 1 25 ? -7.637 -12.93 -13.43 1 83.75 25 ASP B CA 1
ATOM 2992 C C . ASP B 1 25 ? -7.039 -11.547 -13.203 1 83.75 25 ASP B C 1
ATOM 2994 O O . ASP B 1 25 ? -6.035 -11.406 -12.5 1 83.75 25 ASP B O 1
ATOM 2998 N N . LYS B 1 26 ? -7.727 -10.641 -13.859 1 85.62 26 LYS B N 1
ATOM 2999 C CA . LYS B 1 26 ? -7.336 -9.258 -13.625 1 85.62 26 LYS B CA 1
ATOM 3000 C C . LYS B 1 26 ? -7.367 -8.922 -12.133 1 85.62 26 LYS B C 1
ATOM 3002 O O . LYS B 1 26 ? -8.305 -9.297 -11.43 1 85.62 26 LYS B O 1
ATOM 3007 N N . GLY B 1 27 ? -6.277 -8.359 -11.656 1 91 27 GLY B N 1
ATOM 3008 C CA . GLY B 1 27 ? -6.199 -7.93 -10.273 1 91 27 GLY B CA 1
ATOM 3009 C C . GLY B 1 27 ? -5.473 -8.914 -9.383 1 91 27 GLY B C 1
ATOM 3010 O O . GLY B 1 27 ? -5.07 -8.578 -8.266 1 91 27 GLY B O 1
ATOM 3011 N N . VAL B 1 28 ? -5.414 -10.133 -9.883 1 94.56 28 VAL B N 1
ATOM 3012 C CA . VAL B 1 28 ? -4.738 -11.164 -9.117 1 94.56 28 VAL B CA 1
ATOM 3013 C C . VAL B 1 28 ? -3.244 -11.156 -9.43 1 94.56 28 VAL B C 1
ATOM 3015 O O . VAL B 1 28 ? -2.852 -10.992 -10.586 1 94.56 28 VAL B O 1
ATOM 3018 N N . SER B 1 29 ? -2.406 -11.406 -8.391 1 96.69 29 SER B N 1
ATOM 3019 C CA . SER B 1 29 ? -0.957 -11.391 -8.547 1 96.69 29 SER B CA 1
ATOM 3020 C C . SER B 1 29 ? -0.395 -12.805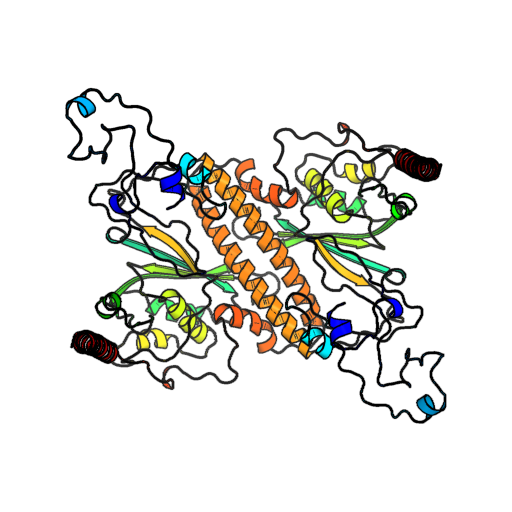 -8.664 1 96.69 29 SER B C 1
ATOM 3022 O O . SER B 1 29 ? -1.092 -13.781 -8.383 1 96.69 29 SER B O 1
ATOM 3024 N N . ALA B 1 30 ? 0.829 -12.844 -9.148 1 97.12 30 ALA B N 1
ATOM 3025 C CA . ALA B 1 30 ? 1.531 -14.117 -9.234 1 97.12 30 ALA B CA 1
ATOM 3026 C C . ALA B 1 30 ? 3.01 -13.953 -8.898 1 97.12 30 ALA B C 1
ATOM 3028 O O . ALA B 1 30 ? 3.619 -12.938 -9.227 1 97.12 30 ALA B O 1
ATOM 3029 N N . PHE B 1 31 ? 3.668 -14.945 -8.227 1 97.56 31 PHE B N 1
ATOM 3030 C CA . PHE B 1 31 ? 5.078 -14.906 -7.863 1 97.56 31 PHE B CA 1
ATOM 3031 C C . PHE B 1 31 ? 5.871 -15.938 -8.664 1 97.56 31 PHE B C 1
ATOM 3033 O O . PHE B 1 31 ? 6.715 -15.57 -9.484 1 97.56 31 PHE B O 1
ATOM 3040 N N . LYS B 1 32 ? 5.621 -17.234 -8.539 1 96.94 32 LYS B N 1
ATOM 3041 C CA . LYS B 1 32 ? 6.336 -18.266 -9.273 1 96.94 32 LYS B CA 1
ATOM 3042 C C . LYS B 1 32 ? 5.477 -18.828 -10.398 1 96.94 32 LYS B C 1
ATOM 3044 O O . LYS B 1 32 ? 5.344 -20.047 -10.539 1 96.94 32 LYS B O 1
ATOM 3049 N N . GLN B 1 33 ? 4.938 -17.891 -11.133 1 95.94 33 GLN B N 1
ATOM 3050 C CA . GLN B 1 33 ? 4.281 -18.312 -12.367 1 95.94 33 GLN B CA 1
ATOM 3051 C C . GLN B 1 33 ? 5.293 -18.844 -13.375 1 95.94 33 GLN B C 1
ATOM 3053 O O . GLN B 1 33 ? 6.453 -18.422 -13.383 1 95.94 33 GLN B O 1
ATOM 3058 N N . THR B 1 34 ? 4.902 -19.844 -14.195 1 97.12 34 THR B N 1
ATOM 3059 C CA . THR B 1 34 ? 5.82 -20.516 -15.109 1 97.12 34 THR B CA 1
ATOM 3060 C C . THR B 1 34 ? 5.25 -20.547 -16.516 1 97.12 34 THR B C 1
ATOM 3062 O O . THR B 1 34 ? 4.062 -20.812 -16.719 1 97.12 34 THR B O 1
ATOM 3065 N N . ALA B 1 35 ? 6.059 -20.219 -17.422 1 96.62 35 ALA B N 1
ATOM 3066 C CA . ALA B 1 35 ? 5.742 -20.391 -18.844 1 96.62 35 ALA B CA 1
ATOM 3067 C C . ALA B 1 35 ? 6.801 -21.234 -19.531 1 96.62 35 ALA B C 1
ATOM 3069 O O . ALA B 1 35 ? 7.961 -21.266 -19.109 1 96.62 35 ALA B O 1
ATOM 3070 N N . ALA B 1 36 ? 6.371 -21.984 -20.562 1 97.5 36 ALA B N 1
ATOM 3071 C CA . ALA B 1 36 ? 7.27 -22.797 -21.391 1 97.5 36 ALA B CA 1
ATOM 3072 C C . ALA B 1 36 ? 7.109 -22.438 -22.875 1 97.5 36 ALA B C 1
ATOM 3074 O O . ALA B 1 36 ? 5.996 -22.188 -23.328 1 97.5 36 ALA B O 1
ATOM 3075 N N . PHE B 1 37 ? 8.195 -22.453 -23.594 1 97.44 37 PHE B N 1
ATOM 3076 C CA . PHE B 1 37 ? 8.188 -22.172 -25.016 1 97.44 37 PHE B CA 1
ATOM 3077 C C . PHE B 1 37 ? 9.492 -22.625 -25.656 1 97.44 37 PHE B C 1
ATOM 3079 O O . PHE B 1 37 ? 10.469 -22.906 -24.969 1 97.44 37 PHE B O 1
ATOM 3086 N N . VAL B 1 38 ? 9.453 -22.734 -26.953 1 96.62 38 VAL B N 1
ATOM 3087 C CA . VAL B 1 38 ? 10.672 -23.047 -27.688 1 96.62 38 VAL B CA 1
ATOM 3088 C C . VAL B 1 38 ? 11.492 -21.781 -27.922 1 96.62 38 VAL B C 1
ATOM 3090 O O . VAL B 1 38 ? 10.992 -20.812 -28.484 1 96.62 38 VAL B O 1
ATOM 3093 N N . ALA B 1 39 ? 12.758 -21.859 -27.438 1 96.38 39 ALA B N 1
ATOM 3094 C CA . ALA B 1 39 ? 13.633 -20.703 -27.484 1 96.38 39 ALA B CA 1
ATOM 3095 C C . ALA B 1 39 ? 14.867 -20.984 -28.328 1 96.38 39 ALA B C 1
ATOM 3097 O O . ALA B 1 39 ? 15.297 -22.125 -28.453 1 96.38 39 ALA B O 1
ATOM 3098 N N . ARG B 1 40 ? 15.359 -19.922 -28.859 1 95 40 ARG B N 1
ATOM 3099 C CA . ARG B 1 40 ? 16.656 -20.047 -29.516 1 95 40 ARG B CA 1
ATOM 3100 C C . ARG B 1 40 ? 17.75 -20.375 -28.516 1 95 40 ARG B C 1
ATOM 3102 O O . ARG B 1 40 ? 17.703 -19.938 -27.359 1 95 40 ARG B O 1
ATOM 3109 N N . SER B 1 41 ? 18.734 -21.172 -28.953 1 95.88 41 SER B N 1
ATOM 3110 C CA . SER B 1 41 ? 19.844 -21.578 -28.094 1 95.88 41 SER B CA 1
ATOM 3111 C C . SER B 1 41 ? 21.172 -21.531 -28.844 1 95.88 41 SER B C 1
ATOM 3113 O O . SER B 1 41 ? 21.203 -21.703 -30.062 1 95.88 41 SER B O 1
ATOM 3115 N N . ASN B 1 42 ? 22.203 -21.297 -28.109 1 95.81 42 ASN B N 1
ATOM 3116 C CA . ASN B 1 42 ? 23.547 -21.312 -28.656 1 95.81 42 ASN B CA 1
ATOM 3117 C C . ASN B 1 42 ? 24.234 -22.656 -28.422 1 95.81 42 ASN B C 1
ATOM 3119 O O . ASN B 1 42 ? 25.375 -22.844 -28.828 1 95.81 42 ASN B O 1
ATOM 3123 N N . CYS B 1 43 ? 23.531 -23.547 -27.781 1 95 43 CYS B N 1
ATOM 3124 C CA . CYS B 1 43 ? 24.188 -24.781 -27.344 1 95 43 CYS B CA 1
ATOM 3125 C C . CYS B 1 43 ? 23.453 -26 -27.875 1 95 43 CYS B C 1
ATOM 3127 O O . CYS B 1 43 ? 22.781 -26.719 -27.125 1 95 43 CYS B O 1
ATOM 3129 N N . PRO B 1 44 ? 23.719 -26.344 -29.062 1 92.44 44 PRO B N 1
ATOM 3130 C CA . PRO B 1 44 ? 22.969 -27.422 -29.703 1 92.44 44 PRO B CA 1
ATOM 3131 C C . PRO B 1 44 ? 23.234 -28.781 -29.062 1 92.44 44 PRO B C 1
ATOM 3133 O O . PRO B 1 44 ? 22.422 -29.703 -29.219 1 92.44 44 PRO B O 1
ATOM 3136 N N . GLU B 1 45 ? 24.312 -28.938 -28.312 1 91.31 45 GLU B N 1
ATOM 3137 C CA . GLU B 1 45 ? 24.672 -30.234 -27.75 1 91.31 45 GLU B CA 1
ATOM 3138 C C . GLU B 1 45 ? 24.062 -30.406 -26.359 1 91.31 45 GLU B C 1
ATOM 3140 O O . GLU B 1 45 ? 24.109 -31.5 -25.781 1 91.31 45 GLU B O 1
ATOM 3145 N N . ASP B 1 46 ? 23.531 -29.344 -25.875 1 93.25 46 ASP B N 1
ATOM 3146 C CA . ASP B 1 46 ? 22.969 -29.406 -24.531 1 93.25 46 ASP B CA 1
ATOM 3147 C C . ASP B 1 46 ? 21.672 -30.219 -24.5 1 93.25 46 ASP B C 1
ATOM 3149 O O . ASP B 1 46 ? 21 -30.359 -25.547 1 93.25 46 ASP B O 1
ATOM 3153 N N . PRO B 1 47 ? 21.328 -30.672 -23.344 1 91.81 47 PRO B N 1
ATOM 3154 C CA . PRO B 1 47 ? 20.062 -31.406 -23.219 1 91.81 47 PRO B CA 1
ATOM 3155 C C . PRO B 1 47 ? 18.859 -30.531 -23.562 1 91.81 47 PRO B C 1
ATOM 3157 O O . PRO B 1 47 ? 18.828 -29.344 -23.234 1 91.81 47 PRO B O 1
ATOM 3160 N N . HIS B 1 48 ? 17.891 -31.156 -24.25 1 93.75 48 HIS B N 1
ATOM 3161 C CA . HIS B 1 48 ? 16.609 -30.562 -24.562 1 93.75 48 HIS B CA 1
ATOM 3162 C C . HIS B 1 48 ? 16.734 -29.469 -25.625 1 93.75 48 HIS B C 1
ATOM 3164 O O . HIS B 1 48 ? 15.859 -28.625 -25.766 1 93.75 48 HIS B O 1
ATOM 3170 N N . VAL B 1 49 ? 17.891 -29.438 -26.266 1 94.88 49 VAL B N 1
ATOM 3171 C CA . VAL B 1 49 ? 18.062 -28.578 -27.422 1 94.88 49 VAL B CA 1
ATOM 3172 C C . VAL B 1 49 ? 17.938 -29.406 -28.703 1 94.88 49 VAL B C 1
ATOM 3174 O O . VAL B 1 49 ? 18.375 -30.562 -28.75 1 94.88 49 VAL B O 1
ATOM 3177 N N . PHE B 1 50 ? 17.312 -28.797 -29.688 1 94.06 50 PHE B N 1
ATOM 3178 C CA . PHE B 1 50 ? 17.109 -29.547 -30.922 1 94.06 50 PHE B CA 1
ATOM 3179 C C . PHE B 1 50 ? 17.125 -28.609 -32.125 1 94.06 50 PHE B C 1
ATOM 3181 O O . PHE B 1 50 ? 16.906 -27.406 -31.984 1 94.06 50 PHE B O 1
ATOM 3188 N N . TRP B 1 51 ? 17.453 -29.188 -33.281 1 93.5 51 TRP B N 1
ATOM 3189 C CA . TRP B 1 51 ? 17.375 -28.453 -34.531 1 93.5 51 TRP B CA 1
ATOM 3190 C C . TRP B 1 51 ? 15.984 -28.562 -35.156 1 93.5 51 TRP B C 1
ATOM 3192 O O . TRP B 1 51 ? 15.383 -29.641 -35.156 1 93.5 51 TRP B O 1
ATOM 3202 N N . PRO B 1 52 ? 15.516 -27.438 -35.625 1 89.25 52 PRO B N 1
ATOM 3203 C CA . PRO B 1 52 ? 14.328 -27.625 -36.469 1 89.25 52 PRO B CA 1
ATOM 3204 C C . PRO B 1 52 ? 14.539 -28.656 -37.562 1 89.25 52 PRO B C 1
ATOM 3206 O O . PRO B 1 52 ? 15.633 -28.75 -38.125 1 89.25 52 PRO B O 1
ATOM 3209 N N . PRO B 1 53 ? 13.523 -29.391 -37.875 1 87.94 53 PRO B N 1
ATOM 3210 C CA . PRO B 1 53 ? 13.664 -30.453 -38.875 1 87.94 53 PRO B CA 1
ATOM 3211 C C . PRO B 1 53 ? 14.156 -29.938 -40.219 1 87.94 53 PRO B C 1
ATOM 3213 O O . PRO B 1 53 ? 14.852 -30.656 -40.938 1 87.94 53 PRO B O 1
ATOM 3216 N N . SER B 1 54 ? 13.883 -28.734 -40.531 1 89.12 54 SER B N 1
ATOM 3217 C CA . SER B 1 54 ? 14.203 -28.172 -41.844 1 89.12 54 SER B CA 1
ATOM 3218 C C . SER B 1 54 ? 15.641 -27.656 -41.906 1 89.12 54 SER B C 1
ATOM 3220 O O . SER B 1 54 ? 16.109 -27.234 -42.969 1 89.12 54 SER B O 1
ATOM 3222 N N . THR B 1 55 ? 16.375 -27.844 -40.781 1 92.25 55 THR B N 1
ATOM 3223 C CA . THR B 1 55 ? 17.719 -27.297 -40.781 1 92.25 55 THR B CA 1
ATOM 3224 C C . THR B 1 55 ? 18.672 -28.188 -41.562 1 92.25 55 THR B C 1
ATOM 3226 O O . THR B 1 55 ? 18.766 -29.391 -41.344 1 92.25 55 THR B O 1
ATOM 3229 N N . PRO B 1 56 ? 19.438 -27.625 -42.5 1 94.81 56 PRO B N 1
ATOM 3230 C CA . PRO B 1 56 ? 20.375 -28.422 -43.281 1 94.81 56 PRO B CA 1
ATOM 3231 C C . PRO B 1 56 ? 21.516 -29 -42.469 1 94.81 56 PRO B C 1
ATOM 3233 O O . PRO B 1 56 ? 22 -28.344 -41.531 1 94.81 56 PRO B O 1
ATOM 3236 N N . ASP B 1 57 ? 22.016 -30.125 -42.875 1 93.94 57 ASP B N 1
ATOM 3237 C CA . ASP B 1 57 ? 23.078 -30.812 -42.156 1 93.94 57 ASP B CA 1
ATOM 3238 C C . ASP B 1 57 ? 24.375 -30 -42.188 1 93.94 57 ASP B C 1
ATOM 3240 O O . ASP B 1 57 ? 25.125 -30.016 -41.219 1 93.94 57 ASP B O 1
ATOM 3244 N N . GLU B 1 58 ? 24.547 -29.328 -43.25 1 94.56 58 GLU B N 1
ATOM 3245 C CA . GLU B 1 58 ? 25.75 -28.5 -43.344 1 94.56 58 GLU B CA 1
ATOM 3246 C C . GLU B 1 58 ? 25.797 -27.453 -42.25 1 94.56 58 GLU B C 1
ATOM 3248 O O . GLU B 1 58 ? 26.859 -27.203 -41.688 1 94.56 58 GLU B O 1
ATOM 3253 N N . ILE B 1 59 ? 24.688 -26.891 -42 1 92.44 59 ILE B N 1
ATOM 3254 C CA . ILE B 1 59 ? 24.594 -25.859 -40.969 1 92.44 59 ILE B CA 1
ATOM 3255 C C . ILE B 1 59 ? 24.828 -26.5 -39.594 1 92.44 59 ILE B C 1
ATOM 3257 O O . ILE B 1 59 ? 25.594 -25.953 -38.781 1 92.44 59 ILE B O 1
ATOM 3261 N N . LYS B 1 60 ? 24.188 -27.594 -39.281 1 92.94 60 LYS B N 1
ATOM 3262 C CA . LYS B 1 60 ? 24.312 -28.297 -38.031 1 92.94 60 LYS B CA 1
ATOM 3263 C C . LYS B 1 60 ? 25.766 -28.672 -37.719 1 92.94 60 LYS B C 1
ATOM 3265 O O . LYS B 1 60 ? 26.281 -28.438 -36.625 1 92.94 60 LYS B O 1
ATOM 3270 N N . ASN B 1 61 ? 26.391 -29.125 -38.812 1 92.94 61 ASN B N 1
ATOM 3271 C CA . ASN B 1 61 ? 27.734 -29.656 -38.688 1 92.94 61 ASN B CA 1
ATOM 3272 C C . ASN B 1 61 ? 28.766 -28.547 -38.5 1 92.94 61 ASN B C 1
ATOM 3274 O O . ASN B 1 61 ? 29.812 -28.766 -37.875 1 92.94 61 ASN B O 1
ATOM 3278 N N . ASN B 1 62 ? 28.406 -27.391 -39.031 1 93.56 62 ASN B N 1
ATOM 3279 C CA . ASN B 1 62 ? 29.391 -26.297 -39 1 93.56 62 ASN B CA 1
ATOM 3280 C C . ASN B 1 62 ? 29.141 -25.344 -37.844 1 93.56 62 ASN B C 1
ATOM 3282 O O . ASN B 1 62 ? 29.906 -24.406 -37.625 1 93.56 62 ASN B O 1
ATOM 3286 N N . TYR B 1 63 ? 28.094 -25.656 -37.094 1 92.56 63 TYR B N 1
ATOM 3287 C CA . TYR B 1 63 ? 27.781 -24.75 -36 1 92.56 63 TYR B CA 1
ATOM 3288 C C . TYR B 1 63 ? 28.766 -24.922 -34.844 1 92.56 63 TYR B C 1
ATOM 3290 O O . TYR B 1 63 ? 29.016 -26.047 -34.406 1 92.56 63 TYR B O 1
ATOM 3298 N N . LYS B 1 64 ? 29.359 -23.844 -34.344 1 91.25 64 LYS B N 1
ATOM 3299 C CA . LYS B 1 64 ? 30.234 -23.844 -33.156 1 91.25 64 LYS B CA 1
ATOM 3300 C C . LYS B 1 64 ? 29.5 -23.359 -31.922 1 91.25 64 LYS B C 1
ATOM 3302 O O . LYS B 1 64 ? 29.062 -22.219 -31.859 1 91.25 64 LYS B O 1
ATOM 3307 N N . SER B 1 65 ? 29.438 -24.297 -30.953 1 87.62 65 SER B N 1
ATOM 3308 C CA . SER B 1 65 ? 28.719 -23.984 -29.719 1 87.62 65 SER B CA 1
ATOM 3309 C C . SER B 1 65 ? 29.391 -22.828 -28.984 1 87.62 65 SER B C 1
ATOM 3311 O O . SER B 1 65 ? 30.609 -22.703 -28.969 1 87.62 65 SER B O 1
ATOM 3313 N N . LYS B 1 66 ? 28.516 -22 -28.422 1 90.88 66 LYS B N 1
ATOM 3314 C CA . LYS B 1 66 ? 28.922 -20.859 -27.609 1 90.88 66 LYS B CA 1
ATOM 3315 C C . LYS B 1 66 ? 28.281 -20.922 -26.234 1 90.88 66 LYS B C 1
ATOM 3317 O O . LYS B 1 66 ? 27.609 -21.891 -25.891 1 90.88 66 LYS B O 1
ATOM 3322 N N . GLU B 1 67 ? 28.703 -19.938 -25.469 1 94.31 67 GLU B N 1
ATOM 3323 C CA . GLU B 1 67 ? 28.016 -19.766 -24.203 1 94.31 67 GLU B CA 1
ATOM 3324 C C . GLU B 1 67 ? 26.531 -19.5 -24.406 1 94.31 67 GLU B C 1
ATOM 3326 O O . GLU B 1 67 ? 26.141 -18.781 -25.328 1 94.31 67 GLU B O 1
ATOM 3331 N N . GLU B 1 68 ? 25.781 -20.141 -23.625 1 95.75 68 GLU B N 1
ATOM 3332 C CA . GLU B 1 68 ? 24.328 -19.969 -23.75 1 95.75 68 GLU B CA 1
ATOM 3333 C C . GLU B 1 68 ? 23.938 -18.5 -23.578 1 95.75 68 GLU B C 1
ATOM 3335 O O . GLU B 1 68 ? 24.625 -17.734 -22.922 1 95.75 68 GLU B O 1
ATOM 3340 N N . LEU B 1 69 ? 22.766 -18.188 -24.078 1 96.62 69 LEU B N 1
ATOM 3341 C CA . LEU B 1 69 ? 22.25 -16.828 -24 1 96.62 69 LEU B CA 1
ATOM 3342 C C . LEU B 1 69 ? 21.875 -16.484 -22.562 1 96.62 69 LEU B C 1
ATOM 3344 O O . LEU B 1 69 ? 21.375 -17.312 -21.828 1 96.62 69 LEU B O 1
ATOM 3348 N N . PRO B 1 70 ? 22.172 -15.266 -22.156 1 97.12 70 PRO B N 1
ATOM 3349 C CA . PRO B 1 70 ? 21.719 -14.812 -20.828 1 97.12 70 PRO B CA 1
ATOM 3350 C C . PRO B 1 70 ? 20.234 -14.469 -20.797 1 97.12 70 PRO B C 1
ATOM 3352 O O . PRO B 1 70 ? 19.875 -13.305 -20.609 1 97.12 70 PRO B O 1
ATOM 3355 N N . TYR B 1 71 ? 19.375 -15.453 -20.906 1 98 71 TYR B N 1
ATOM 3356 C CA . TYR B 1 71 ? 17.938 -15.305 -21.078 1 98 71 TYR B CA 1
ATOM 3357 C C . TYR B 1 71 ? 17.359 -14.352 -20.031 1 98 71 TYR B C 1
ATOM 3359 O O . TYR B 1 71 ? 16.578 -13.469 -20.359 1 98 71 TYR B O 1
ATOM 3367 N N . ILE B 1 72 ? 17.75 -14.531 -18.781 1 98.12 72 ILE B N 1
ATOM 3368 C CA . ILE B 1 72 ? 17.203 -13.773 -17.672 1 98.12 72 ILE B CA 1
ATOM 3369 C C . ILE B 1 72 ? 17.547 -12.297 -17.828 1 98.12 72 ILE B C 1
ATOM 3371 O O . ILE B 1 72 ? 16.656 -11.438 -17.734 1 98.12 72 ILE B O 1
ATOM 3375 N N . LYS B 1 73 ? 18.734 -12.047 -18.094 1 97.44 73 LYS B N 1
ATOM 3376 C CA . LYS B 1 73 ? 19.172 -10.664 -18.312 1 97.44 73 LYS B CA 1
ATOM 3377 C C . LYS B 1 73 ? 18.469 -10.039 -19.5 1 97.44 73 LYS B C 1
ATOM 3379 O O . LYS B 1 73 ? 18.016 -8.898 -19.438 1 97.44 73 LYS B O 1
ATOM 3384 N N . MET B 1 74 ? 18.391 -10.789 -20.609 1 97.88 74 MET B N 1
ATOM 3385 C CA . MET B 1 74 ? 17.781 -10.32 -21.844 1 97.88 74 MET B CA 1
ATOM 3386 C C . MET B 1 74 ? 16.312 -9.938 -21.609 1 97.88 74 MET B C 1
ATOM 3388 O O . MET B 1 74 ? 15.883 -8.859 -22.016 1 97.88 74 MET B O 1
ATOM 3392 N N . LEU B 1 75 ? 15.617 -10.742 -20.906 1 98.06 75 LEU B N 1
ATOM 3393 C CA . LEU B 1 75 ? 14.195 -10.516 -20.703 1 98.06 75 LEU B CA 1
ATOM 3394 C C . LEU B 1 75 ? 13.961 -9.367 -19.719 1 98.06 75 LEU B C 1
ATOM 3396 O O . LEU B 1 75 ? 13.133 -8.492 -19.969 1 98.06 75 LEU B O 1
ATOM 3400 N N . ASN B 1 76 ? 14.672 -9.312 -18.641 1 98 76 ASN B N 1
ATOM 3401 C CA . ASN B 1 76 ? 14.477 -8.297 -17.609 1 98 76 ASN B CA 1
ATOM 3402 C C . ASN B 1 76 ? 14.859 -6.906 -18.109 1 98 76 ASN B C 1
ATOM 3404 O O . ASN B 1 76 ? 14.414 -5.898 -17.562 1 98 76 ASN B O 1
ATOM 3408 N N . GLY B 1 77 ? 15.648 -6.914 -19.141 1 97.06 77 GLY B N 1
ATOM 3409 C CA . GLY B 1 77 ? 15.977 -5.641 -19.766 1 97.06 77 GLY B CA 1
ATOM 3410 C C . GLY B 1 77 ? 14.805 -5.023 -20.516 1 97.06 77 GLY B C 1
ATOM 3411 O O . GLY B 1 77 ? 14.781 -3.816 -20.75 1 97.06 77 GLY B O 1
ATOM 3412 N N . CYS B 1 78 ? 13.805 -5.836 -20.828 1 97.12 78 CYS B N 1
ATOM 3413 C CA . CYS B 1 78 ? 12.68 -5.383 -21.641 1 97.12 78 CYS B CA 1
ATOM 3414 C C . CYS B 1 78 ? 11.383 -5.391 -20.844 1 97.12 78 CYS B C 1
ATOM 3416 O O . CYS B 1 78 ? 10.375 -4.84 -21.281 1 97.12 78 CYS B O 1
ATOM 3418 N N . LEU B 1 79 ? 11.391 -5.973 -19.719 1 97.25 79 LEU B N 1
ATOM 3419 C CA . LEU B 1 79 ? 10.18 -6.129 -18.922 1 97.25 79 LEU B CA 1
ATOM 3420 C C . LEU B 1 79 ? 9.969 -4.926 -18.016 1 97.25 79 LEU B C 1
ATOM 3422 O O . LEU B 1 79 ? 10.938 -4.305 -17.562 1 97.25 79 LEU B O 1
ATOM 3426 N N . PRO B 1 80 ? 8.695 -4.578 -17.812 1 94.94 80 PRO B N 1
ATOM 3427 C CA . PRO B 1 80 ? 8.453 -3.549 -16.812 1 94.94 80 PRO B CA 1
ATOM 3428 C C . PRO B 1 80 ? 8.891 -3.982 -15.406 1 94.94 80 PRO B C 1
ATOM 3430 O O . PRO B 1 80 ? 9.102 -5.172 -15.164 1 94.94 80 PRO B O 1
ATOM 3433 N N . LYS B 1 81 ? 8.945 -3.055 -14.461 1 91.44 81 LYS B N 1
ATOM 3434 C CA . LYS B 1 81 ? 9.461 -3.309 -13.125 1 91.44 81 LYS B CA 1
ATOM 3435 C C . LYS B 1 81 ? 8.539 -4.234 -12.344 1 91.44 81 LYS B C 1
ATOM 3437 O O . LYS B 1 81 ? 8.953 -4.852 -11.359 1 91.44 81 LYS B O 1
ATOM 3442 N N . THR B 1 82 ? 7.344 -4.352 -12.805 1 93.31 82 THR B N 1
ATOM 3443 C CA . THR B 1 82 ? 6.352 -5.129 -12.062 1 93.31 82 THR B CA 1
ATOM 3444 C C . THR B 1 82 ? 6.371 -6.586 -12.5 1 93.31 82 THR B C 1
ATOM 3446 O O . THR B 1 82 ? 5.676 -7.426 -11.93 1 93.31 82 THR B O 1
ATOM 3449 N N . ILE B 1 83 ? 7.129 -6.918 -13.531 1 96.06 83 ILE B N 1
ATOM 3450 C CA . ILE B 1 83 ? 7.301 -8.289 -14 1 96.06 83 ILE B CA 1
ATOM 3451 C C . ILE B 1 83 ? 8.789 -8.633 -14.055 1 96.06 83 ILE B C 1
ATOM 3453 O O . ILE B 1 83 ? 9.586 -7.891 -14.648 1 96.06 83 ILE B O 1
ATOM 3457 N N . ARG B 1 84 ? 9.172 -9.734 -13.469 1 97.12 84 ARG B N 1
ATOM 3458 C CA . ARG B 1 84 ? 10.57 -10.164 -13.453 1 97.12 84 ARG B CA 1
ATOM 3459 C C . ARG B 1 84 ? 10.688 -11.656 -13.773 1 97.12 84 ARG B C 1
ATOM 3461 O O . ARG B 1 84 ? 9.789 -12.438 -13.445 1 97.12 84 ARG B O 1
ATOM 3468 N N . VAL B 1 85 ? 11.758 -11.992 -14.406 1 98.12 85 VAL B N 1
ATOM 3469 C CA . VAL B 1 85 ? 12.18 -13.375 -14.594 1 98.12 85 VAL B CA 1
ATOM 3470 C C . VAL B 1 85 ? 13.438 -13.656 -13.781 1 98.12 85 VAL B C 1
ATOM 3472 O O . VAL B 1 85 ? 14.438 -12.938 -13.906 1 98.12 85 VAL B O 1
ATOM 3475 N N . PHE B 1 86 ? 13.391 -14.672 -12.938 1 97.94 86 PHE B N 1
ATOM 3476 C CA . PHE B 1 86 ? 14.555 -14.852 -12.078 1 97.94 86 PHE B CA 1
ATOM 3477 C C . PHE B 1 86 ? 15.117 -16.266 -12.219 1 97.94 86 PHE B C 1
ATOM 3479 O O . PHE B 1 86 ? 16.156 -16.578 -11.633 1 97.94 86 PHE B O 1
ATOM 3486 N N . ALA B 1 87 ? 14.438 -17.078 -13.07 1 97.75 87 ALA B N 1
ATOM 3487 C CA . ALA B 1 87 ? 14.914 -18.438 -13.297 1 97.75 87 ALA B CA 1
ATOM 3488 C C . ALA B 1 87 ? 14.453 -18.953 -14.664 1 97.75 87 ALA B C 1
ATOM 3490 O O . ALA B 1 87 ? 13.469 -18.469 -15.219 1 97.75 87 ALA B O 1
ATOM 3491 N N . TRP B 1 88 ? 15.227 -19.875 -15.227 1 97.75 88 TRP B N 1
ATOM 3492 C CA . TRP B 1 88 ? 14.836 -20.641 -16.406 1 97.75 88 TRP B CA 1
ATOM 3493 C C . TRP B 1 88 ? 15.391 -22.062 -16.344 1 97.75 88 TRP B C 1
ATOM 3495 O O . TRP B 1 88 ? 16.234 -22.375 -15.492 1 97.75 88 TRP B O 1
ATOM 3505 N N . ALA B 1 89 ? 14.828 -22.953 -17.156 1 97.5 89 ALA B N 1
ATOM 3506 C CA . ALA B 1 89 ? 15.289 -24.344 -17.203 1 97.5 89 ALA B CA 1
ATOM 3507 C C . ALA B 1 89 ? 15.016 -24.969 -18.562 1 97.5 89 ALA B C 1
ATOM 3509 O O . ALA B 1 89 ? 13.938 -24.797 -19.125 1 97.5 89 ALA B O 1
ATOM 3510 N N . PRO B 1 90 ? 16.109 -25.656 -19.062 1 97.06 90 PRO B N 1
ATOM 3511 C CA . PRO B 1 90 ? 15.797 -26.516 -20.219 1 97.06 90 PRO B CA 1
ATOM 3512 C C . PRO B 1 90 ? 14.883 -27.688 -19.844 1 97.06 90 PRO B C 1
ATOM 3514 O O . PRO B 1 90 ? 15.062 -28.312 -18.797 1 97.06 90 PRO B O 1
ATOM 3517 N N . VAL B 1 91 ? 13.914 -27.969 -20.656 1 97.62 91 VAL B N 1
ATOM 3518 C CA . VAL B 1 91 ? 12.977 -29.031 -20.359 1 97.62 91 VAL B CA 1
ATOM 3519 C C . VAL B 1 91 ? 12.719 -29.859 -21.625 1 97.62 91 VAL B C 1
ATOM 3521 O O . VAL B 1 91 ? 13.094 -29.438 -22.734 1 97.62 91 VAL B O 1
ATOM 3524 N N . SER B 1 92 ? 12.125 -31 -21.438 1 96.38 92 SER B N 1
ATOM 3525 C CA . SER B 1 92 ? 11.828 -31.875 -22.578 1 96.38 92 SER B CA 1
ATOM 3526 C C . SER B 1 92 ? 10.875 -31.203 -23.562 1 96.38 92 SER B C 1
ATOM 3528 O O . SER B 1 92 ? 10.102 -30.328 -23.172 1 96.38 92 SER B O 1
ATOM 3530 N N . GLN B 1 93 ? 10.875 -31.641 -24.75 1 93.69 93 GLN B N 1
ATOM 3531 C CA . GLN B 1 93 ? 10.016 -31.094 -25.797 1 93.69 93 GLN B CA 1
ATOM 3532 C C . GLN B 1 93 ? 8.539 -31.359 -25.5 1 93.69 93 GLN B C 1
ATOM 3534 O O . GLN B 1 93 ? 7.664 -30.641 -25.969 1 93.69 93 GLN B O 1
ATOM 3539 N N . SER B 1 94 ? 8.328 -32.344 -24.766 1 95.19 94 SER B N 1
ATOM 3540 C CA . SER B 1 94 ? 6.953 -32.719 -24.453 1 95.19 94 SER B CA 1
ATOM 3541 C C . SER B 1 94 ? 6.449 -32 -23.203 1 95.19 94 SER B C 1
ATOM 3543 O O . SER B 1 94 ? 5.281 -32.125 -22.828 1 95.19 94 SER B O 1
ATOM 3545 N N . PHE B 1 95 ? 7.32 -31.266 -22.562 1 96.94 95 PHE B N 1
ATOM 3546 C CA . PHE B 1 95 ? 6.965 -30.578 -21.328 1 96.94 95 PHE B CA 1
ATOM 3547 C C . PHE B 1 95 ? 5.883 -29.531 -21.594 1 96.94 95 PHE B C 1
ATOM 3549 O O . PHE B 1 95 ? 5.949 -28.797 -22.578 1 96.94 95 PHE B O 1
ATOM 3556 N N . ASN B 1 96 ? 4.879 -29.5 -20.797 1 97.12 96 ASN B N 1
ATOM 3557 C CA . ASN B 1 96 ? 3.816 -28.484 -20.797 1 97.12 96 ASN B CA 1
ATOM 3558 C C . ASN B 1 96 ? 3.666 -27.828 -19.438 1 97.12 96 ASN B C 1
ATOM 3560 O O . ASN B 1 96 ? 3.4 -28.5 -18.438 1 97.12 96 ASN B O 1
ATOM 3564 N N . ALA B 1 97 ? 3.787 -26.5 -19.406 1 96.88 97 ALA B N 1
ATOM 3565 C CA . ALA B 1 97 ? 3.797 -25.766 -18.141 1 96.88 97 ALA B CA 1
ATOM 3566 C C . ALA B 1 97 ? 2.488 -25.953 -17.375 1 96.88 97 ALA B C 1
ATOM 3568 O O . ALA B 1 97 ? 2.469 -25.922 -16.156 1 96.88 97 ALA B O 1
ATOM 3569 N N . ARG B 1 98 ? 1.408 -26.141 -18.047 1 95 98 ARG B N 1
ATOM 3570 C CA . ARG B 1 98 ? 0.096 -26.297 -17.438 1 95 98 ARG B CA 1
ATOM 3571 C C . ARG B 1 98 ? -0.126 -27.734 -16.969 1 95 98 ARG B C 1
ATOM 3573 O O . ARG B 1 98 ? -0.422 -27.969 -15.797 1 95 98 ARG B O 1
ATOM 3580 N N . PHE B 1 99 ? 0.155 -28.703 -17.859 1 94.5 99 PHE B N 1
ATOM 3581 C CA . PHE B 1 99 ? -0.273 -30.078 -17.625 1 94.5 99 PHE B CA 1
ATOM 3582 C C . PHE B 1 99 ? 0.744 -30.828 -16.781 1 94.5 99 PHE B C 1
ATOM 3584 O O . PHE B 1 99 ? 0.405 -31.828 -16.125 1 94.5 99 PHE B O 1
ATOM 3591 N N . ASP B 1 100 ? 1.924 -30.344 -16.812 1 96.62 100 ASP B N 1
ATOM 3592 C CA . ASP B 1 100 ? 2.955 -31.016 -16.031 1 96.62 100 ASP B CA 1
ATOM 3593 C C . ASP B 1 100 ? 3.076 -30.406 -14.633 1 96.62 100 ASP B C 1
ATOM 3595 O O . ASP B 1 100 ? 3.852 -30.891 -13.805 1 96.62 100 ASP B O 1
ATOM 3599 N N . CYS B 1 101 ? 2.287 -29.359 -14.398 1 96.69 101 CYS B N 1
ATOM 3600 C CA . CYS B 1 101 ? 2.23 -28.797 -13.047 1 96.69 101 CYS B CA 1
ATOM 3601 C C . CYS B 1 101 ? 1.439 -29.703 -12.117 1 96.69 101 CYS B C 1
ATOM 3603 O O . CYS B 1 101 ? 0.294 -30.047 -12.406 1 96.69 101 CYS B O 1
ATOM 3605 N N . ASN B 1 102 ? 2.012 -30.016 -11.016 1 95.94 102 ASN B N 1
ATOM 3606 C CA . ASN B 1 102 ? 1.353 -31 -10.172 1 95.94 102 ASN B CA 1
ATOM 3607 C C . ASN B 1 102 ? 0.904 -30.391 -8.844 1 95.94 102 ASN B C 1
ATOM 3609 O O . ASN B 1 102 ? 0.312 -31.078 -8.008 1 95.94 102 ASN B O 1
ATOM 3613 N N . ARG B 1 103 ? 1.198 -29.234 -8.648 1 97.12 103 ARG B N 1
ATOM 3614 C CA . ARG B 1 103 ? 0.789 -28.531 -7.43 1 97.12 103 ARG B CA 1
ATOM 3615 C C . ARG B 1 103 ? 0.718 -27.031 -7.648 1 97.12 103 ARG B C 1
ATOM 3617 O O . ARG B 1 103 ? 1.661 -26.422 -8.164 1 97.12 103 ARG B O 1
ATOM 3624 N N . ARG B 1 104 ? -0.394 -26.469 -7.371 1 97.5 104 ARG B N 1
ATOM 3625 C CA . ARG B 1 104 ? -0.547 -25.016 -7.344 1 97.5 104 ARG B CA 1
ATOM 3626 C C . ARG B 1 104 ? -0.87 -24.531 -5.938 1 97.5 104 ARG B C 1
ATOM 3628 O O . ARG B 1 104 ? -1.678 -25.141 -5.23 1 97.5 104 ARG B O 1
ATOM 3635 N N . THR B 1 105 ? -0.166 -23.5 -5.484 1 98.31 105 THR B N 1
ATOM 3636 C CA . THR B 1 105 ? -0.379 -22.922 -4.16 1 98.31 105 THR B CA 1
ATOM 3637 C C . THR B 1 105 ? -0.816 -21.469 -4.266 1 98.31 105 THR B C 1
ATOM 3639 O O . THR B 1 105 ? -0.172 -20.672 -4.953 1 98.31 105 THR B O 1
ATOM 3642 N N . TYR B 1 106 ? -1.911 -21.172 -3.645 1 98.31 106 TYR B N 1
ATOM 3643 C CA . TYR B 1 106 ? -2.426 -19.812 -3.578 1 98.31 106 TYR B CA 1
ATOM 3644 C C . TYR B 1 106 ? -2.371 -19.281 -2.152 1 98.31 106 TYR B C 1
ATOM 3646 O O . TYR B 1 106 ? -2.529 -20.031 -1.192 1 98.31 106 TYR B O 1
ATOM 3654 N N . LYS B 1 107 ? -2.133 -17.984 -2.035 1 98.75 107 LYS B N 1
ATOM 3655 C CA . LYS B 1 107 ? -2.186 -17.281 -0.76 1 98.75 107 LYS B CA 1
ATOM 3656 C C . LYS B 1 107 ? -3.16 -16.109 -0.823 1 98.75 107 LYS B C 1
ATOM 3658 O O . LYS B 1 107 ? -3.281 -15.445 -1.858 1 98.75 107 LYS B O 1
ATOM 3663 N N . TYR B 1 108 ? -3.828 -15.867 0.231 1 98.88 108 TYR B N 1
ATOM 3664 C CA . TYR B 1 108 ? -4.809 -14.797 0.377 1 98.88 108 TYR B CA 1
ATOM 3665 C C . TYR B 1 108 ? -4.762 -14.203 1.78 1 98.88 108 TYR B C 1
ATOM 3667 O O . TYR B 1 108 ? -5.105 -14.875 2.756 1 98.88 108 TYR B O 1
ATOM 3675 N N . SER B 1 109 ? -4.359 -12.922 1.911 1 98.62 109 SER B N 1
ATOM 3676 C CA . SER B 1 109 ? -4.223 -12.328 3.236 1 98.62 109 SER B CA 1
ATOM 3677 C C . SER B 1 109 ? -5.289 -11.266 3.479 1 98.62 109 SER B C 1
ATOM 3679 O O . SER B 1 109 ? -5.672 -10.539 2.557 1 98.62 109 SER B O 1
ATOM 3681 N N . PHE B 1 110 ? -5.738 -11.172 4.715 1 98.75 110 PHE B N 1
ATOM 3682 C CA . PHE B 1 110 ? -6.758 -10.203 5.105 1 98.75 110 PHE B CA 1
ATOM 3683 C C . PHE B 1 110 ? -6.652 -9.875 6.59 1 98.75 110 PHE B C 1
ATOM 3685 O O . PHE B 1 110 ? -5.953 -10.562 7.336 1 98.75 110 PHE B O 1
ATOM 3692 N N . ALA B 1 111 ? -7.25 -8.828 6.953 1 98.44 111 ALA B N 1
ATOM 3693 C CA . ALA B 1 111 ? -7.27 -8.438 8.359 1 98.44 111 ALA B CA 1
ATOM 3694 C C . ALA B 1 111 ? -8.117 -9.406 9.188 1 98.44 111 ALA B C 1
ATOM 3696 O O . ALA B 1 111 ? -9.156 -9.875 8.727 1 98.44 111 ALA B O 1
ATOM 3697 N N . LYS B 1 112 ? -7.746 -9.656 10.406 1 98.38 112 LYS B N 1
ATOM 3698 C CA . LYS B 1 112 ? -8.484 -10.539 11.312 1 98.38 112 LYS B CA 1
ATOM 3699 C C . LYS B 1 112 ? -9.883 -10 11.578 1 98.38 112 LYS B C 1
ATOM 3701 O O . LYS B 1 112 ? -10.844 -10.773 11.656 1 98.38 112 LYS B O 1
ATOM 3706 N N . ALA B 1 113 ? -9.93 -8.602 11.695 1 97.81 113 ALA B N 1
ATOM 3707 C CA . ALA B 1 113 ? -11.203 -8 12.086 1 97.81 113 ALA B CA 1
ATOM 3708 C C . ALA B 1 113 ? -11.789 -8.711 13.305 1 97.81 113 ALA B C 1
ATOM 3710 O O . ALA B 1 113 ? -11.086 -8.969 14.281 1 97.81 113 ALA B O 1
ATOM 3711 N N . ASP B 1 114 ? -13.109 -8.945 13.336 1 97.38 114 ASP B N 1
ATOM 3712 C CA . ASP B 1 114 ? -13.734 -9.656 14.445 1 97.38 114 ASP B CA 1
ATOM 3713 C C . ASP B 1 114 ? -14.016 -11.109 14.078 1 97.38 114 ASP B C 1
ATOM 3715 O O . ASP B 1 114 ? -14.906 -11.734 14.648 1 97.38 114 ASP B O 1
ATOM 3719 N N . LEU B 1 115 ? -13.312 -11.648 13.203 1 98.38 115 LEU B N 1
ATOM 3720 C CA . LEU B 1 115 ? -13.539 -13 12.688 1 98.38 115 LEU B CA 1
ATOM 3721 C C . LEU B 1 115 ? -13.172 -14.047 13.734 1 98.38 115 LEU B C 1
ATOM 3723 O O . LEU B 1 115 ? -12.172 -13.898 14.438 1 98.38 115 LEU B O 1
ATOM 3727 N N . ASP B 1 116 ? -13.945 -15.094 13.812 1 98.56 116 ASP B N 1
ATOM 3728 C CA . ASP B 1 116 ? -13.602 -16.281 14.57 1 98.56 116 ASP B CA 1
ATOM 3729 C C . ASP B 1 116 ? -12.688 -17.203 13.758 1 98.56 116 ASP B C 1
ATOM 3731 O O . ASP B 1 116 ? -13.164 -17.984 12.938 1 98.56 116 ASP B O 1
ATOM 3735 N N . LEU B 1 117 ? -11.453 -17.203 14.055 1 98.5 117 LEU B N 1
ATOM 3736 C CA . LEU B 1 117 ? -10.469 -17.906 13.242 1 98.5 117 LEU B CA 1
ATOM 3737 C C . LEU B 1 117 ? -10.602 -19.422 13.43 1 98.5 117 LEU B C 1
ATOM 3739 O O . LEU B 1 117 ? -10.289 -20.188 12.523 1 98.5 117 LEU B O 1
ATOM 3743 N N . GLU B 1 118 ? -11 -19.812 14.586 1 98.56 118 GLU B N 1
ATOM 3744 C CA . GLU B 1 118 ? -11.203 -21.234 14.805 1 98.56 118 GLU B CA 1
ATOM 3745 C C . GLU B 1 118 ? -12.289 -21.797 13.883 1 98.56 118 GLU B C 1
ATOM 3747 O O . GLU B 1 118 ? -12.133 -22.859 13.305 1 98.56 118 GLU B O 1
ATOM 3752 N N . ARG B 1 119 ? -13.375 -21.094 13.781 1 98.81 119 ARG B N 1
ATOM 3753 C CA . ARG B 1 119 ? -14.445 -21.5 12.875 1 98.81 119 ARG B CA 1
ATOM 3754 C C . ARG B 1 119 ? -13.969 -21.516 11.43 1 98.81 119 ARG B C 1
ATOM 3756 O O . ARG B 1 119 ? -14.312 -22.422 10.664 1 98.81 119 ARG B O 1
ATOM 3763 N N . ILE B 1 120 ? -13.211 -20.5 11.055 1 98.88 120 ILE B N 1
ATOM 3764 C CA . ILE B 1 120 ? -12.641 -20.453 9.719 1 98.88 120 ILE B CA 1
ATOM 3765 C C . ILE B 1 120 ? -11.758 -21.688 9.492 1 98.88 120 ILE B C 1
ATOM 3767 O O . ILE B 1 120 ? -11.836 -22.328 8.445 1 98.88 120 ILE B O 1
ATOM 3771 N N . HIS B 1 121 ? -10.938 -21.984 10.492 1 98.75 121 HIS B N 1
ATOM 3772 C CA . HIS B 1 121 ? -10.062 -23.141 10.406 1 98.75 121 HIS B CA 1
ATOM 3773 C C . HIS B 1 121 ? -10.859 -24.422 10.219 1 98.75 121 HIS B C 1
ATOM 3775 O O . HIS B 1 121 ? -10.523 -25.25 9.359 1 98.75 121 HIS B O 1
ATOM 3781 N N . GLN B 1 122 ? -11.859 -24.578 10.977 1 98.81 122 GLN B N 1
ATOM 3782 C CA . GLN B 1 122 ? -12.711 -25.75 10.875 1 98.81 122 GLN B CA 1
ATOM 3783 C C . GLN B 1 122 ? -13.289 -25.891 9.469 1 98.81 122 GLN B C 1
ATOM 3785 O O . GLN B 1 122 ? -13.234 -26.953 8.867 1 98.81 122 GLN B O 1
ATOM 3790 N N . GLY B 1 123 ? -13.828 -24.797 8.93 1 98.88 123 GLY B N 1
ATOM 3791 C CA . GLY B 1 123 ? -14.359 -24.812 7.574 1 98.88 123 GLY B CA 1
ATOM 3792 C C . GLY B 1 123 ? -13.305 -25.109 6.523 1 98.88 123 GLY B C 1
ATOM 3793 O O . GLY B 1 123 ? -13.539 -25.891 5.598 1 98.88 123 GLY B O 1
ATOM 3794 N N . ALA B 1 124 ? -12.164 -24.516 6.68 1 98.88 124 ALA B N 1
ATOM 3795 C CA . ALA B 1 124 ? -11.062 -24.656 5.723 1 98.88 124 ALA B CA 1
ATOM 3796 C C . ALA B 1 124 ? -10.586 -26.094 5.637 1 98.88 124 ALA B C 1
ATOM 3798 O O . ALA B 1 124 ? -10.297 -26.594 4.551 1 98.88 124 ALA B O 1
ATOM 3799 N N . GLN B 1 125 ? -10.562 -26.766 6.758 1 98.81 125 GLN B N 1
ATOM 3800 C CA . GLN B 1 125 ? -10.07 -28.125 6.812 1 98.81 125 GLN B CA 1
ATOM 3801 C C . GLN B 1 125 ? -10.984 -29.078 6.051 1 98.81 125 GLN B C 1
ATOM 3803 O O . GLN B 1 125 ? -10.539 -30.109 5.539 1 98.81 125 GLN B O 1
ATOM 3808 N N . LEU B 1 126 ? -12.203 -28.75 5.938 1 98.88 126 LEU B N 1
ATOM 3809 C CA . LEU B 1 126 ? -13.188 -29.594 5.266 1 98.88 126 LEU B CA 1
ATOM 3810 C C . LEU B 1 126 ? -12.977 -29.578 3.756 1 98.88 126 LEU B C 1
ATOM 3812 O O . LEU B 1 126 ? -13.539 -30.406 3.035 1 98.88 126 LEU B O 1
ATOM 3816 N N . LEU B 1 127 ? -12.148 -28.641 3.264 1 98.81 127 LEU B N 1
ATOM 3817 C CA . LEU B 1 127 ? -11.875 -28.516 1.837 1 98.81 127 LEU B CA 1
ATOM 3818 C C . LEU B 1 127 ? -10.867 -29.562 1.377 1 98.81 127 LEU B C 1
ATOM 3820 O O . LEU B 1 127 ? -10.734 -29.812 0.178 1 98.81 127 LEU B O 1
ATOM 3824 N N . ILE B 1 128 ? -10.125 -30.078 2.305 1 98.88 128 ILE B N 1
ATOM 3825 C CA . ILE B 1 128 ? -9.016 -30.953 1.967 1 98.88 128 ILE B CA 1
ATOM 3826 C C . ILE B 1 128 ? -9.562 -32.281 1.469 1 98.88 128 ILE B C 1
ATOM 3828 O O . ILE B 1 128 ? -10.383 -32.938 2.137 1 98.88 128 ILE B O 1
ATOM 3832 N N . GLY B 1 129 ? -9.102 -32.719 0.329 1 98.56 129 GLY B N 1
ATOM 3833 C CA . GLY B 1 129 ? -9.547 -33.938 -0.316 1 98.56 129 GLY B CA 1
ATOM 3834 C C . GLY B 1 129 ? -9.922 -33.75 -1.772 1 98.56 129 GLY B C 1
ATOM 3835 O O . GLY B 1 129 ? -9.578 -32.719 -2.375 1 98.56 129 GLY B O 1
ATOM 3836 N N . GLU B 1 130 ? -10.406 -34.781 -2.35 1 98.38 130 GLU B N 1
ATOM 3837 C CA . GLU B 1 130 ? -10.859 -34.781 -3.736 1 98.38 130 GLU B CA 1
ATOM 3838 C C . GLU B 1 130 ? -12.383 -34.719 -3.814 1 98.38 130 GLU B C 1
ATOM 3840 O O . GLU B 1 130 ? -13.078 -35.594 -3.338 1 98.38 130 GLU B O 1
ATOM 3845 N N . TYR B 1 131 ? -12.875 -33.562 -4.344 1 98.25 131 TYR B N 1
ATOM 3846 C CA . TYR B 1 131 ? -14.312 -33.312 -4.367 1 98.25 131 TYR B CA 1
ATOM 3847 C C . TYR B 1 131 ? -14.742 -32.656 -5.672 1 98.25 131 TYR B C 1
ATOM 3849 O O . TYR B 1 131 ? -13.891 -32.25 -6.465 1 98.25 131 TYR B O 1
ATOM 3857 N N . ASP B 1 132 ? -16.047 -32.75 -5.906 1 96.88 132 ASP B N 1
ATOM 3858 C CA . ASP B 1 132 ? -16.672 -31.906 -6.926 1 96.88 132 ASP B CA 1
ATOM 3859 C C . ASP B 1 132 ? -16.875 -30.484 -6.41 1 96.88 132 ASP B C 1
ATOM 3861 O O . ASP B 1 132 ? -17.688 -30.266 -5.5 1 96.88 132 ASP B O 1
ATOM 3865 N N . PHE B 1 133 ? -16.234 -29.484 -7.004 1 97.38 133 PHE B N 1
ATOM 3866 C CA . PHE B 1 133 ? -16.25 -28.125 -6.492 1 97.38 133 PHE B CA 1
ATOM 3867 C C . PHE B 1 133 ? -17.156 -27.234 -7.328 1 97.38 133 PHE B C 1
ATOM 3869 O O . PHE B 1 133 ? -16.953 -26.016 -7.41 1 97.38 133 PHE B O 1
ATOM 3876 N N . GLN B 1 134 ? -18.156 -27.75 -7.957 1 94.44 134 GLN B N 1
ATOM 3877 C CA . GLN B 1 134 ? -19.031 -27.016 -8.852 1 94.44 134 GLN B CA 1
ATOM 3878 C C . GLN B 1 134 ? -19.719 -25.859 -8.125 1 94.44 134 GLN B C 1
ATOM 3880 O O . GLN B 1 134 ? -20.047 -24.844 -8.742 1 94.44 134 GLN B O 1
ATOM 3885 N N . ASN B 1 135 ? -19.922 -25.984 -6.777 1 97.06 135 ASN B N 1
ATOM 3886 C CA . ASN B 1 135 ? -20.578 -24.953 -6 1 97.06 135 ASN B CA 1
ATOM 3887 C C . ASN B 1 135 ? -19.578 -23.906 -5.5 1 97.06 135 ASN B C 1
ATOM 3889 O O . ASN B 1 135 ? -19.938 -23 -4.758 1 97.06 135 ASN B O 1
ATOM 3893 N N . PHE B 1 136 ? -18.312 -24.031 -5.891 1 97.5 136 PHE B N 1
ATOM 3894 C CA . PHE B 1 136 ? -17.25 -23.125 -5.484 1 97.5 136 PHE B CA 1
ATOM 3895 C C . PHE B 1 136 ? -16.594 -22.469 -6.699 1 97.5 136 PHE B C 1
ATOM 3897 O O . PHE B 1 136 ? -15.438 -22.062 -6.648 1 97.5 136 PHE B O 1
ATOM 3904 N N . CYS B 1 137 ? -17.297 -22.453 -7.816 1 94.38 137 CYS B N 1
ATOM 3905 C CA . CYS B 1 137 ? -16.656 -21.875 -9 1 94.38 137 CYS B CA 1
ATOM 3906 C C . CYS B 1 137 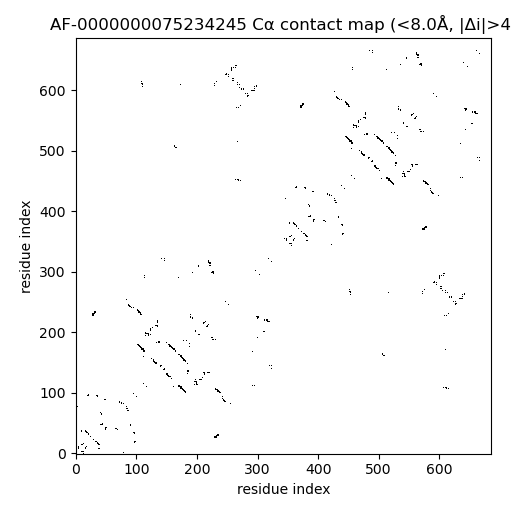? -17.688 -21.172 -9.867 1 94.38 137 CYS B C 1
ATOM 3908 O O . CYS B 1 137 ? -18.891 -21.219 -9.594 1 94.38 137 CYS B O 1
ATOM 3910 N N . GLN B 1 138 ? -17.156 -20.391 -10.781 1 90.06 138 GLN B N 1
ATOM 3911 C CA . GLN B 1 138 ? -18 -19.75 -11.781 1 90.06 138 GLN B CA 1
ATOM 3912 C C . GLN B 1 138 ? -18.156 -20.641 -13.016 1 90.06 138 GLN B C 1
ATOM 3914 O O . GLN B 1 138 ? -17.172 -21.141 -13.547 1 90.06 138 GLN B O 1
ATOM 3919 N N . LEU B 1 139 ? -19.438 -20.906 -13.398 1 82.5 139 LEU B N 1
ATOM 3920 C CA . LEU B 1 139 ? -19.734 -21.688 -14.594 1 82.5 139 LEU B CA 1
ATOM 3921 C C . LEU B 1 139 ? -20.203 -20.781 -15.727 1 82.5 139 LEU B C 1
ATOM 3923 O O . LEU B 1 139 ? -21.172 -20.016 -15.562 1 82.5 139 LEU B O 1
ATOM 3927 N N . ASP B 1 140 ? -19.391 -20.438 -16.641 1 70.88 140 ASP B N 1
ATOM 3928 C CA . ASP B 1 140 ? -19.875 -19.656 -17.766 1 70.88 140 ASP B CA 1
ATOM 3929 C C . ASP B 1 140 ? -20.188 -20.547 -18.969 1 70.88 140 ASP B C 1
ATOM 3931 O O . ASP B 1 140 ? -20 -21.766 -18.906 1 70.88 140 ASP B O 1
ATOM 3935 N N . LEU B 1 141 ? -20.797 -19.906 -19.906 1 71.12 141 LEU B N 1
ATOM 3936 C CA . LEU B 1 141 ? -21.25 -20.625 -21.094 1 71.12 141 LEU B CA 1
ATOM 3937 C C . LEU B 1 141 ? -20.109 -20.875 -22.062 1 71.12 141 LEU B C 1
ATOM 3939 O O . LEU B 1 141 ? -20.141 -20.438 -23.203 1 71.12 141 LEU B O 1
ATOM 3943 N N . ASN B 1 142 ? -18.984 -21.25 -21.469 1 70.31 142 ASN B N 1
ATOM 3944 C CA . ASN B 1 142 ? -17.828 -21.656 -22.266 1 70.31 142 ASN B CA 1
ATOM 3945 C C . ASN B 1 142 ? -17.766 -23.172 -22.391 1 70.31 142 ASN B C 1
ATOM 3947 O O . ASN B 1 142 ? -17.812 -23.891 -21.391 1 70.31 142 ASN B O 1
ATOM 3951 N N . GLU B 1 143 ? -17.703 -23.562 -23.656 1 71.12 143 GLU B N 1
ATOM 3952 C CA . GLU B 1 143 ? -17.766 -24.984 -23.984 1 71.12 143 GLU B CA 1
ATOM 3953 C C . GLU B 1 143 ? -16.719 -25.781 -23.203 1 71.12 143 GLU B C 1
ATOM 3955 O O . GLU B 1 143 ? -17.031 -26.828 -22.625 1 71.12 143 GLU B O 1
ATOM 3960 N N . LYS B 1 144 ? -15.523 -25.281 -23.125 1 70.38 144 LYS B N 1
ATOM 3961 C CA . LYS B 1 144 ? -14.43 -25.984 -22.469 1 70.38 144 LYS B CA 1
ATOM 3962 C C . LYS B 1 144 ? -14.672 -26.109 -20.969 1 70.38 144 LYS B C 1
ATOM 3964 O O . LYS B 1 144 ? -14.438 -27.156 -20.375 1 70.38 144 LYS B O 1
ATOM 3969 N N . ARG B 1 145 ? -15.273 -25.156 -20.469 1 71.31 145 ARG B N 1
ATOM 3970 C CA . ARG B 1 145 ? -15.508 -25.141 -19.031 1 71.31 145 ARG B CA 1
ATOM 3971 C C . ARG B 1 145 ? -16.719 -25.984 -18.672 1 71.31 145 ARG B C 1
ATOM 3973 O O . ARG B 1 145 ? -16.734 -26.641 -17.609 1 71.31 145 ARG B O 1
ATOM 3980 N N . LEU B 1 146 ? -17.594 -25.984 -19.562 1 74.12 146 LEU B N 1
ATOM 3981 C CA . LEU B 1 146 ? -18.812 -26.75 -19.312 1 74.12 146 LEU B CA 1
ATOM 3982 C C . LEU B 1 146 ? -18.547 -28.25 -19.406 1 74.12 146 LEU B C 1
ATOM 3984 O O . LEU B 1 146 ? -19.25 -29.047 -18.781 1 74.12 146 LEU B O 1
ATOM 3988 N N . ASN B 1 147 ? -17.516 -28.516 -20.109 1 77.94 147 ASN B N 1
ATOM 3989 C CA . ASN B 1 147 ? -17.266 -29.938 -20.344 1 77.94 147 ASN B CA 1
ATOM 3990 C C . ASN B 1 147 ? -16.109 -30.438 -19.484 1 77.94 147 ASN B C 1
ATOM 3992 O O . ASN B 1 147 ? -15.797 -31.625 -19.484 1 77.94 147 ASN B O 1
ATOM 3996 N N . GLN B 1 148 ? -15.562 -29.531 -18.75 1 83 148 GLN B N 1
ATOM 3997 C CA . GLN B 1 148 ? -14.438 -29.938 -17.906 1 83 148 GLN B CA 1
ATOM 3998 C C . GLN B 1 148 ? -14.93 -30.578 -16.625 1 83 148 GLN B C 1
ATOM 4000 O O . GLN B 1 148 ? -16.062 -30.328 -16.188 1 83 148 GLN B O 1
ATOM 4005 N N . SER B 1 149 ? -14.047 -31.453 -16.078 1 89.88 149 SER B N 1
ATOM 4006 C CA . SER B 1 149 ? -14.344 -32.031 -14.773 1 89.88 149 SER B CA 1
ATOM 4007 C C . SER B 1 149 ? -14.312 -30.969 -13.688 1 89.88 149 SER B C 1
ATOM 4009 O O . SER B 1 149 ? -13.445 -30.094 -13.68 1 89.88 149 SER B O 1
ATOM 4011 N N . MET B 1 150 ? -15.234 -31.078 -12.828 1 92.88 150 MET B N 1
ATOM 4012 C CA . MET B 1 150 ? -15.297 -30.156 -11.703 1 92.88 150 MET B CA 1
ATOM 4013 C C . MET B 1 150 ? -14.602 -30.734 -10.477 1 92.88 150 MET B C 1
ATOM 4015 O O . MET B 1 150 ? -14.586 -30.109 -9.414 1 92.88 150 MET B O 1
ATOM 4019 N N . ILE B 1 151 ? -14.07 -31.891 -10.664 1 95.94 151 ILE B N 1
ATOM 4020 C CA . ILE B 1 151 ? -13.375 -32.562 -9.57 1 95.94 151 ILE B CA 1
ATOM 4021 C C . ILE B 1 151 ? -11.953 -32 -9.445 1 95.94 151 ILE B C 1
ATOM 4023 O O . ILE B 1 151 ? -11.234 -31.891 -10.438 1 95.94 151 ILE B O 1
ATOM 4027 N N . ARG B 1 152 ? -11.609 -31.578 -8.297 1 96.81 152 ARG B N 1
ATOM 4028 C CA . ARG B 1 152 ? -10.266 -31.125 -7.949 1 96.81 152 ARG B CA 1
ATOM 4029 C C . ARG B 1 152 ? -9.812 -31.75 -6.633 1 96.81 152 ARG B C 1
ATOM 4031 O O . ARG B 1 152 ? -10.633 -32.219 -5.84 1 96.81 152 ARG B O 1
ATOM 4038 N N . LYS B 1 153 ? -8.555 -31.766 -6.488 1 98.44 153 LYS B N 1
ATOM 4039 C CA . LYS B 1 153 ? -7.977 -32.25 -5.234 1 98.44 153 LYS B CA 1
ATOM 4040 C C . LYS B 1 153 ? -7.227 -31.125 -4.508 1 98.44 153 LYS B C 1
ATOM 4042 O O . LYS B 1 153 ? -6.32 -30.516 -5.074 1 98.44 153 LYS B O 1
ATOM 4047 N N . ILE B 1 154 ? -7.582 -30.844 -3.311 1 98.75 154 ILE B N 1
ATOM 4048 C CA . ILE B 1 154 ? -6.863 -29.922 -2.441 1 98.75 154 ILE B CA 1
ATOM 4049 C C . ILE B 1 154 ? -5.996 -30.703 -1.459 1 98.75 154 ILE B C 1
ATOM 4051 O O . ILE B 1 154 ? -6.496 -31.562 -0.73 1 98.75 154 ILE B O 1
ATOM 4055 N N . TYR B 1 155 ? -4.723 -30.406 -1.471 1 98.75 155 TYR B N 1
ATOM 4056 C CA . TYR B 1 155 ? -3.742 -31.125 -0.671 1 98.75 155 TYR B CA 1
ATOM 4057 C C . TYR B 1 155 ? -3.672 -30.578 0.745 1 98.75 155 TYR B C 1
ATOM 4059 O O . TYR B 1 155 ? -3.523 -31.328 1.71 1 98.75 155 TYR B O 1
ATOM 4067 N N . ASP B 1 156 ? -3.715 -29.281 0.826 1 98.5 156 ASP B N 1
ATOM 4068 C CA . ASP B 1 156 ? -3.479 -28.625 2.109 1 98.5 156 ASP B CA 1
ATOM 4069 C C . ASP B 1 156 ? -4.125 -27.25 2.15 1 98.5 156 ASP B C 1
ATOM 4071 O O . ASP B 1 156 ? -4.191 -26.562 1.133 1 98.5 156 ASP B O 1
ATOM 4075 N N . VAL B 1 157 ? -4.664 -26.922 3.314 1 98.81 157 VAL B N 1
ATOM 4076 C CA . VAL B 1 157 ? -5.195 -25.594 3.588 1 98.81 157 VAL B CA 1
ATOM 4077 C C . VAL B 1 157 ? -4.738 -25.125 4.965 1 98.81 157 VAL B C 1
ATOM 4079 O O . VAL B 1 157 ? -4.883 -25.844 5.957 1 98.81 157 VAL B O 1
ATOM 4082 N N . THR B 1 158 ? -4.168 -23.969 5.039 1 98.56 158 THR B N 1
ATOM 4083 C CA . THR B 1 158 ? -3.768 -23.406 6.324 1 98.56 158 THR B CA 1
ATOM 4084 C C . THR B 1 158 ? -4.32 -22 6.5 1 98.56 158 THR B C 1
ATOM 4086 O O . THR B 1 158 ? -4.387 -21.234 5.535 1 98.56 158 THR B O 1
ATOM 4089 N N . VAL B 1 159 ? -4.785 -21.688 7.688 1 98.5 159 VAL B N 1
ATOM 4090 C CA . VAL B 1 159 ? -5.18 -20.344 8.125 1 98.5 159 VAL B CA 1
ATOM 4091 C C . VAL B 1 159 ? -4.316 -19.922 9.312 1 98.5 159 VAL B C 1
ATOM 4093 O O . VAL B 1 159 ? -4.391 -20.516 10.391 1 98.5 159 VAL B O 1
ATOM 4096 N N . LYS B 1 160 ? -3.541 -18.891 9.125 1 97.5 160 LYS B N 1
ATOM 4097 C CA . LYS B 1 160 ? -2.594 -18.5 10.164 1 97.5 160 LYS B CA 1
ATOM 4098 C C . LYS B 1 160 ? -2.633 -17 10.422 1 97.5 160 LYS B C 1
ATOM 4100 O O . LYS B 1 160 ? -2.65 -16.203 9.477 1 97.5 160 LYS B O 1
ATOM 4105 N N . GLN B 1 161 ? -2.717 -16.703 11.672 1 96.81 161 GLN B N 1
ATOM 4106 C CA . GLN B 1 161 ? -2.443 -15.312 12.016 1 96.81 161 GLN B CA 1
ATOM 4107 C C . GLN B 1 161 ? -0.956 -14.992 11.891 1 96.81 161 GLN B C 1
ATOM 4109 O O . GLN B 1 161 ? -0.135 -15.539 12.633 1 96.81 161 GLN B O 1
ATOM 4114 N N . ILE B 1 162 ? -0.602 -14.062 11.047 1 94.31 162 ILE B N 1
ATOM 4115 C CA . ILE B 1 162 ? 0.802 -13.906 10.688 1 94.31 162 ILE B CA 1
ATOM 4116 C C . ILE B 1 162 ? 1.37 -12.656 11.359 1 94.31 162 ILE B C 1
ATOM 4118 O O . ILE B 1 162 ? 2.578 -12.414 11.312 1 94.31 162 ILE B O 1
ATOM 4122 N N . SER B 1 163 ? 0.57 -11.812 11.836 1 91.62 163 SER B N 1
ATOM 4123 C CA . SER B 1 163 ? 1.006 -10.664 12.617 1 91.62 163 SER B CA 1
ATOM 4124 C C . SER B 1 163 ? 0.058 -10.398 13.781 1 91.62 163 SER B C 1
ATOM 4126 O O . SER B 1 163 ? -1.096 -10.828 13.758 1 91.62 163 SER B O 1
ATOM 4128 N N . GLN B 1 164 ? 0.635 -9.781 14.742 1 89.31 164 GLN B N 1
ATOM 4129 C CA . GLN B 1 164 ? -0.153 -9.328 15.883 1 89.31 164 GLN B CA 1
ATOM 4130 C C . GLN B 1 164 ? -0.038 -7.816 16.062 1 89.31 164 GLN B C 1
ATOM 4132 O O . GLN B 1 164 ? 1.054 -7.297 16.297 1 89.31 164 GLN B O 1
ATOM 4137 N N . HIS B 1 165 ? -1.168 -7.184 15.883 1 89.5 165 HIS B N 1
ATOM 4138 C CA . HIS B 1 165 ? -1.165 -5.75 16.156 1 89.5 165 HIS B CA 1
ATOM 4139 C C . HIS B 1 165 ? -1.054 -5.469 17.656 1 89.5 165 HIS B C 1
ATOM 4141 O O . HIS B 1 165 ? -1.755 -6.086 18.453 1 89.5 165 HIS B O 1
ATOM 4147 N N . PRO B 1 166 ? -0.219 -4.59 18.031 1 83.12 166 PRO B N 1
ATOM 4148 C CA . PRO B 1 166 ? 0.058 -4.402 19.453 1 83.12 166 PRO B CA 1
ATOM 4149 C C . PRO B 1 166 ? -1.139 -3.842 20.219 1 83.12 166 PRO B C 1
ATOM 4151 O O . PRO B 1 166 ? -1.353 -4.191 21.375 1 83.12 166 PRO B O 1
ATOM 4154 N N . ASP B 1 167 ? -1.941 -3.055 19.625 1 85.06 167 ASP B N 1
ATOM 4155 C CA . ASP B 1 167 ? -2.939 -2.301 20.375 1 85.06 167 ASP B CA 1
ATOM 4156 C C . ASP B 1 167 ? -4.352 -2.781 20.047 1 85.06 167 ASP B C 1
ATOM 4158 O O . ASP B 1 167 ? -5.27 -2.617 20.859 1 85.06 167 ASP B O 1
ATOM 4162 N N . ASN B 1 168 ? -4.508 -3.305 18.922 1 91.25 168 ASN B N 1
ATOM 4163 C CA . ASN B 1 168 ? -5.852 -3.625 18.453 1 91.25 168 ASN B CA 1
ATOM 4164 C C . ASN B 1 168 ? -5.852 -4.844 17.531 1 91.25 168 ASN B C 1
ATOM 4166 O O . ASN B 1 168 ? -5.602 -4.727 16.344 1 91.25 168 ASN B O 1
ATOM 4170 N N . ASP B 1 169 ? -6.27 -5.934 18.016 1 94.25 169 ASP B N 1
ATOM 4171 C CA . ASP B 1 169 ? -6.152 -7.238 17.359 1 94.25 169 ASP B CA 1
ATOM 4172 C C . ASP B 1 169 ? -6.949 -7.273 16.062 1 94.25 169 ASP B C 1
ATOM 4174 O O . ASP B 1 169 ? -6.703 -8.117 15.203 1 94.25 169 ASP B O 1
ATOM 4178 N N . ILE B 1 170 ? -7.934 -6.395 15.844 1 96.25 170 ILE B N 1
ATOM 4179 C CA . ILE B 1 170 ? -8.742 -6.406 14.625 1 96.25 170 ILE B CA 1
ATOM 4180 C C . ILE B 1 170 ? -7.871 -6.035 13.43 1 96.25 170 ILE B C 1
ATOM 4182 O O . ILE B 1 170 ? -8.242 -6.285 12.281 1 96.25 170 ILE B O 1
ATOM 4186 N N . TYR B 1 171 ? -6.699 -5.434 13.703 1 96.69 171 TYR B N 1
ATOM 4187 C CA . TYR B 1 171 ? -5.801 -5.027 12.633 1 96.69 171 TYR B CA 1
ATOM 4188 C C . TYR B 1 171 ? -4.652 -6.016 12.477 1 96.69 171 TYR B C 1
ATOM 4190 O O . TYR B 1 171 ? -3.695 -5.758 11.75 1 96.69 171 TYR B O 1
ATOM 4198 N N . SER B 1 172 ? -4.707 -7.172 13.172 1 96.81 172 SER B N 1
ATOM 4199 C CA . SER B 1 172 ? -3.785 -8.266 12.898 1 96.81 172 SER B CA 1
ATOM 4200 C C . SER B 1 172 ? -4.07 -8.898 11.539 1 96.81 172 SER B C 1
ATOM 4202 O O . SER B 1 172 ? -5.195 -8.836 11.039 1 96.81 172 SER B O 1
ATOM 4204 N N . MET B 1 173 ? -3.035 -9.477 10.961 1 97.38 173 MET B N 1
ATOM 4205 C CA . MET B 1 173 ? -3.213 -10.031 9.625 1 97.38 173 MET B CA 1
ATOM 4206 C C . MET B 1 173 ? -3.299 -11.555 9.672 1 97.38 173 MET B C 1
ATOM 4208 O O . MET B 1 173 ? -2.605 -12.195 10.461 1 97.38 173 MET B O 1
ATOM 4212 N N . VAL B 1 174 ? -4.113 -12.07 8.797 1 98.5 174 VAL B N 1
ATOM 4213 C CA . VAL B 1 174 ? -4.344 -13.508 8.633 1 98.5 174 VAL B CA 1
ATOM 4214 C C . VAL B 1 174 ? -4.047 -13.914 7.188 1 98.5 174 VAL B C 1
ATOM 4216 O O . VAL B 1 174 ? -4.285 -13.141 6.258 1 98.5 174 VAL B O 1
ATOM 4219 N N . GLU B 1 175 ? -3.531 -15.109 7.055 1 98.69 175 GLU B N 1
ATOM 4220 C CA . GLU B 1 175 ? -3.244 -15.594 5.707 1 98.69 175 GLU B CA 1
ATOM 4221 C C . GLU B 1 175 ? -3.818 -16.984 5.484 1 98.69 175 GLU B C 1
ATOM 4223 O O . GLU B 1 175 ? -3.592 -17.891 6.285 1 98.69 175 GLU B O 1
ATOM 4228 N N . LEU B 1 176 ? -4.586 -17.094 4.445 1 98.88 176 LEU B N 1
ATOM 4229 C CA . LEU B 1 176 ? -5.059 -18.375 3.93 1 98.88 176 LEU B CA 1
ATOM 4230 C C . LEU B 1 176 ? -4.121 -18.906 2.85 1 98.88 176 LEU B C 1
ATOM 4232 O O . LEU B 1 176 ? -3.777 -18.188 1.912 1 98.88 176 LEU B O 1
ATOM 4236 N N . THR B 1 177 ? -3.67 -20.125 3.021 1 98.88 177 THR B N 1
ATOM 4237 C CA . THR B 1 177 ? -2.889 -20.812 2.006 1 98.88 177 THR B CA 1
ATOM 4238 C C . THR B 1 177 ? -3.602 -22.078 1.549 1 98.88 177 THR B C 1
ATOM 4240 O O . THR B 1 177 ? -3.998 -22.906 2.373 1 98.88 177 THR B O 1
ATOM 4243 N N . VAL B 1 178 ? -3.758 -22.203 0.265 1 98.81 178 VAL B N 1
ATOM 4244 C CA . VAL B 1 178 ? -4.422 -23.359 -0.315 1 98.81 178 VAL B CA 1
ATOM 4245 C C . VAL B 1 178 ? -3.533 -23.984 -1.391 1 98.81 178 VAL B C 1
ATOM 4247 O O . VAL B 1 178 ? -3.057 -23.281 -2.289 1 98.81 178 VAL B O 1
ATOM 4250 N N . ALA B 1 179 ? -3.279 -25.25 -1.231 1 98.75 179 ALA B N 1
ATOM 4251 C CA . ALA B 1 179 ? -2.49 -25.984 -2.213 1 98.75 179 ALA B CA 1
ATOM 4252 C C . ALA B 1 179 ? -3.283 -27.156 -2.785 1 98.75 179 ALA B C 1
ATOM 4254 O O . ALA B 1 179 ? -3.922 -27.906 -2.041 1 98.75 179 ALA B O 1
ATOM 4255 N N . GLY B 1 180 ? -3.254 -27.25 -4.086 1 98.06 180 GLY B N 1
ATOM 4256 C CA . GLY B 1 180 ? -3.992 -28.328 -4.734 1 98.06 180 GLY B CA 1
ATOM 4257 C C . GLY B 1 180 ? -3.482 -28.641 -6.129 1 98.06 180 GLY B C 1
ATOM 4258 O O . GLY B 1 180 ? -2.461 -28.109 -6.559 1 98.06 180 GLY B O 1
ATOM 4259 N N . SER B 1 181 ? -4.164 -29.594 -6.789 1 94.5 181 SER B N 1
ATOM 4260 C CA . SER B 1 181 ? -3.799 -30.047 -8.125 1 94.5 181 SER B CA 1
ATOM 4261 C C . SER B 1 181 ? -4.109 -28.984 -9.172 1 94.5 181 SER B C 1
ATOM 4263 O O . SER B 1 181 ? -3.404 -28.859 -10.18 1 94.5 181 SER B O 1
ATOM 4265 N N . GLY B 1 182 ? -5.055 -28.297 -9.016 1 94.38 182 GLY B N 1
ATOM 4266 C CA . GLY B 1 182 ? -5.605 -27.234 -9.852 1 94.38 182 GLY B CA 1
ATOM 4267 C C . GLY B 1 182 ? -6.879 -26.641 -9.281 1 94.38 182 GLY B C 1
ATOM 4268 O O . GLY B 1 182 ? -7.453 -27.156 -8.328 1 94.38 182 GLY B O 1
ATOM 4269 N N . PHE B 1 183 ? -7.219 -25.578 -9.836 1 95.19 183 PHE B N 1
ATOM 4270 C CA . PHE B 1 183 ? -8.398 -24.891 -9.32 1 95.19 183 PHE B CA 1
ATOM 4271 C C . PHE B 1 183 ? -9.297 -24.422 -10.453 1 95.19 183 PHE B C 1
ATOM 4273 O O . PHE B 1 183 ? -8.82 -24.125 -11.555 1 95.19 183 PHE B O 1
ATOM 4280 N N . LEU B 1 184 ? -10.531 -24.406 -10.164 1 94.31 184 LEU B N 1
ATOM 4281 C CA . LEU B 1 184 ? -11.523 -23.922 -11.117 1 94.31 184 LEU B CA 1
ATOM 4282 C C . LEU B 1 184 ? -11.578 -22.406 -11.125 1 94.31 184 LEU B C 1
ATOM 4284 O O . LEU B 1 184 ? -10.938 -21.75 -10.297 1 94.31 184 LEU B O 1
ATOM 4288 N N . TRP B 1 185 ? -12.32 -21.859 -12.133 1 93.25 185 TRP B N 1
ATOM 4289 C CA . TRP B 1 185 ? -12.414 -20.406 -12.305 1 93.25 185 TRP B CA 1
ATOM 4290 C C . TRP B 1 185 ? -12.977 -19.75 -11.055 1 93.25 185 TRP B C 1
ATOM 4292 O O . TRP B 1 185 ? -14.07 -20.094 -10.602 1 93.25 185 TRP B O 1
ATOM 4302 N N . HIS B 1 186 ? -12.219 -18.891 -10.438 1 95.81 186 HIS B N 1
ATOM 4303 C CA . HIS B 1 186 ? -12.57 -18.078 -9.289 1 95.81 186 HIS B CA 1
ATOM 4304 C C . HIS B 1 186 ? -12.703 -18.922 -8.023 1 95.81 186 HIS B C 1
ATOM 4306 O O . HIS B 1 186 ? -13.211 -18.453 -7.008 1 95.81 186 HIS B O 1
ATOM 4312 N N . GLN B 1 187 ? -12.289 -20.078 -8.008 1 97.06 187 GLN B N 1
ATOM 4313 C CA . GLN B 1 187 ? -12.531 -21.031 -6.926 1 97.06 187 GLN B CA 1
ATOM 4314 C C . GLN B 1 187 ? -12 -20.5 -5.594 1 97.06 187 GLN B C 1
ATOM 4316 O O . GLN B 1 187 ? -12.703 -20.531 -4.582 1 97.06 187 GLN B O 1
ATOM 4321 N N . ILE B 1 188 ? -10.758 -19.969 -5.562 1 98.25 188 ILE B N 1
ATOM 4322 C CA . ILE B 1 188 ? -10.156 -19.516 -4.312 1 98.25 188 ILE B CA 1
ATOM 4323 C C . ILE B 1 188 ? -10.969 -18.344 -3.742 1 98.25 188 ILE B C 1
ATOM 4325 O O . ILE B 1 188 ? -11.211 -18.297 -2.535 1 98.25 188 ILE B O 1
ATOM 4329 N N . ARG B 1 189 ? -11.398 -17.469 -4.543 1 98.25 189 ARG B N 1
ATOM 4330 C CA . ARG B 1 189 ? -12.125 -16.281 -4.086 1 98.25 189 ARG B CA 1
ATOM 4331 C C . ARG B 1 189 ? -13.516 -16.656 -3.59 1 98.25 189 ARG B C 1
ATOM 4333 O O . ARG B 1 189 ? -14.047 -16.031 -2.67 1 98.25 189 ARG B O 1
ATOM 4340 N N . TYR B 1 190 ? -14.133 -17.688 -4.176 1 98.31 190 TYR B N 1
ATOM 4341 C CA . TYR B 1 190 ? -15.391 -18.203 -3.645 1 98.31 190 TYR B CA 1
ATOM 4342 C C . TYR B 1 190 ? -15.18 -18.859 -2.289 1 98.31 190 TYR B C 1
ATOM 4344 O O . TYR B 1 190 ? -15.984 -18.688 -1.374 1 98.31 190 TYR B O 1
ATOM 4352 N N . ILE B 1 191 ? -14.109 -19.594 -2.207 1 98.81 191 ILE B N 1
ATOM 4353 C CA . ILE B 1 191 ? -13.758 -20.219 -0.938 1 98.81 191 ILE B CA 1
ATOM 4354 C C . ILE B 1 191 ? -13.602 -19.156 0.142 1 98.81 191 ILE B C 1
ATOM 4356 O O . ILE B 1 191 ? -14.125 -19.297 1.25 1 98.81 191 ILE B O 1
ATOM 4360 N N . VAL B 1 192 ? -12.938 -18.078 -0.153 1 98.88 192 VAL B N 1
ATOM 4361 C CA . VAL B 1 192 ? -12.703 -17 0.804 1 98.88 192 VAL B CA 1
ATOM 4362 C C . VAL B 1 192 ? -14.031 -16.422 1.257 1 98.88 192 VAL B C 1
ATOM 4364 O O . VAL B 1 192 ? -14.242 -16.172 2.447 1 98.88 192 VAL B O 1
ATOM 4367 N N . THR B 1 193 ? -14.938 -16.188 0.306 1 98.5 193 THR B N 1
ATOM 4368 C CA . THR B 1 193 ? -16.25 -15.641 0.655 1 98.5 193 THR B CA 1
ATOM 4369 C C . THR B 1 193 ? -16.953 -16.531 1.68 1 98.5 193 THR B C 1
ATOM 4371 O O . THR B 1 193 ? -17.469 -16.047 2.686 1 98.5 193 THR B O 1
ATOM 4374 N N . ILE B 1 194 ? -16.922 -17.797 1.442 1 98.75 194 ILE B N 1
ATOM 4375 C CA . ILE B 1 194 ? -17.578 -18.766 2.316 1 98.75 194 ILE B CA 1
ATOM 4376 C C . ILE B 1 194 ? -16.922 -18.75 3.693 1 98.75 194 ILE B C 1
ATOM 4378 O O . ILE B 1 194 ? -17.609 -18.656 4.715 1 98.75 194 ILE B O 1
ATOM 4382 N N . LEU B 1 195 ? -15.625 -18.797 3.729 1 98.88 195 LEU B N 1
ATOM 4383 C CA . LEU B 1 195 ? -14.898 -18.828 4.988 1 98.88 195 LEU B CA 1
ATOM 4384 C C . LEU B 1 195 ? -15.117 -17.531 5.777 1 98.88 195 LEU B C 1
ATOM 4386 O O . LEU B 1 195 ? -15.172 -17.562 7.012 1 98.88 195 LEU B O 1
ATOM 4390 N N . GLN B 1 196 ? -15.242 -16.422 5.082 1 98.56 196 GLN B N 1
ATOM 4391 C CA . GLN B 1 196 ? -15.531 -15.148 5.734 1 98.56 196 GLN B CA 1
ATOM 4392 C C . GLN B 1 196 ? -16.891 -15.18 6.418 1 98.56 196 GLN B C 1
ATOM 4394 O O . GLN B 1 196 ? -17.031 -14.719 7.555 1 98.56 196 GLN B O 1
ATOM 4399 N N . GLU B 1 197 ? -17.891 -15.742 5.75 1 98.25 197 GLU B N 1
ATOM 4400 C CA . GLU B 1 197 ? -19.219 -15.828 6.344 1 98.25 197 GLU B CA 1
ATOM 4401 C C . GLU B 1 197 ? -19.219 -16.75 7.562 1 98.25 197 GLU B C 1
ATOM 4403 O O . GLU B 1 197 ? -19.922 -16.484 8.547 1 98.25 197 GLU B O 1
ATOM 4408 N N . ILE B 1 198 ? -18.469 -17.781 7.5 1 98.81 198 ILE B N 1
ATOM 4409 C CA . ILE B 1 198 ? -18.328 -18.688 8.633 1 98.81 198 ILE B CA 1
ATOM 4410 C C . ILE B 1 198 ? -17.641 -17.953 9.789 1 98.81 198 ILE B C 1
ATOM 4412 O O . ILE B 1 198 ? -18.094 -18.031 10.93 1 98.81 198 ILE B O 1
ATOM 4416 N N . GLY B 1 199 ? -16.578 -17.266 9.539 1 98.62 199 GLY B N 1
ATOM 4417 C CA . GLY B 1 199 ? -15.828 -16.531 10.555 1 98.62 199 GLY B CA 1
ATOM 4418 C C . GLY B 1 199 ? -16.656 -15.453 11.234 1 98.62 199 GLY B C 1
ATOM 4419 O O . GLY B 1 199 ? -16.438 -15.148 12.406 1 98.62 199 GLY B O 1
ATOM 4420 N N . ARG B 1 200 ? -17.609 -14.875 10.484 1 97 200 ARG B N 1
ATOM 4421 C CA . ARG B 1 200 ? -18.469 -13.828 11.023 1 97 200 ARG B CA 1
ATOM 4422 C C . ARG B 1 200 ? -19.625 -14.422 11.828 1 97 200 ARG B C 1
ATOM 4424 O O . ARG B 1 200 ? -20.391 -13.688 12.438 1 97 200 ARG B O 1
ATOM 4431 N N . GLY B 1 201 ? -19.719 -15.727 11.766 1 97.44 201 GLY B N 1
ATOM 4432 C CA . GLY B 1 201 ? -20.766 -16.406 12.516 1 97.44 201 GLY B CA 1
ATOM 4433 C C . GLY B 1 201 ? -22.078 -16.484 11.758 1 97.44 201 GLY B C 1
ATOM 4434 O O . GLY B 1 201 ? -23.094 -16.938 12.305 1 97.44 201 GLY B O 1
ATOM 4435 N N . ASN B 1 202 ? -22.109 -16.062 10.523 1 97.38 202 ASN B N 1
ATOM 4436 C CA . ASN B 1 202 ? -23.312 -16.094 9.711 1 97.38 202 ASN B CA 1
ATOM 4437 C C . ASN B 1 202 ? -23.656 -17.516 9.281 1 97.38 202 ASN B C 1
ATOM 4439 O O . ASN B 1 202 ? -24.828 -17.844 9.047 1 97.38 202 ASN B O 1
ATOM 4443 N N . GLU B 1 203 ? -22.672 -18.375 9.078 1 98.56 203 GLU B N 1
ATOM 4444 C CA . GLU B 1 203 ? -22.812 -19.766 8.664 1 98.56 203 GLU B CA 1
ATOM 4445 C C . GLU B 1 203 ? -22.016 -20.688 9.57 1 98.56 203 GLU B C 1
ATOM 4447 O O . GLU B 1 203 ? -21.047 -20.266 10.219 1 98.56 203 GLU B O 1
ATOM 4452 N N . GLU B 1 204 ? -22.359 -21.938 9.594 1 98.69 204 GLU B N 1
ATOM 4453 C CA . GLU B 1 204 ? -21.594 -22.969 10.297 1 98.69 204 GLU B CA 1
ATOM 4454 C C . GLU B 1 204 ? -20.484 -23.531 9.406 1 98.69 204 GLU B C 1
ATOM 4456 O O . GLU B 1 204 ? -20.625 -23.562 8.18 1 98.69 204 GLU B O 1
ATOM 4461 N N . PRO B 1 205 ? -19.422 -23.969 10.055 1 98.81 205 PRO B N 1
ATOM 4462 C CA . PRO B 1 205 ? -18.344 -24.578 9.266 1 98.81 205 PRO B CA 1
ATOM 4463 C C . PRO B 1 205 ? -18.844 -25.703 8.367 1 98.81 205 PRO B C 1
ATOM 4465 O O . PRO B 1 205 ? -18.297 -25.922 7.277 1 98.81 205 PRO B O 1
ATOM 4468 N N . SER B 1 206 ? -19.906 -26.359 8.703 1 98.69 206 SER B N 1
ATOM 4469 C CA . SER B 1 206 ? -20.438 -27.484 7.953 1 98.69 206 SER B CA 1
ATOM 4470 C C . SER B 1 206 ? -20.969 -27.062 6.594 1 98.69 206 SER B C 1
ATOM 4472 O O . SER B 1 206 ? -21.219 -27.891 5.723 1 98.69 206 SER B O 1
ATOM 4474 N N . LEU B 1 207 ? -21.125 -25.766 6.422 1 98.81 207 LEU B N 1
ATOM 4475 C CA . LEU B 1 207 ? -21.547 -25.266 5.121 1 98.81 207 LEU B CA 1
ATOM 4476 C C . LEU B 1 207 ? -20.625 -25.75 4.016 1 98.81 207 LEU B C 1
ATOM 4478 O O . LEU B 1 207 ? -21.062 -26.031 2.9 1 98.81 207 LEU B O 1
ATOM 4482 N N . VAL B 1 208 ? -19.359 -25.859 4.348 1 98.88 208 VAL B N 1
ATOM 4483 C CA . VAL B 1 208 ? -18.391 -26.297 3.359 1 98.88 208 VAL B CA 1
ATOM 4484 C C . VAL B 1 208 ? -18.719 -27.719 2.887 1 98.88 208 VAL B C 1
ATOM 4486 O O . VAL B 1 208 ? -18.828 -27.969 1.686 1 98.88 208 VAL B O 1
ATOM 4489 N N . SER B 1 209 ? -18.953 -28.609 3.803 1 98.62 209 SER B N 1
ATOM 4490 C CA . SER B 1 209 ? -19.312 -29.984 3.457 1 98.62 209 SER B CA 1
ATOM 4491 C C . SER B 1 209 ? -20.641 -30.031 2.703 1 98.62 209 SER B C 1
ATOM 4493 O O . SER B 1 209 ? -20.797 -30.812 1.769 1 98.62 209 SER B O 1
ATOM 4495 N N . ASP B 1 210 ? -21.516 -29.203 3.162 1 98.62 210 ASP B N 1
ATOM 4496 C CA . ASP B 1 210 ? -22.828 -29.156 2.504 1 98.62 210 ASP B CA 1
ATOM 4497 C C . ASP B 1 210 ? -22.688 -28.75 1.038 1 98.62 210 ASP B C 1
ATOM 4499 O O . ASP B 1 210 ? -23.297 -29.359 0.158 1 98.62 210 ASP B O 1
ATOM 4503 N N . LEU B 1 211 ? -21.891 -27.781 0.743 1 98.56 211 LEU B N 1
ATOM 4504 C CA . LEU B 1 211 ? -21.719 -27.266 -0.609 1 98.56 211 LEU B CA 1
ATOM 4505 C C . LEU B 1 211 ? -20.969 -28.266 -1.483 1 98.56 211 LEU B C 1
ATOM 4507 O O . LEU B 1 211 ? -21.094 -28.234 -2.709 1 98.56 211 LEU B O 1
ATOM 4511 N N . LEU B 1 212 ? -20.188 -29.109 -0.852 1 98.31 212 LEU B N 1
ATOM 4512 C CA . LEU B 1 212 ? -19.453 -30.141 -1.58 1 98.31 212 LEU B CA 1
ATOM 4513 C C . LEU B 1 212 ? -20.359 -31.328 -1.884 1 98.31 212 LEU B C 1
ATOM 4515 O O . LEU B 1 212 ? -20 -32.188 -2.709 1 98.31 212 LEU B O 1
ATOM 4519 N N . ASP B 1 213 ? -21.453 -31.422 -1.212 1 97.38 213 ASP B N 1
ATOM 4520 C CA . ASP B 1 213 ? -22.422 -32.5 -1.403 1 97.38 213 ASP B CA 1
ATOM 4521 C C . ASP B 1 213 ? -23.516 -32.094 -2.4 1 97.38 213 ASP B C 1
ATOM 4523 O O . ASP B 1 213 ? -24.422 -31.328 -2.059 1 97.38 213 ASP B O 1
ATOM 4527 N N . LEU B 1 214 ? -23.516 -32.656 -3.518 1 94.81 214 LEU B N 1
ATOM 4528 C CA . LEU B 1 214 ? -24.422 -32.281 -4.598 1 94.81 214 LEU B CA 1
ATOM 4529 C C . LEU B 1 214 ? -25.828 -32.812 -4.352 1 94.81 214 LEU B C 1
ATOM 4531 O O . LEU B 1 214 ? -26.766 -32.469 -5.066 1 94.81 214 LEU B O 1
ATOM 4535 N N . GLU B 1 215 ? -25.984 -33.625 -3.367 1 95.94 215 GLU B N 1
ATOM 4536 C CA . GLU B 1 215 ? -27.312 -34.062 -2.961 1 95.94 215 GLU B CA 1
ATOM 4537 C C . GLU B 1 215 ? -28 -32.969 -2.113 1 95.94 215 GLU B C 1
ATOM 4539 O O . GLU B 1 215 ? -29.219 -32.844 -2.115 1 95.94 215 GLU B O 1
ATOM 4544 N N . ILE B 1 216 ? -27.172 -32.25 -1.416 1 96 216 ILE B N 1
ATOM 4545 C CA . ILE B 1 216 ? -27.688 -31.188 -0.561 1 96 216 ILE B CA 1
ATOM 4546 C C . ILE B 1 216 ? -27.844 -29.906 -1.377 1 96 216 ILE B C 1
ATOM 4548 O O . ILE B 1 216 ? -28.922 -29.312 -1.391 1 96 216 ILE B O 1
ATOM 4552 N N . TYR B 1 217 ? -26.797 -29.484 -2.061 1 96.75 217 TYR B N 1
ATOM 4553 C CA . TYR B 1 217 ? -26.859 -28.359 -2.99 1 96.75 217 TYR B CA 1
ATOM 4554 C C . TYR B 1 217 ? -26.625 -28.828 -4.422 1 96.75 217 TYR B C 1
ATOM 4556 O O . TYR B 1 217 ? -25.484 -29.062 -4.836 1 96.75 217 TYR B O 1
ATOM 4564 N N . THR B 1 218 ? -27.656 -28.859 -5.18 1 93.44 218 THR B N 1
ATOM 4565 C CA . THR B 1 218 ? -27.594 -29.406 -6.531 1 93.44 218 THR B CA 1
ATOM 4566 C C . THR B 1 218 ? -26.969 -28.391 -7.492 1 93.44 218 THR B C 1
ATOM 4568 O O . THR B 1 218 ? -26.562 -28.75 -8.602 1 93.44 218 THR B O 1
ATOM 4571 N N . ALA B 1 219 ? -27 -27.141 -7.055 1 93.81 219 ALA B N 1
ATOM 4572 C CA . ALA B 1 219 ? -26.375 -26.047 -7.793 1 93.81 219 ALA B CA 1
ATOM 4573 C C . ALA B 1 219 ? -25.859 -24.969 -6.848 1 93.81 219 ALA B C 1
ATOM 4575 O O . ALA B 1 219 ? -26.266 -24.906 -5.684 1 93.81 219 ALA B O 1
ATOM 4576 N N . ARG B 1 220 ? -25.031 -24.141 -7.363 1 95.31 220 ARG B N 1
ATOM 4577 C CA . ARG B 1 220 ? -24.406 -23.109 -6.531 1 95.31 220 ARG B CA 1
ATOM 4578 C C . ARG B 1 220 ? -25.438 -22.078 -6.102 1 95.31 220 ARG B C 1
ATOM 4580 O O . ARG B 1 220 ? -26.109 -21.469 -6.941 1 95.31 220 ARG B O 1
ATOM 4587 N N . PRO B 1 221 ? -25.531 -21.859 -4.812 1 97 221 PRO B N 1
ATOM 4588 C CA . PRO B 1 221 ? -26.328 -20.688 -4.395 1 97 221 PRO B CA 1
ATOM 4589 C C . PRO B 1 221 ? -25.719 -19.375 -4.867 1 97 221 PRO B C 1
ATOM 4591 O O . PRO B 1 221 ? -24.516 -19.297 -5.145 1 97 221 PRO B O 1
ATOM 4594 N N . HIS B 1 222 ? -26.578 -18.375 -4.945 1 95.75 222 HIS B N 1
ATOM 4595 C CA . HIS B 1 222 ? -26.078 -17.062 -5.352 1 95.75 222 HIS B CA 1
ATOM 4596 C C . HIS B 1 222 ? -25.219 -16.438 -4.254 1 95.75 222 HIS B C 1
ATOM 4598 O O . HIS B 1 222 ? -25.719 -16.141 -3.168 1 95.75 222 HIS B O 1
ATOM 4604 N N . TYR B 1 223 ? -24 -16.234 -4.516 1 95.5 223 TYR B N 1
ATOM 4605 C CA . TYR B 1 223 ? -23.078 -15.453 -3.695 1 95.5 223 TYR B CA 1
ATOM 4606 C C . TYR B 1 223 ? -21.922 -14.906 -4.531 1 95.5 223 TYR B C 1
ATOM 4608 O O . TYR B 1 223 ? -21.734 -15.312 -5.68 1 95.5 223 TYR B O 1
ATOM 4616 N N . THR B 1 224 ? -21.188 -13.945 -3.977 1 93.81 224 THR B N 1
ATOM 4617 C CA . THR B 1 224 ? -20.266 -13.172 -4.801 1 93.81 224 THR B CA 1
ATOM 4618 C C . THR B 1 224 ? -18.828 -13.5 -4.445 1 93.81 224 THR B C 1
ATOM 4620 O O . THR B 1 224 ? -18.562 -14.133 -3.42 1 93.81 224 THR B O 1
ATOM 4623 N N . LEU B 1 225 ? -17.906 -13.031 -5.324 1 96.06 225 LEU B N 1
ATOM 4624 C CA . LEU B 1 225 ? -16.469 -13.242 -5.16 1 96.06 225 LEU B CA 1
ATOM 4625 C C . LEU B 1 225 ? -15.898 -12.289 -4.113 1 96.06 225 LEU B C 1
ATOM 4627 O O . LEU B 1 225 ? -16.328 -11.133 -4.02 1 96.06 225 LEU B O 1
ATOM 4631 N N . SER B 1 226 ? -14.953 -12.836 -3.371 1 97.88 226 SER B N 1
ATOM 4632 C CA . SER B 1 226 ? -14.141 -11.945 -2.553 1 97.88 226 SER B CA 1
ATOM 4633 C C . SER B 1 226 ? -13.203 -11.102 -3.414 1 97.88 226 SER B C 1
ATOM 4635 O O . SER B 1 226 ? -13.039 -11.375 -4.605 1 97.88 226 SER B O 1
ATOM 4637 N N . SER B 1 227 ? -12.562 -10.125 -2.807 1 97.94 227 SER B N 1
ATOM 4638 C CA . SER B 1 227 ? -11.648 -9.219 -3.498 1 97.94 227 SER B CA 1
ATOM 4639 C C . SER B 1 227 ? -10.516 -9.977 -4.168 1 97.94 227 SER B C 1
ATOM 4641 O O . SER B 1 227 ? -10 -10.953 -3.613 1 97.94 227 SER B O 1
ATOM 4643 N N . ASP B 1 228 ? -10.109 -9.484 -5.316 1 97.56 228 ASP B N 1
ATOM 4644 C CA . ASP B 1 228 ? -9.023 -10.125 -6.059 1 97.56 228 ASP B CA 1
ATOM 4645 C C . ASP B 1 228 ? -7.66 -9.656 -5.559 1 97.56 228 ASP B C 1
ATOM 4647 O O . ASP B 1 228 ? -6.668 -10.375 -5.684 1 97.56 228 ASP B O 1
ATOM 4651 N N . THR B 1 229 ? -7.598 -8.539 -4.93 1 96.88 229 THR B N 1
ATOM 4652 C CA . THR B 1 229 ? -6.363 -7.84 -4.582 1 96.88 229 THR B CA 1
ATOM 4653 C C . THR B 1 229 ? -5.473 -8.719 -3.709 1 96.88 229 THR B C 1
ATOM 4655 O O . THR B 1 229 ? -4.262 -8.797 -3.932 1 96.88 229 THR B O 1
ATOM 4658 N N . PRO B 1 230 ? -6.008 -9.461 -2.781 1 98.19 230 PRO B N 1
ATOM 4659 C CA . PRO B 1 230 ? -5.137 -10.211 -1.872 1 98.19 230 PRO B CA 1
ATOM 4660 C C . PRO B 1 230 ? -4.664 -11.539 -2.467 1 98.19 230 PRO B C 1
ATOM 4662 O O . PRO B 1 230 ? -3.834 -12.227 -1.87 1 98.19 230 PRO B O 1
ATOM 4665 N N . LEU B 1 231 ? -5.18 -11.914 -3.547 1 98.25 231 LEU B N 1
ATOM 4666 C CA . LEU B 1 231 ? -4.93 -13.25 -4.062 1 98.25 231 LEU B CA 1
ATOM 4667 C C . LEU B 1 231 ? -3.629 -13.297 -4.855 1 98.25 231 LEU B C 1
ATOM 4669 O O . LEU B 1 231 ? -3.381 -12.438 -5.699 1 98.25 231 LEU B O 1
ATOM 4673 N N . CYS B 1 232 ? -2.842 -14.297 -4.551 1 98.31 232 CYS B N 1
ATOM 4674 C CA . CYS B 1 232 ? -1.569 -14.5 -5.234 1 98.31 232 CYS B CA 1
ATOM 4675 C C . CYS B 1 232 ? -1.354 -15.969 -5.57 1 98.31 232 CYS B C 1
ATOM 4677 O O . CYS B 1 232 ? -1.372 -16.828 -4.684 1 98.31 232 CYS B O 1
ATOM 4679 N N . LEU B 1 233 ? -1.271 -16.281 -6.871 1 98.06 233 LEU B N 1
ATOM 4680 C CA . LEU B 1 233 ? -0.671 -17.578 -7.223 1 98.06 233 LEU B CA 1
ATOM 4681 C C . LEU B 1 233 ? 0.79 -17.625 -6.789 1 98.06 233 LEU B C 1
ATOM 4683 O O . LEU B 1 233 ? 1.661 -17.062 -7.453 1 98.06 233 LEU B O 1
ATOM 4687 N N . PHE B 1 234 ? 1.048 -18.344 -5.734 1 98.19 234 PHE B N 1
ATOM 4688 C CA . PHE B 1 234 ? 2.322 -18.188 -5.043 1 98.19 234 PHE B CA 1
ATOM 4689 C C . PHE B 1 234 ? 3.357 -19.156 -5.574 1 98.19 234 PHE B C 1
ATOM 4691 O O . PHE B 1 234 ? 4.547 -18.844 -5.637 1 98.19 234 PHE B O 1
ATOM 4698 N N . ASP B 1 235 ? 2.857 -20.344 -5.926 1 97.38 235 ASP B N 1
ATOM 4699 C CA . ASP B 1 235 ? 3.82 -21.359 -6.348 1 97.38 235 ASP B CA 1
ATOM 4700 C C . ASP B 1 235 ? 3.186 -22.344 -7.328 1 97.38 235 ASP B C 1
ATOM 4702 O O . ASP B 1 235 ? 1.999 -22.656 -7.215 1 97.38 235 ASP B O 1
ATOM 4706 N N . CYS B 1 236 ? 3.99 -22.781 -8.242 1 97.12 236 CYS B N 1
ATOM 4707 C CA . CYS B 1 236 ? 3.688 -23.859 -9.172 1 97.12 236 CYS B CA 1
ATOM 4708 C C . CYS B 1 236 ? 4.715 -24.984 -9.055 1 97.12 236 CYS B C 1
ATOM 4710 O O . CYS B 1 236 ? 5.902 -24.766 -9.312 1 97.12 236 CYS B O 1
ATOM 4712 N N . GLY B 1 237 ? 4.238 -26.172 -8.773 1 96.62 237 GLY B N 1
ATOM 4713 C CA . GLY B 1 237 ? 5.137 -27.281 -8.531 1 96.62 237 GLY B CA 1
ATOM 4714 C C . GLY B 1 237 ? 5.293 -28.188 -9.734 1 96.62 237 GLY B C 1
ATOM 4715 O O . GLY B 1 237 ? 4.324 -28.453 -10.445 1 96.62 237 GLY B O 1
ATOM 4716 N N . TYR B 1 238 ? 6.527 -28.641 -9.953 1 97.5 238 TYR B N 1
ATOM 4717 C CA . TYR B 1 238 ? 6.883 -29.625 -10.961 1 97.5 238 TYR B CA 1
ATOM 4718 C C . TYR B 1 238 ? 7.777 -30.703 -10.383 1 97.5 238 TYR B C 1
ATOM 4720 O O . TYR B 1 238 ? 8.406 -30.516 -9.336 1 97.5 238 TYR B O 1
ATOM 4728 N N . LYS B 1 239 ? 7.82 -31.828 -11.07 1 96.31 239 LYS B N 1
ATOM 4729 C CA . LYS B 1 239 ? 8.734 -32.875 -10.641 1 96.31 239 LYS B CA 1
ATOM 4730 C C . LYS B 1 239 ? 10.188 -32.438 -10.812 1 96.31 239 LYS B C 1
ATOM 4732 O O . LYS B 1 239 ? 10.547 -31.859 -11.828 1 96.31 239 LYS B O 1
ATOM 4737 N N . ASP B 1 240 ? 10.945 -32.812 -9.82 1 93.56 240 ASP B N 1
ATOM 4738 C CA . ASP B 1 240 ? 12.352 -32.406 -9.828 1 93.56 240 ASP B CA 1
ATOM 4739 C C . ASP B 1 240 ? 13.078 -32.969 -11.047 1 93.56 240 ASP B C 1
ATOM 4741 O O . ASP B 1 240 ? 13.984 -32.344 -11.586 1 93.56 240 ASP B O 1
ATOM 4745 N N . ASP B 1 241 ? 12.664 -34.062 -11.477 1 94.06 241 ASP B N 1
ATOM 4746 C CA . ASP B 1 241 ? 13.312 -34.719 -12.617 1 94.06 241 ASP B CA 1
ATOM 4747 C C . ASP B 1 241 ? 12.977 -34 -13.914 1 94.06 241 ASP B C 1
ATOM 4749 O O . ASP B 1 241 ? 13.734 -34.062 -14.891 1 94.06 241 ASP B O 1
ATOM 4753 N N . ASP B 1 242 ? 11.953 -33.281 -13.898 1 95.38 242 ASP B N 1
ATOM 4754 C CA . ASP B 1 242 ? 11.477 -32.656 -15.133 1 95.38 242 ASP B CA 1
ATOM 4755 C C . ASP B 1 242 ? 12.008 -31.219 -15.273 1 95.38 242 ASP B C 1
ATOM 4757 O O . ASP B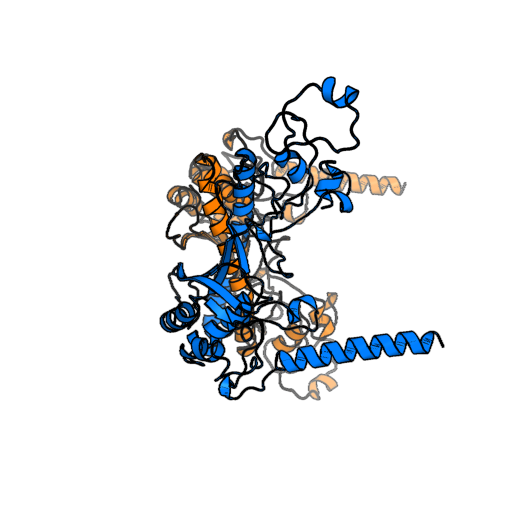 1 242 ? 12.18 -30.734 -16.391 1 95.38 242 ASP B O 1
ATOM 4761 N N . VAL B 1 243 ? 12.211 -30.625 -14.164 1 97.06 243 VAL B N 1
ATOM 4762 C CA . VAL B 1 243 ? 12.602 -29.219 -14.219 1 97.06 243 VAL B CA 1
ATOM 4763 C C . VAL B 1 243 ? 13.734 -28.953 -13.234 1 97.06 243 VAL B C 1
ATOM 4765 O O . VAL B 1 243 ? 13.555 -29.109 -12.023 1 97.06 243 VAL B O 1
ATOM 4768 N N . LYS B 1 244 ? 14.867 -28.609 -13.688 1 96.38 244 LYS B N 1
ATOM 4769 C CA . LYS B 1 244 ? 16 -28.156 -12.883 1 96.38 244 LYS B CA 1
ATOM 4770 C C . LYS B 1 244 ? 16.297 -26.672 -13.117 1 96.38 244 LYS B C 1
ATOM 4772 O O . LYS B 1 244 ? 17.047 -26.328 -14.031 1 96.38 244 LYS B O 1
ATOM 4777 N N . TRP B 1 245 ? 15.836 -25.859 -12.258 1 96.69 245 TRP B N 1
ATOM 4778 C CA . TRP B 1 245 ? 15.852 -24.406 -12.438 1 96.69 245 TRP B CA 1
ATOM 4779 C C . TRP B 1 245 ? 17.266 -23.859 -12.336 1 96.69 245 TRP B C 1
ATOM 4781 O O . TRP B 1 245 ? 18.031 -24.266 -11.461 1 96.69 245 TRP B O 1
ATOM 4791 N N . ILE B 1 246 ? 17.594 -23 -13.188 1 95.94 246 ILE B N 1
ATOM 4792 C CA . ILE B 1 246 ? 18.797 -22.172 -13.148 1 95.94 246 ILE B CA 1
ATOM 4793 C C . ILE B 1 246 ? 18.438 -20.75 -12.711 1 95.94 246 ILE B C 1
ATOM 4795 O O . ILE B 1 246 ? 17.75 -20.031 -13.438 1 95.94 246 ILE B O 1
ATOM 4799 N N . HIS B 1 247 ? 18.984 -20.375 -11.57 1 96.69 247 HIS B N 1
ATOM 4800 C CA . HIS B 1 247 ? 18.656 -19.078 -10.992 1 96.69 247 HIS B CA 1
ATOM 4801 C C . HIS B 1 247 ? 19.766 -18.062 -11.281 1 96.69 247 HIS B C 1
ATOM 4803 O O . HIS B 1 247 ? 20.922 -18.453 -11.5 1 96.69 247 HIS B O 1
ATOM 4809 N N . ASP B 1 248 ? 19.406 -16.859 -11.359 1 96.88 248 ASP B N 1
ATOM 4810 C CA . ASP B 1 248 ? 20.344 -15.75 -11.469 1 96.88 248 ASP B CA 1
ATOM 4811 C C . ASP B 1 248 ? 20.422 -14.953 -10.172 1 96.88 248 ASP B C 1
ATOM 4813 O O . ASP B 1 248 ? 19.5 -14.195 -9.852 1 96.88 248 ASP B O 1
ATOM 4817 N N . SER B 1 249 ? 21.5 -15.078 -9.5 1 96.44 249 SER B N 1
ATOM 4818 C CA . SER B 1 249 ? 21.656 -14.516 -8.164 1 96.44 249 SER B CA 1
ATOM 4819 C C . SER B 1 249 ? 21.531 -12.992 -8.188 1 96.44 249 SER B C 1
ATOM 4821 O O . SER B 1 249 ? 20.922 -12.406 -7.301 1 96.44 249 SER B O 1
ATOM 4823 N N . GLU B 1 250 ? 22.109 -12.398 -9.148 1 95.56 250 GLU B N 1
ATOM 4824 C CA . GLU B 1 250 ? 22.094 -10.945 -9.219 1 95.56 250 GLU B CA 1
ATOM 4825 C C . GLU B 1 250 ? 20.672 -10.43 -9.43 1 95.56 250 GLU B C 1
ATOM 4827 O O . GLU B 1 250 ? 20.25 -9.461 -8.789 1 95.56 250 GLU B O 1
ATOM 4832 N N . THR B 1 251 ? 19.969 -11.078 -10.297 1 96.88 251 THR B N 1
ATOM 4833 C CA . THR B 1 251 ? 18.578 -10.703 -10.547 1 96.88 251 THR B CA 1
ATOM 4834 C C . THR B 1 251 ? 17.734 -10.891 -9.289 1 96.88 251 THR B C 1
ATOM 4836 O O . THR B 1 251 ? 16.875 -10.062 -8.984 1 96.88 251 THR B O 1
ATOM 4839 N N . ILE B 1 252 ? 18 -11.977 -8.602 1 97.75 252 ILE B N 1
ATOM 4840 C CA . ILE B 1 252 ? 17.266 -12.25 -7.371 1 97.75 252 ILE B CA 1
ATOM 4841 C C . ILE B 1 252 ? 17.516 -11.141 -6.355 1 97.75 252 ILE B C 1
ATOM 4843 O O . ILE B 1 252 ? 16.578 -10.617 -5.754 1 97.75 252 ILE B O 1
ATOM 4847 N N . LYS B 1 253 ? 18.734 -10.719 -6.215 1 97.12 253 LYS B N 1
ATOM 4848 C CA . LYS B 1 253 ? 19.078 -9.656 -5.277 1 97.12 253 LYS B CA 1
ATOM 4849 C C . LYS B 1 253 ? 18.406 -8.344 -5.656 1 97.12 253 LYS B C 1
ATOM 4851 O O . LYS B 1 253 ? 17.844 -7.652 -4.797 1 97.12 253 LYS B O 1
ATOM 4856 N N . LYS B 1 254 ? 18.438 -8.047 -6.926 1 96.19 254 LYS B N 1
ATOM 4857 C CA . LYS B 1 254 ? 17.812 -6.824 -7.414 1 96.19 254 LYS B CA 1
ATOM 4858 C C . LYS B 1 254 ? 16.297 -6.855 -7.199 1 96.19 254 LYS B C 1
ATOM 4860 O O . LYS B 1 254 ? 15.695 -5.84 -6.855 1 96.19 254 LYS B O 1
ATOM 4865 N N . THR B 1 255 ? 15.734 -7.988 -7.441 1 97.31 255 THR B N 1
ATOM 4866 C CA . THR B 1 255 ? 14.297 -8.156 -7.254 1 97.31 255 THR B CA 1
ATOM 4867 C C . THR B 1 255 ? 13.914 -7.977 -5.785 1 97.31 255 THR B C 1
ATOM 4869 O O . THR B 1 255 ? 12.922 -7.312 -5.469 1 97.31 255 THR B O 1
ATOM 4872 N N . VAL B 1 256 ? 14.695 -8.508 -4.898 1 97.69 256 VAL B N 1
ATOM 4873 C CA . VAL B 1 256 ? 14.453 -8.375 -3.465 1 97.69 256 VAL B CA 1
ATOM 4874 C C . VAL B 1 256 ? 14.477 -6.895 -3.076 1 97.69 256 VAL B C 1
ATOM 4876 O O . VAL B 1 256 ? 13.586 -6.418 -2.377 1 97.69 256 VAL B O 1
ATOM 4879 N N . SER B 1 257 ? 15.461 -6.172 -3.547 1 97.06 257 SER B N 1
ATOM 4880 C CA . SER B 1 257 ? 15.562 -4.75 -3.242 1 97.06 257 SER B CA 1
ATOM 4881 C C . SER B 1 257 ? 14.344 -3.986 -3.746 1 97.06 257 SER B C 1
ATOM 4883 O O . SER B 1 257 ? 13.82 -3.115 -3.049 1 97.06 257 SER B O 1
ATOM 4885 N N . GLY B 1 258 ? 13.938 -4.312 -4.953 1 97.06 258 GLY B N 1
ATOM 4886 C CA . GLY B 1 258 ? 12.742 -3.684 -5.5 1 97.06 258 GLY B CA 1
ATOM 4887 C C . GLY B 1 258 ? 11.492 -3.973 -4.695 1 97.06 258 GLY B C 1
ATOM 4888 O O . GLY B 1 258 ? 10.688 -3.07 -4.445 1 97.06 258 GLY B O 1
ATOM 4889 N N . LEU B 1 259 ? 11.312 -5.203 -4.32 1 97.94 259 LEU B N 1
ATOM 4890 C CA . LEU B 1 259 ? 10.172 -5.602 -3.5 1 97.94 259 LEU B CA 1
ATOM 4891 C C . LEU B 1 259 ? 10.203 -4.895 -2.148 1 97.94 259 LEU B C 1
ATOM 4893 O O . LEU B 1 259 ? 9.156 -4.492 -1.635 1 97.94 259 LEU B O 1
ATOM 4897 N N . GLN B 1 260 ? 11.352 -4.719 -1.572 1 97.94 260 GLN B N 1
ATOM 4898 C CA . GLN B 1 260 ? 11.508 -4.027 -0.296 1 97.94 260 GLN B CA 1
ATOM 4899 C C . GLN B 1 260 ? 11.055 -2.574 -0.401 1 97.94 260 GLN B C 1
ATOM 4901 O O . GLN B 1 260 ? 10.383 -2.059 0.499 1 97.94 260 GLN B O 1
ATOM 4906 N N . LYS B 1 261 ? 11.477 -1.954 -1.457 1 97.69 261 LYS B N 1
ATOM 4907 C CA . LYS B 1 261 ? 11.078 -0.565 -1.666 1 97.69 261 LYS B CA 1
ATOM 4908 C C . LYS B 1 261 ? 9.562 -0.429 -1.722 1 97.69 261 LYS B C 1
ATOM 4910 O O . LYS B 1 261 ? 8.984 0.441 -1.064 1 97.69 261 LYS B O 1
ATOM 4915 N N . THR B 1 262 ? 8.977 -1.292 -2.508 1 97.75 262 THR B N 1
ATOM 4916 C CA . THR B 1 262 ? 7.527 -1.268 -2.65 1 97.75 262 THR B CA 1
ATOM 4917 C C . THR B 1 262 ? 6.848 -1.607 -1.328 1 97.75 262 THR B C 1
ATOM 4919 O O . THR B 1 262 ? 5.871 -0.961 -0.942 1 97.75 262 THR B O 1
ATOM 4922 N N . TRP B 1 263 ? 7.324 -2.602 -0.661 1 98.31 263 TRP B N 1
ATOM 4923 C CA . TRP B 1 263 ? 6.828 -2.994 0.654 1 98.31 263 TRP B CA 1
ATOM 4924 C C . TRP B 1 263 ? 6.883 -1.821 1.629 1 98.31 263 TRP B C 1
ATOM 4926 O O . TRP B 1 263 ? 5.906 -1.543 2.33 1 98.31 263 TRP B O 1
ATOM 4936 N N . ALA B 1 264 ? 8 -1.135 1.686 1 98.56 264 ALA B N 1
ATOM 4937 C CA . ALA B 1 264 ? 8.195 -0.01 2.596 1 98.56 264 ALA B CA 1
ATOM 4938 C C . ALA B 1 264 ? 7.203 1.11 2.307 1 98.56 264 ALA B C 1
ATOM 4940 O O . ALA B 1 264 ? 6.691 1.748 3.23 1 98.56 264 ALA B O 1
ATOM 4941 N N . ALA B 1 265 ? 7.004 1.313 1.052 1 98.19 265 ALA B N 1
ATOM 4942 C CA . ALA B 1 265 ? 6.027 2.326 0.666 1 98.19 265 ALA B CA 1
ATOM 4943 C C . ALA B 1 265 ? 4.637 1.971 1.186 1 98.19 265 ALA B C 1
ATOM 4945 O O . ALA B 1 265 ? 3.943 2.818 1.753 1 98.19 265 ALA B O 1
ATOM 4946 N N . TYR B 1 266 ? 4.203 0.713 0.979 1 98.19 266 TYR B N 1
ATOM 4947 C CA . TYR B 1 266 ? 2.9 0.267 1.455 1 98.19 266 TYR B CA 1
ATOM 4948 C C . TYR B 1 266 ? 2.811 0.367 2.973 1 98.19 266 TYR B C 1
ATOM 4950 O O . TYR B 1 266 ? 1.788 0.793 3.514 1 98.19 266 TYR B O 1
ATOM 4958 N N . GLN B 1 267 ? 3.887 0.013 3.637 1 98.06 267 GLN B N 1
ATOM 4959 C CA . GLN B 1 267 ? 3.883 0.044 5.098 1 98.06 267 GLN B CA 1
ATOM 4960 C C . GLN B 1 267 ? 3.807 1.477 5.617 1 98.06 267 GLN B C 1
ATOM 4962 O O . GLN B 1 267 ? 3.096 1.754 6.586 1 98.06 267 GLN B O 1
ATOM 4967 N N . ALA B 1 268 ? 4.551 2.354 5 1 98.06 268 ALA B N 1
ATOM 4968 C CA . ALA B 1 268 ? 4.512 3.758 5.398 1 98.06 268 ALA B CA 1
ATOM 4969 C C . ALA B 1 268 ? 3.105 4.332 5.238 1 98.06 268 ALA B C 1
ATOM 4971 O O . ALA B 1 268 ? 2.594 5 6.137 1 98.06 268 ALA B O 1
ATOM 4972 N N . ARG B 1 269 ? 2.49 4.051 4.125 1 97.69 269 ARG B N 1
ATOM 4973 C CA . ARG B 1 269 ? 1.137 4.535 3.875 1 97.69 269 ARG B CA 1
ATOM 4974 C C . ARG B 1 269 ? 0.141 3.893 4.836 1 97.69 269 ARG B C 1
ATOM 4976 O O . ARG B 1 269 ? -0.781 4.555 5.316 1 97.69 269 ARG B O 1
ATOM 4983 N N . SER B 1 270 ? 0.344 2.635 5.082 1 97.44 270 SER B N 1
ATOM 4984 C CA . SER B 1 270 ? -0.517 1.936 6.031 1 97.44 270 SER B CA 1
ATOM 4985 C C . SER B 1 270 ? -0.444 2.572 7.414 1 97.44 270 SER B C 1
ATOM 4987 O O . SER B 1 270 ? -1.466 2.734 8.086 1 97.44 270 SER B O 1
ATOM 4989 N N . ARG B 1 271 ? 0.736 2.889 7.809 1 97.12 271 ARG B N 1
ATOM 4990 C CA . ARG B 1 271 ? 0.91 3.5 9.125 1 97.12 271 ARG B CA 1
ATOM 4991 C C . ARG B 1 271 ? 0.198 4.848 9.195 1 97.12 271 ARG B C 1
ATOM 4993 O O . ARG B 1 271 ? -0.41 5.176 10.219 1 97.12 271 ARG B O 1
ATOM 5000 N N . MET B 1 272 ? 0.314 5.605 8.133 1 97.75 272 MET B N 1
ATOM 5001 C CA . MET B 1 272 ? -0.408 6.871 8.062 1 97.75 272 MET B CA 1
ATOM 5002 C C . MET B 1 272 ? -1.902 6.66 8.281 1 97.75 272 MET B C 1
ATOM 5004 O O . MET B 1 272 ? -2.529 7.387 9.055 1 97.75 272 MET B O 1
ATOM 5008 N N . MET B 1 273 ? -2.451 5.672 7.668 1 97.75 273 MET B N 1
ATOM 5009 C CA . MET B 1 273 ? -3.875 5.371 7.785 1 97.75 273 MET B CA 1
ATOM 5010 C C . MET B 1 273 ? -4.219 4.926 9.203 1 97.75 273 MET B C 1
ATOM 5012 O O . MET B 1 273 ? -5.258 5.309 9.742 1 97.75 273 MET B O 1
ATOM 5016 N N . GLU B 1 274 ? -3.359 4.137 9.797 1 97.25 274 GLU B N 1
ATOM 5017 C CA . GLU B 1 274 ? -3.576 3.711 11.18 1 97.25 274 GLU B CA 1
ATOM 5018 C C . GLU B 1 274 ? -3.635 4.906 12.125 1 97.25 274 GLU B C 1
ATOM 5020 O O . GLU B 1 274 ? -4.484 4.957 13.016 1 97.25 274 GLU B O 1
ATOM 5025 N N . ASN B 1 275 ? -2.703 5.828 11.945 1 97.69 275 ASN B N 1
ATOM 5026 C CA . ASN B 1 275 ? -2.705 7.047 12.75 1 97.69 275 ASN B CA 1
ATOM 5027 C C . ASN B 1 275 ? -4.012 7.816 12.594 1 97.69 275 ASN B C 1
ATOM 5029 O O . ASN B 1 275 ? -4.602 8.25 13.586 1 97.69 275 ASN B O 1
ATOM 5033 N N . MET B 1 276 ? -4.453 7.973 11.367 1 98.19 276 MET B N 1
ATOM 5034 C CA . MET B 1 276 ? -5.684 8.703 11.078 1 98.19 276 MET B CA 1
ATOM 5035 C C . MET B 1 276 ? -6.887 8.016 11.711 1 98.19 276 MET B C 1
ATOM 5037 O O . MET B 1 276 ? -7.715 8.664 12.352 1 98.19 276 MET B O 1
ATOM 5041 N N . ILE B 1 277 ? -6.957 6.711 11.516 1 97.69 277 ILE B N 1
ATOM 5042 C CA . ILE B 1 277 ? -8.055 5.922 12.062 1 97.69 277 ILE B CA 1
ATOM 5043 C C . ILE B 1 277 ? -8.086 6.062 13.578 1 97.69 277 ILE B C 1
ATOM 5045 O O . ILE B 1 277 ? -9.156 6.242 14.172 1 97.69 277 ILE B O 1
ATOM 5049 N N . GLY B 1 278 ? -6.91 5.965 14.195 1 96.25 278 GLY B N 1
ATOM 5050 C CA . GLY B 1 278 ? -6.828 6.121 15.633 1 96.25 278 GLY B CA 1
ATOM 5051 C C . GLY B 1 278 ? -7.383 7.445 16.125 1 96.25 278 GLY B C 1
ATOM 5052 O O . GLY B 1 278 ? -8.141 7.484 17.094 1 96.25 278 GLY B O 1
ATOM 5053 N N . GLU B 1 279 ? -7.047 8.523 15.461 1 97.12 279 GLU B N 1
ATOM 5054 C CA . GLU B 1 279 ? -7.535 9.852 15.82 1 97.12 279 GLU B CA 1
ATOM 5055 C C . GLU B 1 279 ? -9.039 9.969 15.602 1 97.12 279 GLU B C 1
ATOM 5057 O O . GLU B 1 279 ? -9.766 10.438 16.469 1 97.12 279 GLU B O 1
ATOM 5062 N N . LEU B 1 280 ? -9.523 9.531 14.477 1 97.62 280 LEU B N 1
ATOM 5063 C CA . LEU B 1 280 ? -10.922 9.688 14.086 1 97.62 280 LEU B CA 1
ATOM 5064 C C . LEU B 1 280 ? -11.836 8.875 14.992 1 97.62 280 LEU B C 1
ATOM 5066 O O . LEU B 1 280 ? -12.914 9.328 15.367 1 97.62 280 LEU B O 1
ATOM 5070 N N . THR B 1 281 ? -11.406 7.672 15.359 1 95.81 281 THR B N 1
ATOM 5071 C CA . THR B 1 281 ? -12.234 6.793 16.172 1 95.81 281 THR B CA 1
ATOM 5072 C C . THR B 1 281 ? -12.422 7.379 17.578 1 95.81 281 THR B C 1
ATOM 5074 O O . THR B 1 281 ? -13.375 7.035 18.281 1 95.81 281 THR B O 1
ATOM 5077 N N . GLN B 1 282 ? -11.531 8.266 17.969 1 94.56 282 GLN B N 1
ATOM 5078 C CA . GLN B 1 282 ? -11.641 8.914 19.281 1 94.56 282 GLN B CA 1
ATOM 5079 C C . GLN B 1 282 ? -12.602 10.094 19.219 1 94.56 282 GLN B C 1
ATOM 5081 O O . GLN B 1 282 ? -13.023 10.602 20.266 1 94.56 282 GLN B O 1
ATOM 5086 N N . MET B 1 283 ? -13.039 10.492 18.094 1 94.81 283 MET B N 1
ATOM 5087 C CA . MET B 1 283 ? -13.82 11.719 17.922 1 94.81 283 MET B CA 1
ATOM 5088 C C . MET B 1 283 ? -15.312 11.422 17.969 1 94.81 283 MET B C 1
ATOM 5090 O O . MET B 1 283 ? -16.125 12.344 18.047 1 94.81 283 MET B O 1
ATOM 5094 N N . THR B 1 284 ? -15.641 10.211 17.828 1 94 284 THR B N 1
ATOM 5095 C CA . THR B 1 284 ? -17.062 9.852 17.844 1 94 284 THR B CA 1
ATOM 5096 C C . THR B 1 284 ? -17.25 8.445 18.406 1 94 284 THR B C 1
ATOM 5098 O O . THR B 1 284 ? -16.297 7.676 18.516 1 94 284 THR B O 1
ATOM 5101 N N . SER B 1 285 ? -18.469 8.18 18.797 1 94.25 285 SER B N 1
ATOM 5102 C CA . SER B 1 285 ? -18.797 6.84 19.25 1 94.25 285 SER B CA 1
ATOM 5103 C C . SER B 1 285 ? -18.875 5.859 18.094 1 94.25 285 SER B C 1
ATOM 5105 O O . SER B 1 285 ? -19.453 6.172 17.047 1 94.25 285 SER B O 1
ATOM 5107 N N . MET B 1 286 ? -18.266 4.777 18.297 1 93.75 286 MET B N 1
ATOM 5108 C CA . MET B 1 286 ? -18.25 3.746 17.266 1 93.75 286 MET B CA 1
ATOM 5109 C C . MET B 1 286 ? -18.875 2.453 17.781 1 93.75 286 MET B C 1
ATOM 5111 O O . MET B 1 286 ? -18.594 2.016 18.891 1 93.75 286 MET B O 1
ATOM 5115 N N . THR B 1 287 ? -19.766 1.85 16.984 1 93.19 287 THR B N 1
ATOM 5116 C CA . THR B 1 287 ? -20.266 0.52 17.297 1 93.19 287 THR B CA 1
ATOM 5117 C C . THR B 1 287 ? -19.266 -0.556 16.891 1 93.19 287 THR B C 1
ATOM 5119 O O . THR B 1 287 ? -18.281 -0.265 16.203 1 93.19 287 THR B O 1
ATOM 5122 N N . SER B 1 288 ? -19.547 -1.76 17.312 1 90.62 288 SER B N 1
ATOM 5123 C CA . SER B 1 288 ? -18.703 -2.883 16.922 1 90.62 288 SER B CA 1
ATOM 5124 C C . SER B 1 288 ? -18.703 -3.086 15.414 1 90.62 288 SER B C 1
ATOM 5126 O O . SER B 1 288 ? -17.672 -3.467 14.836 1 90.62 288 SER B O 1
ATOM 5128 N N . GLU B 1 289 ? -19.781 -2.766 14.859 1 90.5 289 GLU B N 1
ATOM 5129 C CA . GLU B 1 289 ? -19.906 -2.891 13.406 1 90.5 289 GLU B CA 1
ATOM 5130 C C . GLU B 1 289 ? -19.141 -1.781 12.695 1 90.5 289 GLU B C 1
ATOM 5132 O O . GLU B 1 289 ? -18.516 -2.018 11.656 1 90.5 289 GLU B O 1
ATOM 5137 N N . ASP B 1 290 ? -19.109 -0.638 13.25 1 92.81 290 ASP B N 1
ATOM 5138 C CA . ASP B 1 290 ? -18.422 0.509 12.664 1 92.81 290 ASP B CA 1
ATOM 5139 C C . ASP B 1 290 ? -16.906 0.268 12.578 1 92.81 290 ASP B C 1
ATOM 5141 O O . ASP B 1 290 ? -16.281 0.61 11.578 1 92.81 290 ASP B O 1
ATOM 5145 N N . VAL B 1 291 ? -16.422 -0.416 13.609 1 94.25 291 VAL B N 1
ATOM 5146 C CA . VAL B 1 291 ? -14.969 -0.44 13.773 1 94.25 291 VAL B CA 1
ATOM 5147 C C . VAL B 1 291 ? -14.359 -1.483 12.844 1 94.25 291 VAL B C 1
ATOM 5149 O O . VAL B 1 291 ? -13.148 -1.477 12.602 1 94.25 291 VAL B O 1
ATOM 5152 N N . THR B 1 292 ? -15.172 -2.422 12.273 1 96.19 292 THR B N 1
ATOM 5153 C CA . THR B 1 292 ? -14.609 -3.453 11.406 1 96.19 292 THR B CA 1
ATOM 5154 C C . THR B 1 292 ? -15.195 -3.357 10 1 96.19 292 THR B C 1
ATOM 5156 O O . THR B 1 292 ? -14.836 -4.137 9.117 1 96.19 292 THR B O 1
ATOM 5159 N N . LYS B 1 293 ? -16.047 -2.432 9.773 1 96.44 293 LYS B N 1
ATOM 5160 C CA . LYS B 1 293 ? -16.828 -2.357 8.539 1 96.44 293 LYS B CA 1
ATOM 5161 C C . LYS B 1 293 ? -15.922 -2.32 7.316 1 96.44 293 LYS B C 1
ATOM 5163 O O . LYS B 1 293 ? -16.094 -3.119 6.391 1 96.44 293 LYS B O 1
ATOM 5168 N N . GLY B 1 294 ? -14.984 -1.403 7.312 1 97.56 294 GLY B N 1
ATOM 5169 C CA . GLY B 1 294 ? -14.094 -1.257 6.172 1 97.56 294 GLY B CA 1
ATOM 5170 C C . GLY B 1 294 ? -13.242 -2.486 5.914 1 97.56 294 GLY B C 1
ATOM 5171 O O . GLY B 1 294 ? -12.922 -2.797 4.766 1 97.56 294 GLY B O 1
ATOM 5172 N N . LEU B 1 295 ? -12.852 -3.205 6.973 1 98.19 295 LEU B N 1
ATOM 5173 C CA . LEU B 1 295 ? -12.047 -4.418 6.859 1 98.19 295 LEU B CA 1
ATOM 5174 C C . LEU B 1 295 ? -12.836 -5.527 6.172 1 98.19 295 LEU B C 1
ATOM 5176 O O . LEU B 1 295 ? -12.32 -6.191 5.266 1 98.19 295 LEU B O 1
ATOM 5180 N N . HIS B 1 296 ? -14.102 -5.668 6.574 1 97.75 296 HIS B N 1
ATOM 5181 C CA . HIS B 1 296 ? -14.961 -6.676 5.965 1 97.75 296 HIS B CA 1
ATOM 5182 C C . HIS B 1 296 ? -15.281 -6.32 4.516 1 97.75 296 HIS B C 1
ATOM 5184 O O . HIS B 1 296 ? -15.25 -7.184 3.639 1 97.75 296 HIS B O 1
ATOM 5190 N N . GLU B 1 297 ? -15.547 -5.047 4.285 1 97.5 297 GLU B N 1
ATOM 5191 C CA . GLU B 1 297 ? -15.945 -4.609 2.953 1 97.5 297 GLU B CA 1
ATOM 5192 C C . GLU B 1 297 ? -14.797 -4.75 1.957 1 97.5 297 GLU B C 1
ATOM 5194 O O . GLU B 1 297 ? -15.023 -5.012 0.773 1 97.5 297 GLU B O 1
ATOM 5199 N N . PHE B 1 298 ? -13.609 -4.625 2.422 1 98.31 298 PHE B N 1
ATOM 5200 C CA . PHE B 1 298 ? -12.469 -4.848 1.539 1 98.31 298 PHE B CA 1
ATOM 5201 C C . PHE B 1 298 ? -12.469 -6.277 1.004 1 98.31 298 PHE B C 1
ATOM 5203 O O . PHE B 1 298 ? -12.375 -6.492 -0.206 1 98.31 298 PHE B O 1
ATOM 5210 N N . VAL B 1 299 ? -12.688 -7.266 1.869 1 98.31 299 VAL B N 1
ATOM 5211 C CA . VAL B 1 299 ? -12.594 -8.672 1.477 1 98.31 299 VAL B CA 1
ATOM 5212 C C . VAL B 1 299 ? -13.828 -9.055 0.653 1 98.31 299 VAL B C 1
ATOM 5214 O O . VAL B 1 299 ? -13.703 -9.711 -0.384 1 98.31 299 VAL B O 1
ATOM 5217 N N . GLN B 1 300 ? -14.977 -8.594 1.067 1 95.31 300 GLN B N 1
ATOM 5218 C CA . GLN B 1 300 ? -16.219 -8.945 0.4 1 95.31 300 GLN B CA 1
ATOM 5219 C C . GLN B 1 300 ? -16.375 -8.203 -0.925 1 95.31 300 GLN B C 1
ATOM 5221 O O . GLN B 1 300 ? -17.188 -8.586 -1.771 1 95.31 300 GLN B O 1
ATOM 5226 N N . ASP B 1 301 ? -15.633 -7.062 -1.057 1 94.19 301 ASP B N 1
ATOM 5227 C CA . ASP B 1 301 ? -15.602 -6.246 -2.268 1 94.19 301 ASP B CA 1
ATOM 5228 C C . ASP B 1 301 ? -17 -5.703 -2.592 1 94.19 301 ASP B C 1
ATOM 5230 O O . ASP B 1 301 ? -17.391 -5.656 -3.758 1 94.19 301 ASP B O 1
ATOM 5234 N N . ARG B 1 302 ? -17.812 -5.543 -1.595 1 91.44 302 ARG B N 1
ATOM 5235 C CA . ARG B 1 302 ? -19.141 -4.941 -1.653 1 91.44 302 ARG B CA 1
ATOM 5236 C C . ARG B 1 302 ? -19.594 -4.469 -0.275 1 91.44 302 ARG B C 1
ATOM 5238 O O . ARG B 1 302 ? -19.031 -4.887 0.742 1 91.44 302 ARG B O 1
ATOM 5245 N N . PRO B 1 303 ? -20.578 -3.615 -0.268 1 90.88 303 PRO B N 1
ATOM 5246 C CA . PRO B 1 303 ? -21.094 -3.211 1.043 1 90.88 303 PRO B CA 1
ATOM 5247 C C . PRO B 1 303 ? -21.688 -4.375 1.822 1 90.88 303 PRO B C 1
ATOM 5249 O O . PRO B 1 303 ? -22.297 -5.273 1.229 1 90.88 303 PRO B O 1
ATOM 5252 N N . ILE B 1 304 ? -21.531 -4.344 3.082 1 86.69 304 ILE B N 1
ATOM 5253 C CA . ILE B 1 304 ? -22.109 -5.363 3.951 1 86.69 304 ILE B CA 1
ATOM 5254 C C . ILE B 1 304 ? -23.609 -5.152 4.059 1 86.69 304 ILE B C 1
ATOM 5256 O O . ILE B 1 304 ? -24.078 -4.062 4.406 1 86.69 304 ILE B O 1
ATOM 5260 N N . PRO B 1 305 ? -24.312 -6.18 3.779 1 86.19 305 PRO B N 1
ATOM 5261 C CA . PRO B 1 305 ? -25.766 -6.023 3.896 1 86.19 305 PRO B CA 1
ATOM 5262 C C . PRO B 1 305 ? -26.219 -5.914 5.348 1 86.19 305 PRO B C 1
ATOM 5264 O O . PRO B 1 305 ? -25.609 -6.488 6.242 1 86.19 305 PRO B O 1
ATOM 5267 N N . GLN B 1 306 ? -27.266 -5.238 5.543 1 85.56 306 GLN B N 1
ATOM 5268 C CA . GLN B 1 306 ? -27.859 -5.102 6.871 1 85.56 306 GLN B CA 1
ATOM 5269 C C . GLN B 1 306 ? -28.438 -6.43 7.352 1 85.56 306 GLN B C 1
ATOM 5271 O O . GLN B 1 306 ? -28.312 -6.773 8.531 1 85.56 306 GLN B O 1
ATOM 5276 N N . ASN B 1 307 ? -29.047 -7.113 6.402 1 91.5 307 ASN B N 1
ATOM 5277 C CA . ASN B 1 307 ? -29.609 -8.422 6.723 1 91.5 307 ASN B CA 1
ATOM 5278 C C . ASN B 1 307 ? -28.922 -9.539 5.957 1 91.5 307 ASN B C 1
ATOM 5280 O O . ASN B 1 307 ? -28.938 -9.555 4.723 1 91.5 307 ASN B O 1
ATOM 5284 N N . TYR B 1 308 ? -28.375 -10.438 6.734 1 94.75 308 TYR B N 1
ATOM 5285 C CA . TYR B 1 308 ? -27.688 -11.57 6.121 1 94.75 308 TYR B CA 1
ATOM 5286 C C . TYR B 1 308 ? -28.688 -12.656 5.719 1 94.75 308 TYR B C 1
ATOM 5288 O O . TYR B 1 308 ? -29.547 -13.031 6.512 1 94.75 308 TYR B O 1
ATOM 5296 N N . MET B 1 309 ? -28.594 -13.125 4.5 1 96.62 309 MET B N 1
ATOM 5297 C CA . MET B 1 309 ? -29.375 -14.273 4.031 1 96.62 309 MET B CA 1
ATOM 5298 C C . MET B 1 309 ? -28.516 -15.539 4.004 1 96.62 309 MET B C 1
ATOM 5300 O O . MET B 1 309 ? -27.516 -15.602 3.279 1 96.62 309 MET B O 1
ATOM 5304 N N . LYS B 1 310 ? -28.938 -16.531 4.742 1 97.69 310 LYS B N 1
ATOM 5305 C CA . LYS B 1 310 ? -28.188 -17.781 4.805 1 97.69 310 LYS B CA 1
ATOM 5306 C C . LYS B 1 310 ? -28.156 -18.469 3.439 1 97.69 310 LYS B C 1
ATOM 5308 O O . LYS B 1 310 ? -29.078 -18.297 2.631 1 97.69 310 LYS B O 1
ATOM 5313 N N . PHE B 1 311 ? -27.156 -19.234 3.262 1 97.88 311 PHE B N 1
ATOM 5314 C CA . PHE B 1 311 ? -26.969 -19.922 1.99 1 97.88 311 PHE B CA 1
ATOM 5315 C C . PHE B 1 311 ? -28.156 -20.812 1.671 1 97.88 311 PHE B C 1
ATOM 5317 O O . PHE B 1 311 ? -28.609 -20.859 0.524 1 97.88 311 PHE B O 1
ATOM 5324 N N . GLU B 1 312 ? -28.719 -21.453 2.639 1 96.69 312 GLU B N 1
ATOM 5325 C CA . GLU B 1 312 ? -29.812 -22.391 2.455 1 96.69 312 GLU B CA 1
ATOM 5326 C C . GLU B 1 312 ? -31.062 -21.672 1.949 1 96.69 312 GLU B C 1
ATOM 5328 O O . GLU B 1 312 ? -31.969 -22.312 1.392 1 96.69 312 GLU B O 1
ATOM 5333 N N . ASN B 1 313 ? -31.125 -20.359 2.125 1 96.94 313 ASN B N 1
ATOM 5334 C CA . ASN B 1 313 ? -32.312 -19.594 1.75 1 96.94 313 ASN B CA 1
ATOM 5335 C C . ASN B 1 313 ? -32.094 -18.828 0.442 1 96.94 313 ASN B C 1
ATOM 5337 O O . ASN B 1 313 ? -33 -18.125 -0.025 1 96.94 313 ASN B O 1
ATOM 5341 N N . ARG B 1 314 ? -30.969 -18.984 -0.181 1 96.75 314 ARG B N 1
ATOM 5342 C CA . ARG B 1 314 ? -30.641 -18.234 -1.393 1 96.75 314 ARG B CA 1
ATOM 5343 C C . ARG B 1 314 ? -31.141 -18.969 -2.635 1 96.75 314 ARG B C 1
ATOM 5345 O O . ARG B 1 314 ? -31.266 -20.188 -2.633 1 96.75 314 ARG B O 1
ATOM 5352 N N . GLU B 1 315 ? -31.328 -18.141 -3.645 1 95.31 315 GLU B N 1
ATOM 5353 C CA . GLU B 1 315 ? -31.641 -18.719 -4.949 1 95.31 315 GLU B CA 1
ATOM 5354 C C . GLU B 1 315 ? -30.438 -19.469 -5.527 1 95.31 315 GLU B C 1
ATOM 5356 O O . GLU B 1 315 ? -29.297 -19.047 -5.336 1 95.31 315 GLU B O 1
ATOM 5361 N N . MET B 1 316 ? -30.781 -20.516 -6.254 1 93.62 316 MET B N 1
ATOM 5362 C CA . MET B 1 316 ? -29.719 -21.312 -6.855 1 93.62 316 MET B CA 1
ATOM 5363 C C . MET B 1 316 ? -29.453 -20.891 -8.289 1 93.62 316 MET B C 1
ATOM 5365 O O . MET B 1 316 ? -30.375 -20.469 -9 1 93.62 316 MET B O 1
ATOM 5369 N N . CYS B 1 317 ? -28.234 -21 -8.648 1 91.88 317 CYS B N 1
ATOM 5370 C CA . CYS B 1 317 ? -27.891 -20.844 -10.055 1 91.88 317 CYS B CA 1
ATOM 5371 C C . CYS B 1 317 ? -28.375 -22.031 -10.875 1 91.88 317 CYS B C 1
ATOM 5373 O O . CYS B 1 317 ? -28.906 -2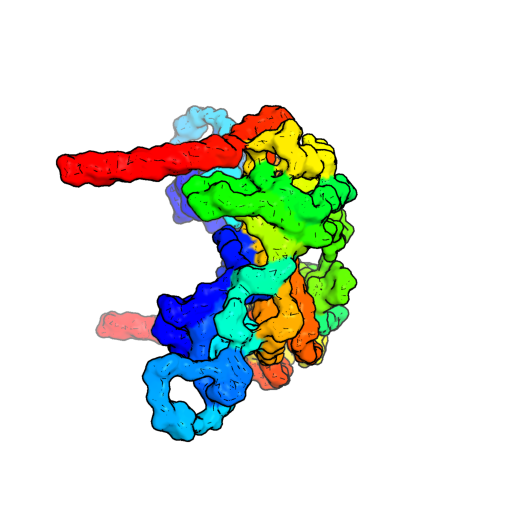2.984 -10.32 1 91.88 317 CYS B O 1
ATOM 5375 N N . ASP B 1 318 ? -28.234 -21.875 -12.156 1 87.19 318 ASP B N 1
ATOM 5376 C CA . ASP B 1 318 ? -28.531 -23 -13.023 1 87.19 318 ASP B CA 1
ATOM 5377 C C . ASP B 1 318 ? -27.578 -24.172 -12.75 1 87.19 318 ASP B C 1
ATOM 5379 O O . ASP B 1 318 ? -26.391 -23.969 -12.492 1 87.19 318 ASP B O 1
ATOM 5383 N N . THR B 1 319 ? -28.172 -25.344 -12.836 1 84.88 319 THR B N 1
ATOM 5384 C CA . THR B 1 319 ? -27.312 -26.531 -12.719 1 84.88 319 THR B CA 1
ATOM 5385 C C . THR B 1 319 ? -26.391 -26.641 -13.914 1 84.88 319 THR B C 1
ATOM 5387 O O . THR B 1 319 ? -26.594 -25.984 -14.93 1 84.88 319 THR B O 1
ATOM 5390 N N . LEU B 1 320 ? -25.422 -27.453 -13.727 1 82.88 320 LEU B N 1
ATOM 5391 C CA . LEU B 1 320 ? -24.484 -27.719 -14.812 1 82.88 320 LEU B CA 1
ATOM 5392 C C . LEU B 1 320 ? -25.203 -28.281 -16.031 1 82.88 320 LEU B C 1
ATOM 5394 O O . LEU B 1 320 ? -24.906 -27.891 -17.172 1 82.88 320 LEU B O 1
ATOM 5398 N N . GLU B 1 321 ? -26.156 -29.141 -15.781 1 82.5 321 GLU B N 1
ATOM 5399 C CA . GLU B 1 321 ? -26.938 -29.766 -16.844 1 82.5 321 GLU B CA 1
ATOM 5400 C C . GLU B 1 321 ? -27.75 -28.719 -17.609 1 82.5 321 GLU B C 1
ATOM 5402 O O . GLU B 1 321 ? -27.797 -28.734 -18.844 1 82.5 321 GLU B O 1
ATOM 5407 N N . VAL B 1 322 ? -28.312 -27.875 -16.875 1 83.81 322 VAL B N 1
ATOM 5408 C CA . VAL B 1 322 ? -29.125 -26.828 -17.484 1 83.81 322 VAL B CA 1
ATOM 5409 C C . VAL B 1 322 ? -28.234 -25.891 -18.297 1 83.81 322 VAL B C 1
ATOM 5411 O O . VAL B 1 322 ? -28.609 -25.484 -19.406 1 83.81 322 VAL B O 1
ATOM 5414 N N . LYS B 1 323 ? -27.109 -25.625 -17.828 1 82.12 323 LYS B N 1
ATOM 5415 C CA . LYS B 1 323 ? -26.172 -24.75 -18.547 1 82.12 323 LYS B CA 1
ATOM 5416 C C . LYS B 1 323 ? -25.672 -25.406 -19.828 1 82.12 323 LYS B C 1
ATOM 5418 O O . LYS B 1 323 ? -25.547 -24.75 -20.859 1 82.12 323 LYS B O 1
ATOM 5423 N N . ARG B 1 324 ? -25.422 -26.672 -19.719 1 81.06 324 ARG B N 1
ATOM 5424 C CA . ARG B 1 324 ? -25 -27.422 -20.891 1 81.06 324 ARG B CA 1
ATOM 5425 C C . ARG B 1 324 ? -26.078 -27.438 -21.969 1 81.06 324 ARG B C 1
ATOM 5427 O O . ARG B 1 324 ? -25.797 -27.312 -23.156 1 81.06 324 ARG B O 1
ATOM 5434 N N . GLN B 1 325 ? -27.312 -27.578 -21.516 1 82 325 GLN B N 1
ATOM 5435 C CA . GLN B 1 325 ? -28.438 -27.578 -22.438 1 82 325 GLN B CA 1
ATOM 5436 C C . GLN B 1 325 ? -28.609 -26.203 -23.094 1 82 325 GLN B C 1
ATOM 5438 O O . GLN B 1 325 ? -28.859 -26.125 -24.297 1 82 325 GLN B O 1
ATOM 5443 N N . LYS B 1 326 ? -28.469 -25.266 -22.297 1 81.31 326 LYS B N 1
ATOM 5444 C CA . LYS B 1 326 ? -28.578 -23.906 -22.828 1 81.31 326 LYS B CA 1
ATOM 5445 C C . LYS B 1 326 ? -27.484 -23.625 -23.859 1 81.31 326 LYS B C 1
ATOM 5447 O O . LYS B 1 326 ? -27.734 -22.969 -24.875 1 81.31 326 LYS B O 1
ATOM 5452 N N . PHE B 1 327 ? -26.344 -24.094 -23.547 1 81.69 327 PHE B N 1
ATOM 5453 C CA . PHE B 1 327 ? -25.219 -23.906 -24.453 1 81.69 327 PHE B CA 1
ATOM 5454 C C . PHE B 1 327 ? -25.469 -24.641 -25.766 1 81.69 327 PHE B C 1
ATOM 5456 O O . PHE B 1 327 ? -25.25 -24.094 -26.844 1 81.69 327 PHE B O 1
ATOM 5463 N N . LYS B 1 328 ? -25.938 -25.844 -25.688 1 80.62 328 LYS B N 1
ATOM 5464 C CA . LYS B 1 328 ? -26.25 -26.625 -26.875 1 80.62 328 LYS B CA 1
ATOM 5465 C C . LYS B 1 328 ? -27.344 -25.953 -27.703 1 80.62 328 LYS B C 1
ATOM 5467 O O . LYS B 1 328 ? -27.266 -25.906 -28.922 1 80.62 328 LYS B O 1
ATOM 5472 N N . ALA B 1 329 ? -28.219 -25.391 -27 1 81.69 329 ALA B N 1
ATOM 5473 C CA . ALA B 1 329 ? -29.312 -24.703 -27.672 1 81.69 329 ALA B CA 1
ATOM 5474 C C . ALA B 1 329 ? -28.812 -23.453 -28.391 1 81.69 329 ALA B C 1
ATOM 5476 O O . ALA B 1 329 ? -29.25 -23.141 -29.5 1 81.69 329 ALA B O 1
ATOM 5477 N N . LYS B 1 330 ? -27.953 -22.766 -27.781 1 78.06 330 LYS B N 1
ATOM 5478 C CA . LYS B 1 330 ? -27.391 -21.547 -28.359 1 78.06 330 LYS B CA 1
ATOM 5479 C C . LYS B 1 330 ? -26.578 -21.859 -29.609 1 78.06 330 LYS B C 1
ATOM 5481 O O . LYS B 1 330 ? -26.625 -21.125 -30.594 1 78.06 330 LYS B O 1
ATOM 5486 N N . ILE B 1 331 ? -25.828 -23.016 -29.562 1 79.44 331 ILE B N 1
ATOM 5487 C CA . ILE B 1 331 ? -25.031 -23.453 -30.703 1 79.44 331 ILE B CA 1
ATOM 5488 C C . ILE B 1 331 ? -25.953 -23.844 -31.844 1 79.44 331 ILE B C 1
ATOM 5490 O O . ILE B 1 331 ? -25.688 -23.531 -33 1 79.44 331 ILE B O 1
ATOM 5494 N N . GLU B 1 332 ? -27.016 -24.453 -31.547 1 78.5 332 GLU B N 1
ATOM 5495 C CA . GLU B 1 332 ? -27.984 -24.875 -32.531 1 78.5 332 GLU B CA 1
ATOM 5496 C C . GLU B 1 332 ? -28.703 -23.688 -33.156 1 78.5 332 GLU B C 1
ATOM 5498 O O . GLU B 1 332 ? -28.953 -23.672 -34.375 1 78.5 332 GLU B O 1
ATOM 5503 N N . GLU B 1 333 ? -29 -22.734 -32.375 1 74.06 333 GLU B N 1
ATOM 5504 C CA . GLU B 1 333 ? -29.641 -21.516 -32.875 1 74.06 333 GLU B CA 1
ATOM 5505 C C . GLU B 1 333 ? -28.703 -20.719 -33.781 1 74.06 333 GLU B C 1
ATOM 5507 O O . GLU B 1 333 ? -29.125 -20.188 -34.812 1 74.06 333 GLU B O 1
ATOM 5512 N N . LYS B 1 334 ? -27.516 -20.656 -33.375 1 68.88 334 LYS B N 1
ATOM 5513 C CA . LYS B 1 334 ? -26.547 -19.938 -34.188 1 68.88 334 LYS B CA 1
ATOM 5514 C C . LYS B 1 334 ? -26.312 -20.625 -35.531 1 68.88 334 LYS B C 1
ATOM 5516 O O . LYS B 1 334 ? -26.062 -19.969 -36.562 1 68.88 334 LYS B O 1
ATOM 5521 N N . SER B 1 335 ? -26.266 -21.938 -35.438 1 70.75 335 SER B N 1
ATOM 5522 C CA . SER B 1 335 ? -26.094 -22.734 -36.656 1 70.75 335 SER B CA 1
ATOM 5523 C C . SER B 1 335 ? -27.312 -22.609 -37.562 1 70.75 335 SER B C 1
ATOM 5525 O O . SER B 1 335 ? -27.188 -22.641 -38.781 1 70.75 335 SER B O 1
ATOM 5527 N N . LYS B 1 336 ? -28.438 -22.422 -37.031 1 70.75 336 LYS B N 1
ATOM 5528 C CA . LYS B 1 336 ? -29.625 -22.203 -37.844 1 70.75 336 LYS B CA 1
ATOM 5529 C C . LYS B 1 336 ? -29.656 -20.781 -38.406 1 70.75 336 LYS B C 1
ATOM 5531 O O . LYS B 1 336 ? -30.094 -20.578 -39.562 1 70.75 336 LYS B O 1
ATOM 5536 N N . GLY B 1 337 ? -29.266 -19.875 -37.5 1 66.31 337 GLY B N 1
ATOM 5537 C CA . GLY B 1 337 ? -29.234 -18.5 -37.969 1 66.31 337 GLY B CA 1
ATOM 5538 C C . GLY B 1 337 ? -28.219 -18.266 -39.062 1 66.31 337 GLY B C 1
ATOM 5539 O O . GLY B 1 337 ? -28.438 -17.453 -39.969 1 66.31 337 GLY B O 1
ATOM 5540 N N . SER B 1 338 ? -27.172 -18.891 -38.969 1 65.69 338 SER B N 1
ATOM 5541 C CA . SER B 1 338 ? -26.172 -18.797 -40.062 1 65.69 338 SER B CA 1
ATOM 5542 C C . SER B 1 338 ? -26.656 -19.484 -41.312 1 65.69 338 SER B C 1
ATOM 5544 O O . SER B 1 338 ? -26.328 -19.062 -42.438 1 65.69 338 SER B O 1
ATOM 5546 N N . ASP B 1 339 ? -27.406 -20.438 -41.188 1 61.75 339 ASP B N 1
ATOM 5547 C CA . ASP B 1 339 ? -28 -21.109 -42.344 1 61.75 339 ASP B CA 1
ATOM 5548 C C . ASP B 1 339 ? -29.109 -20.266 -42.969 1 61.75 339 ASP B C 1
ATOM 5550 O O . ASP B 1 339 ? -29.281 -20.266 -44.188 1 61.75 339 ASP B O 1
ATOM 5554 N N . GLU B 1 340 ? -29.797 -19.5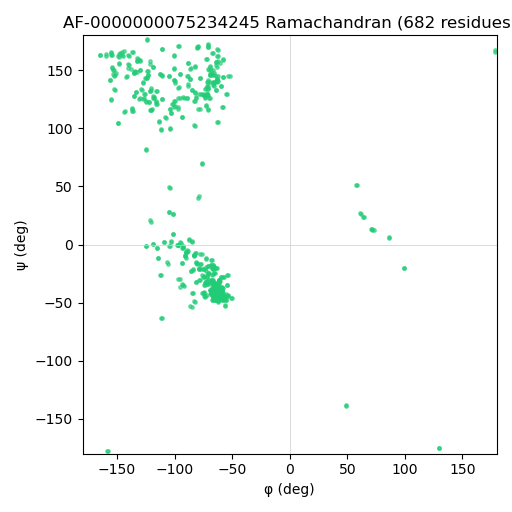47 -42.188 1 52.84 340 GLU B N 1
ATOM 5555 C CA . GLU B 1 340 ? -30.859 -18.703 -42.719 1 52.84 340 GLU B CA 1
ATOM 5556 C C . GLU B 1 340 ? -30.297 -17.453 -43.406 1 52.84 340 GLU B C 1
ATOM 5558 O O . GLU B 1 340 ? -30.938 -16.891 -44.312 1 52.84 340 GLU B O 1
ATOM 5563 N N . LYS B 1 341 ? -29.188 -17.125 -42.969 1 50.72 341 LYS B N 1
ATOM 5564 C CA . LYS B 1 341 ? -28.625 -15.969 -43.688 1 50.72 341 LYS B CA 1
ATOM 5565 C C . LYS B 1 341 ? -28.047 -16.375 -45.031 1 50.72 341 LYS B C 1
ATOM 5567 O O . LYS B 1 341 ? -27.656 -15.523 -45.812 1 50.72 341 LYS B O 1
ATOM 5572 N N . ILE B 1 342 ? -27.812 -17.531 -45.25 1 48.78 342 ILE B N 1
ATOM 5573 C CA . ILE B 1 342 ? -27.312 -18.062 -46.5 1 48.78 342 ILE B CA 1
ATOM 5574 C C . ILE B 1 342 ? -28.469 -18.438 -47.406 1 48.78 342 ILE B C 1
ATOM 5576 O O . ILE B 1 342 ? -28.281 -18.734 -48.594 1 48.78 342 ILE B O 1
ATOM 5580 N N . GLU B 1 343 ? -29.578 -18.438 -46.812 1 35.03 343 GLU B N 1
ATOM 5581 C CA . GLU B 1 343 ? -30.672 -18.531 -47.781 1 35.03 343 GLU B CA 1
ATOM 5582 C C . GLU B 1 343 ? -31.188 -17.141 -48.188 1 35.03 343 GLU B C 1
ATOM 5584 O O . GLU B 1 343 ? -31.344 -16.266 -47.312 1 35.03 343 GLU B O 1
#